Protein AF-A0A7K4GJZ8-F1 (afdb_monomer)

Sequence (674 aa):
MAKSKLIIGIILLVVGGGLVPTGFVLNQMFVNQIAEGVPDALLAIEEEALPSLEEQLPPLGTPDVLLGIEAEALITLGAQLPVLTTPAVLDGLKDEAVAALPTIINGSGAALAINQTIDGVASFIGYPAAIAQFFNSPTFQADYGGPPLPQGVSDYYDTLNGDFDVVNLGYTVTAQNNLLYGVGPLPGLITDLELGMGLLGYMELYINVILGDQTLNATMQTSYNAAWSQLEALAGYISNYLWDVVVKTSYSPLTIEQYAEIVFYSQWANGTVVDGGIDLSLFKDTLPADTKGLEAGVPIPTNLIIPTCMDLWDDSNSDSFVNDNGILVWVGAMQGNVTLQGYLSGVFSLTGAQLPILLGWLGSFMTNLVPLLLFDETGYTVPELAQLAFYEQWANGTIQGAAVLPGGFLSELSASFAGAPYFEVGLPSPSGLSLTETMNLWDEANAYTFVNSNGILVWLGAITNATLQGALISTFGITPAELTTLLVWLGGFFTVRIPQLIEYETGYTIPELAQLSFYEQWADGTIQGLSILPDGFLSELDPPILGPPYFEVGLTEGPTGLTASQCDALWDETSEYSLVSASGINKWYNAILSNATFEELRTNNGGLSTVQMTQILDWLLQFRDEIVNALAKEEMGLPMEPYALGNILLIGLVAGGGALAVLGIILIALSKRI

Foldseek 3Di:
DQPVLLVLLVVLQVLLVVLLVVLVVLLVVLLLVLLLCLLVVLVVLVVVLLVVLLVVVLLLCVLVLLVVLLVVLLVVLLVCVLLLCVLVLLLVLLVLQLVCLLVQLLLLQLLVLLVCQQVQVCVPVHNLVSLQCLAFW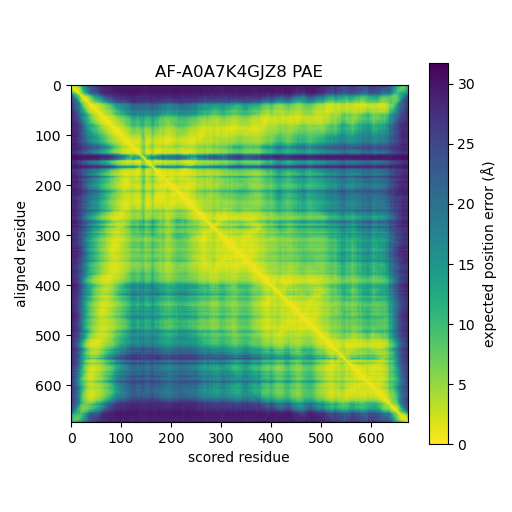LPSADCPDDPPGDGRLQVVVCVVVVHRGDGGQDQDSLLSCCQQPNFDPQAHQNVDNLRNVSVSSLLVLVVVVVVPPVVSVVVCCVRSVHDPVSSVSVNCCSPVPSRVGRSQVVDPPDDSSVVSSLVSLCCQQAVPRPQQADFCCVRFVQDDTPNGQSHLNPPNHLPDDSVLSCLLSDCVNCLHCSDSNNSVLLVCVLVPPVVSLVVNCVVSVGDPVNSVSVSVSSVCCSVPPSQVSCCSVPVDGSSRLSSLQSLCCQQACDGVNHNPPCQASVCVVPVVSRDPPHNRLNPPHGLPDDSQLSVQLSPQVDLLHSSDSNNSVLLVVVLPDVVSLVVSCVSSVDDNSSSVSVSVSSVRCSVPVSQVSCCVVVVDGSSRLSLVQLLQCQQAVDGVNHNPPVQASQCVDVVRDGDPPYNHLCNHPHHQPDDSQLSCQQSPCPDCCHCSHSNNSVLLVCVVVDVVSLVVSCVSSPNGDPSSSVSCSVSSVRCSVPPSQVVVCVVVVHPDGSSVVSVCSSCVSSVVSVVSSVVSVVSVVVSVPD

Solvent-accessible surface area (backbone atoms only — not comparable to full-atom values): 34830 Å² total; per-residue (Å²): 136,68,69,67,59,54,52,52,22,49,50,30,36,53,49,19,62,45,33,44,57,48,25,50,50,50,34,49,47,50,53,48,52,54,59,58,42,42,22,59,53,54,50,53,51,47,68,56,44,41,62,53,37,46,63,48,47,47,65,64,49,41,20,61,53,53,53,51,52,48,55,54,47,37,54,51,36,41,64,43,46,40,61,72,45,41,17,62,53,50,51,54,49,50,53,52,49,40,69,49,34,45,58,32,52,40,19,10,40,34,17,40,50,54,51,53,53,34,54,61,42,18,77,78,66,34,57,75,52,19,52,51,34,35,49,31,24,27,74,36,77,58,90,79,84,63,87,76,60,71,60,15,58,12,16,47,55,9,61,74,69,74,43,92,70,74,37,58,66,72,73,43,74,67,17,52,49,21,44,39,64,23,47,92,93,44,50,6,32,54,67,28,48,59,54,1,56,15,32,44,46,45,51,49,55,51,49,47,32,76,76,61,37,63,70,56,44,56,47,49,28,60,64,32,54,37,56,66,73,46,55,50,48,53,52,49,42,45,55,67,37,30,36,67,49,50,39,40,62,79,48,56,94,52,53,60,65,62,44,18,48,54,48,48,44,44,27,30,32,39,31,74,62,33,83,80,40,66,46,50,32,82,80,35,86,82,47,58,83,80,42,58,63,85,27,48,3,50,92,56,58,50,77,66,52,64,72,54,44,48,52,44,66,27,57,86,33,66,75,7,55,38,9,82,65,6,30,55,50,52,50,47,26,62,75,63,37,63,65,45,43,53,47,53,28,60,76,64,66,45,49,90,68,34,49,59,41,48,42,53,35,51,55,48,32,44,69,65,45,40,51,52,52,45,25,66,76,68,75,39,49,54,66,54,48,17,49,53,35,49,43,34,26,33,29,38,32,17,43,96,84,36,69,78,52,82,50,36,75,53,26,78,78,34,71,87,49,41,43,86,68,46,88,25,61,2,50,99,51,58,49,75,63,48,65,69,42,41,52,55,50,62,33,59,88,38,68,72,13,55,51,14,79,65,3,30,55,49,56,60,51,26,74,82,30,70,69,47,41,54,48,51,31,67,73,54,71,49,52,76,66,44,50,50,52,50,51,52,42,49,56,45,28,52,79,54,45,41,51,54,48,47,24,67,74,71,72,40,51,56,69,57,48,20,52,53,36,49,45,35,26,33,33,37,33,19,42,95,85,34,70,78,53,79,62,37,74,47,45,74,40,93,81,55,50,76,57,83,80,43,89,20,45,6,66,68,82,43,63,51,79,67,49,71,71,30,42,52,38,36,60,28,59,86,36,67,65,3,54,41,9,75,62,3,34,54,44,58,63,44,25,81,80,27,72,68,48,38,55,50,40,27,57,72,31,72,55,51,51,74,65,44,52,47,51,50,53,59,41,51,52,46,37,45,69,53,49,47,30,50,52,52,15,60,79,67,66,46,98,52,37,54,66,58,48,31,49,48,48,26,51,51,31,41,52,56,18,46,54,38,29,51,50,14,52,51,49,52,59,57,61,74,76,114

Nearest PDB structures (foldseek):
  8w20-assembly1_A  TM=1.150E-01  e=1.492E+00  Streptomyces coelicolor A3(2)

pLDDT: mean 86.16, std 14.38, range [35.22, 98.06]

Radius of gyration: 47.57 Å; Cα contacts (8 Å, |Δi|>4): 981; chains: 1; bounding box: 118×51×150 Å

Structure (mmCIF, N/CA/C/O backbone):
data_AF-A0A7K4GJZ8-F1
#
_entry.id   AF-A0A7K4GJZ8-F1
#
loop_
_atom_site.group_PDB
_atom_site.id
_atom_site.type_symbol
_atom_site.label_atom_id
_atom_site.label_alt_id
_atom_site.label_comp_id
_atom_site.label_asym_id
_atom_site.label_entity_id
_atom_site.label_seq_id
_atom_site.pdbx_PDB_ins_code
_atom_site.Cartn_x
_atom_site.Cartn_y
_atom_site.Cartn_z
_atom_site.occupancy
_atom_site.B_iso_or_equiv
_atom_site.auth_seq_id
_atom_site.auth_comp_id
_atom_site.auth_asym_id
_atom_site.auth_atom_id
_atom_site.pdbx_PDB_model_num
ATOM 1 N N . MET A 1 1 ? -74.137 -4.248 89.761 1.00 40.66 1 MET A N 1
ATOM 2 C CA . MET A 1 1 ? -73.271 -4.908 88.752 1.00 40.66 1 MET A CA 1
ATOM 3 C C . MET A 1 1 ? -73.100 -4.082 87.454 1.00 40.66 1 MET A C 1
ATOM 5 O O . MET A 1 1 ? -72.740 -4.648 86.432 1.00 40.66 1 MET A O 1
ATOM 9 N N . ALA A 1 2 ? -73.318 -2.752 87.476 1.00 45.38 2 ALA A N 1
ATOM 10 C CA . ALA A 1 2 ? -73.379 -1.908 86.268 1.00 45.38 2 ALA A CA 1
ATOM 11 C C . ALA A 1 2 ? -72.104 -1.076 85.972 1.00 45.38 2 ALA A C 1
ATOM 13 O O . ALA A 1 2 ? -71.895 -0.674 84.835 1.00 45.38 2 ALA A O 1
ATOM 14 N N . LYS A 1 3 ? -71.211 -0.853 86.953 1.00 37.44 3 LYS A N 1
ATOM 15 C CA . LYS A 1 3 ? -70.000 -0.021 86.764 1.00 37.44 3 LYS A CA 1
ATOM 16 C C . LYS A 1 3 ? -68.817 -0.742 86.094 1.00 37.44 3 LYS A C 1
ATOM 18 O O . LYS A 1 3 ? -68.089 -0.096 85.353 1.00 37.44 3 LYS A O 1
ATOM 23 N N . SER A 1 4 ? -68.628 -2.056 86.285 1.00 36.47 4 SER A N 1
ATOM 24 C CA . SER A 1 4 ? -67.475 -2.760 85.681 1.00 36.47 4 SER A CA 1
ATOM 25 C C . SER A 1 4 ? -67.640 -3.027 84.179 1.00 36.47 4 SER A C 1
ATOM 27 O O . SER A 1 4 ? -66.651 -3.042 83.457 1.00 36.47 4 SER A O 1
ATOM 29 N N . LYS A 1 5 ? -68.878 -3.155 83.680 1.00 39.62 5 LYS A N 1
ATOM 30 C CA . LYS A 1 5 ? -69.162 -3.376 82.250 1.00 39.62 5 LYS A CA 1
ATOM 31 C C . LYS A 1 5 ? -68.943 -2.120 81.393 1.00 39.62 5 LYS A C 1
ATOM 33 O O . LYS A 1 5 ? -68.466 -2.237 80.272 1.00 39.62 5 LYS A O 1
ATOM 38 N N . LEU A 1 6 ? -69.216 -0.929 81.940 1.00 40.31 6 LEU A N 1
ATOM 39 C CA . LEU A 1 6 ? -68.939 0.356 81.281 1.00 40.31 6 LEU A CA 1
ATOM 40 C C . LEU A 1 6 ? -67.427 0.623 81.169 1.00 40.31 6 LEU A C 1
ATOM 42 O O . LEU A 1 6 ? -66.957 1.070 80.131 1.00 40.31 6 LEU A O 1
ATOM 46 N N . ILE A 1 7 ? -66.663 0.298 82.219 1.00 39.88 7 ILE A N 1
ATOM 47 C CA . ILE A 1 7 ? -65.202 0.466 82.242 1.00 39.88 7 ILE A CA 1
ATOM 48 C C . ILE A 1 7 ? -64.531 -0.497 81.253 1.00 39.88 7 ILE A C 1
ATOM 50 O O . ILE A 1 7 ? -63.672 -0.071 80.494 1.00 39.88 7 ILE A O 1
ATOM 54 N N . ILE A 1 8 ? -64.973 -1.758 81.181 1.00 40.34 8 ILE A N 1
ATOM 55 C CA . ILE A 1 8 ? -64.465 -2.730 80.195 1.00 40.34 8 ILE A CA 1
ATOM 56 C C . ILE A 1 8 ? -64.836 -2.317 78.760 1.00 40.34 8 ILE A C 1
ATOM 58 O O . ILE A 1 8 ? -63.999 -2.420 77.871 1.00 40.34 8 ILE A O 1
ATOM 62 N N . GLY A 1 9 ? -66.042 -1.783 78.529 1.00 40.25 9 GLY A N 1
ATOM 63 C CA . GLY A 1 9 ? -66.446 -1.255 77.220 1.00 40.25 9 GLY A CA 1
ATOM 64 C C . GLY A 1 9 ? -65.619 -0.046 76.762 1.00 40.25 9 GLY A C 1
ATOM 65 O O . GLY A 1 9 ? -65.247 0.020 75.597 1.00 40.25 9 GLY A O 1
ATOM 66 N N . ILE A 1 10 ? -65.273 0.872 77.673 1.00 42.41 10 ILE A N 1
ATOM 67 C CA . ILE A 1 10 ? -64.389 2.015 77.381 1.00 42.41 10 ILE A CA 1
ATOM 68 C C . ILE A 1 10 ? -62.943 1.548 77.175 1.00 42.41 10 ILE A C 1
ATOM 70 O O . ILE A 1 10 ? -62.306 2.004 76.235 1.00 42.41 10 ILE A O 1
ATOM 74 N N . ILE A 1 11 ? -62.435 0.605 77.978 1.00 42.28 11 ILE A N 1
ATOM 75 C CA . ILE A 1 11 ? -61.096 0.021 77.788 1.00 42.28 11 ILE A CA 1
ATOM 76 C C . ILE A 1 11 ? -60.999 -0.667 76.422 1.00 42.28 11 ILE A C 1
ATOM 78 O O . ILE A 1 11 ? -60.030 -0.448 75.714 1.00 42.28 11 ILE A O 1
ATOM 82 N N . LEU A 1 12 ? -62.011 -1.430 76.002 1.00 40.59 12 LEU A N 1
ATOM 83 C CA . LEU A 1 12 ? -62.024 -2.091 74.692 1.00 40.59 12 LEU A CA 1
ATOM 84 C C . LEU A 1 12 ? -62.132 -1.107 73.516 1.00 40.59 12 LEU A C 1
ATOM 86 O O . LEU A 1 12 ? -61.579 -1.374 72.455 1.00 40.59 12 LEU A O 1
ATOM 90 N N . LEU A 1 13 ? -62.785 0.043 73.704 1.00 43.81 13 LEU A N 1
ATOM 91 C CA . LEU A 1 13 ? -62.889 1.106 72.696 1.00 43.81 13 LEU A CA 1
ATOM 92 C C . LEU A 1 13 ? -61.612 1.965 72.636 1.00 43.81 13 LEU A C 1
ATOM 94 O O . LEU A 1 13 ? -61.211 2.380 71.557 1.00 43.81 13 LEU A O 1
ATOM 98 N N . VAL A 1 14 ? -60.929 2.167 73.767 1.00 44.56 14 VAL A N 1
ATOM 99 C CA . VAL A 1 14 ? -59.608 2.819 73.848 1.00 44.56 14 VAL A CA 1
ATOM 100 C C . VAL A 1 14 ? -58.502 1.899 73.316 1.00 44.56 14 VAL A C 1
ATOM 102 O O . VAL A 1 14 ? -57.609 2.367 72.622 1.00 44.56 14 VAL A O 1
ATOM 105 N N . VAL A 1 15 ? -58.585 0.589 73.564 1.00 46.06 15 VAL A N 1
ATOM 106 C CA . VAL A 1 15 ? -57.659 -0.413 73.011 1.00 46.06 15 VAL A CA 1
ATOM 107 C C . VAL A 1 15 ? -57.919 -0.612 71.514 1.00 46.06 15 VAL A C 1
ATOM 109 O O . VAL A 1 15 ? -56.988 -0.506 70.728 1.00 46.06 15 VAL A O 1
ATOM 112 N N . GLY A 1 16 ? -59.171 -0.786 71.075 1.00 45.59 16 GLY A N 1
ATOM 113 C CA . GLY A 1 16 ? -59.516 -0.876 69.647 1.00 45.59 16 GLY A CA 1
ATOM 114 C C . GLY A 1 16 ? -59.263 0.422 68.867 1.00 45.59 16 GLY A C 1
ATOM 115 O O . GLY A 1 16 ? -58.806 0.374 67.730 1.00 45.59 16 GLY A O 1
ATOM 116 N N . GLY A 1 17 ? -59.494 1.583 69.488 1.00 46.06 17 GLY A N 1
ATOM 117 C CA . GLY A 1 17 ? -59.213 2.907 68.923 1.00 46.06 17 GLY A CA 1
ATOM 118 C C . GLY A 1 17 ? -57.738 3.314 68.962 1.00 46.06 17 GLY A C 1
ATOM 119 O O . GLY A 1 17 ? -57.357 4.199 68.209 1.00 46.06 17 GLY A O 1
ATOM 120 N N . GLY A 1 18 ? -56.913 2.672 69.798 1.00 48.94 18 GLY A N 1
ATOM 121 C CA . GLY A 1 18 ? -55.453 2.816 69.796 1.00 48.94 18 GLY A CA 1
ATOM 122 C C . GLY A 1 18 ? -54.769 1.903 68.776 1.00 48.94 18 GLY A C 1
ATOM 123 O O . GLY A 1 18 ? -53.816 2.322 68.132 1.00 48.94 18 GLY A O 1
ATOM 124 N N . LEU A 1 19 ? -55.304 0.696 68.552 1.00 48.09 19 LEU A N 1
ATOM 125 C CA . LEU A 1 19 ? -54.728 -0.298 67.637 1.00 48.09 19 LEU A CA 1
ATOM 126 C C . LEU A 1 19 ? -54.838 0.082 66.151 1.00 48.09 19 LEU A C 1
ATOM 128 O O . LEU A 1 19 ? -53.968 -0.299 65.374 1.00 48.09 19 LEU A O 1
ATOM 132 N N . VAL A 1 20 ? -55.856 0.854 65.748 1.00 49.81 20 VAL A N 1
ATOM 133 C CA . VAL A 1 20 ? -55.993 1.335 64.357 1.00 49.81 20 VAL A CA 1
ATOM 134 C C . VAL A 1 20 ? -54.941 2.408 64.013 1.00 49.81 20 VAL A C 1
ATOM 136 O O . VAL A 1 20 ? -54.241 2.227 63.017 1.00 49.81 20 VAL A O 1
ATOM 139 N N . PRO A 1 21 ? -54.732 3.468 64.826 1.00 54.69 21 PRO A N 1
ATOM 140 C CA . PRO A 1 21 ? -53.592 4.371 64.676 1.00 54.69 21 PRO A CA 1
ATOM 141 C C . PRO A 1 21 ? -52.249 3.649 64.749 1.00 54.69 21 PRO A C 1
ATOM 143 O O . PRO A 1 21 ? -51.373 3.962 63.959 1.00 54.69 21 PRO A O 1
ATOM 146 N N . 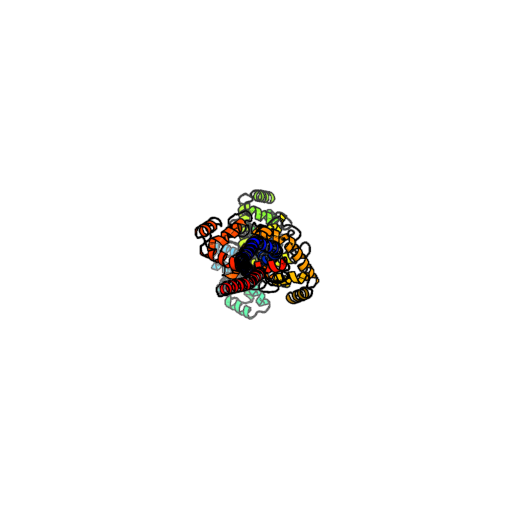THR A 1 22 ? -52.076 2.665 65.642 1.00 54.25 22 THR A N 1
ATOM 147 C CA . THR A 1 22 ? -50.824 1.892 65.721 1.00 54.25 22 THR A CA 1
ATOM 148 C C . THR A 1 22 ? -50.584 1.058 64.465 1.00 54.25 22 THR A C 1
ATOM 150 O O . THR A 1 22 ? -49.461 1.034 63.983 1.00 54.25 22 THR A O 1
ATOM 153 N N . GLY A 1 23 ? -51.613 0.427 63.893 1.00 51.75 23 GLY A N 1
ATOM 154 C CA . GLY A 1 23 ? -51.501 -0.279 62.614 1.00 51.75 23 GLY A CA 1
ATOM 155 C C . GLY A 1 23 ? -51.170 0.662 61.454 1.00 51.75 23 GLY A C 1
ATOM 156 O O . GLY A 1 23 ? -50.313 0.341 60.641 1.00 51.75 23 GLY A O 1
ATOM 157 N N . PHE A 1 24 ? -51.790 1.846 61.407 1.00 58.69 24 PHE A N 1
ATOM 158 C CA . PHE A 1 24 ? -51.472 2.875 60.412 1.00 58.69 24 PHE A CA 1
ATOM 159 C C . PHE A 1 24 ? -50.041 3.407 60.570 1.00 58.69 24 PHE A C 1
ATOM 161 O O . PHE A 1 24 ? -49.330 3.530 59.582 1.00 58.69 24 PHE A O 1
ATOM 168 N N . VAL A 1 25 ? -49.597 3.668 61.804 1.00 61.25 25 VAL A N 1
ATOM 169 C CA . VAL A 1 25 ? -48.228 4.111 62.111 1.00 61.25 25 VAL A CA 1
ATOM 170 C C . VAL A 1 25 ? -47.211 3.024 61.779 1.00 61.25 25 VAL A C 1
ATOM 172 O O . VAL A 1 25 ? -46.200 3.340 61.177 1.00 61.25 25 VAL A O 1
ATOM 175 N N . LEU A 1 26 ? -47.477 1.755 62.101 1.00 54.94 26 LEU A N 1
ATOM 176 C CA . LEU A 1 26 ? -46.594 0.641 61.739 1.00 54.94 26 LEU A CA 1
ATOM 177 C C . LEU A 1 26 ? -46.514 0.458 60.223 1.00 54.94 26 LEU A C 1
ATOM 179 O O . LEU A 1 26 ? -45.420 0.296 59.703 1.00 54.94 26 LEU A O 1
ATOM 183 N N . ASN A 1 27 ? -47.642 0.542 59.511 1.00 57.47 27 ASN A N 1
ATOM 184 C CA . ASN A 1 27 ? -47.644 0.488 58.050 1.00 57.47 27 ASN A CA 1
ATOM 185 C C . ASN A 1 27 ? -46.837 1.649 57.450 1.00 57.47 27 ASN A C 1
ATOM 187 O O . ASN A 1 27 ? -45.995 1.422 56.597 1.00 57.47 27 ASN A O 1
ATOM 191 N N . GLN A 1 28 ? -47.028 2.875 57.949 1.00 63.62 28 GLN A N 1
ATOM 192 C CA . GLN A 1 28 ? -46.244 4.042 57.530 1.00 63.62 28 GLN A CA 1
ATOM 193 C C . GLN A 1 28 ? -44.762 3.923 57.905 1.00 63.62 28 GLN A C 1
ATOM 195 O O . GLN A 1 28 ? -43.913 4.353 57.141 1.00 63.62 28 GLN A O 1
ATOM 200 N N . MET A 1 29 ? -44.426 3.305 59.039 1.00 64.12 29 MET A N 1
ATOM 201 C CA . MET A 1 29 ? -43.036 3.023 59.401 1.00 64.12 29 MET A CA 1
ATOM 202 C C . MET A 1 29 ? -42.394 2.020 58.441 1.00 64.12 29 MET A C 1
ATOM 204 O O . MET A 1 29 ? -41.267 2.254 58.033 1.00 64.12 29 MET A O 1
ATOM 208 N N . PHE A 1 30 ? -43.097 0.953 58.044 1.00 63.53 30 PHE A N 1
ATOM 209 C CA . PHE A 1 30 ? -42.594 0.016 57.032 1.00 63.53 30 PHE A CA 1
ATOM 210 C C . PHE A 1 30 ? -42.460 0.683 55.658 1.00 63.53 30 PHE A C 1
ATOM 212 O O . PHE A 1 30 ? -41.430 0.529 55.017 1.00 63.53 30 PHE A O 1
ATOM 219 N N . VAL A 1 31 ? -43.453 1.476 55.234 1.00 63.59 31 VAL A N 1
ATOM 220 C CA . VAL A 1 31 ? -43.392 2.248 53.979 1.00 63.59 31 VAL A CA 1
ATOM 221 C C . VAL A 1 31 ? -42.194 3.198 53.983 1.00 63.59 31 VAL A C 1
ATOM 223 O O . VAL A 1 31 ? -41.463 3.248 53.001 1.00 63.59 31 VAL A O 1
ATOM 226 N N . ASN A 1 32 ? -41.974 3.917 55.086 1.00 66.81 32 ASN A N 1
ATOM 227 C CA . ASN A 1 32 ? -40.861 4.852 55.217 1.00 66.81 32 ASN A CA 1
ATOM 228 C C . ASN A 1 32 ? -39.511 4.133 55.295 1.00 66.81 32 ASN A C 1
ATOM 230 O O . ASN A 1 32 ? -38.566 4.607 54.690 1.00 66.81 32 ASN A O 1
ATOM 234 N N . GLN A 1 33 ? -39.416 2.983 55.971 1.00 69.00 33 GLN A N 1
ATOM 235 C CA . GLN A 1 33 ? -38.175 2.201 56.007 1.00 69.00 33 GLN A CA 1
ATOM 236 C C . GLN A 1 33 ? -37.796 1.645 54.632 1.00 69.00 33 GLN A C 1
ATOM 238 O O . GLN A 1 33 ? -36.626 1.667 54.280 1.00 69.00 33 GLN A O 1
ATOM 243 N N . ILE A 1 34 ? -38.769 1.185 53.839 1.00 68.75 34 ILE A N 1
ATOM 244 C CA . ILE A 1 34 ? -38.512 0.739 52.459 1.00 68.75 34 ILE A CA 1
ATOM 245 C C . ILE A 1 34 ? -38.119 1.933 51.579 1.00 68.75 34 ILE A C 1
ATOM 247 O O . ILE A 1 34 ? -37.190 1.831 50.789 1.00 68.75 34 ILE A O 1
ATOM 251 N N . ALA A 1 35 ? -38.785 3.081 51.742 1.00 66.75 35 ALA A N 1
ATOM 252 C CA . ALA A 1 35 ? -38.440 4.315 51.035 1.00 66.75 35 ALA A CA 1
ATOM 253 C C . ALA A 1 35 ? -37.031 4.834 51.393 1.00 66.75 35 ALA A C 1
ATOM 255 O O . ALA A 1 35 ? -36.331 5.354 50.530 1.00 66.75 35 ALA A O 1
ATOM 256 N N . GLU A 1 36 ? -36.612 4.681 52.651 1.00 74.19 36 GLU A N 1
ATOM 257 C CA . GLU A 1 36 ? -35.270 5.024 53.134 1.00 74.19 36 GLU A CA 1
ATOM 258 C C . GLU A 1 36 ? -34.196 4.023 52.675 1.00 74.19 36 GLU A C 1
ATOM 260 O O . GLU A 1 36 ? -33.036 4.409 52.615 1.00 74.19 36 GLU A O 1
ATOM 265 N N . GLY A 1 37 ? -34.571 2.788 52.314 1.00 75.44 37 GLY A N 1
ATOM 266 C CA . GLY A 1 37 ? -33.662 1.756 51.794 1.00 75.44 37 GLY A CA 1
ATOM 267 C C . GLY A 1 37 ? -33.441 1.789 50.277 1.00 75.44 37 GLY A C 1
ATOM 268 O O . GLY A 1 37 ? -32.648 1.007 49.763 1.00 75.44 37 GLY A O 1
ATOM 269 N N . VAL A 1 38 ? -34.124 2.674 49.539 1.00 84.31 38 VAL A N 1
ATOM 270 C CA . VAL A 1 38 ? -33.932 2.809 48.082 1.00 84.31 38 VAL A CA 1
ATOM 271 C C . VAL A 1 38 ? -32.512 3.258 47.715 1.00 84.31 38 VAL A C 1
ATOM 273 O O . VAL A 1 38 ? -31.938 2.615 46.842 1.00 84.31 38 VAL A O 1
ATOM 276 N N . PRO A 1 39 ? -31.913 4.284 48.357 1.00 84.56 39 PRO A N 1
ATOM 277 C CA . PRO A 1 39 ? -30.517 4.646 48.118 1.00 84.56 39 PRO A CA 1
ATOM 278 C C . PRO A 1 39 ? -29.551 3.469 48.265 1.00 84.56 39 PRO A C 1
ATOM 280 O O . PRO A 1 39 ? -28.754 3.229 47.367 1.00 84.56 39 PRO A O 1
ATOM 283 N N . ASP A 1 40 ? -29.681 2.703 49.351 1.00 79.75 40 ASP A N 1
ATOM 284 C CA . ASP A 1 40 ? -28.810 1.558 49.630 1.00 79.75 40 ASP A CA 1
ATOM 285 C C . ASP A 1 40 ? -28.972 0.465 48.561 1.00 79.75 40 ASP A C 1
ATOM 287 O O . ASP A 1 40 ? -27.986 -0.109 48.112 1.00 79.75 40 ASP A O 1
ATOM 291 N N . ALA A 1 41 ? -30.203 0.207 48.103 1.00 81.81 41 ALA A N 1
ATOM 292 C CA . ALA A 1 41 ? -30.460 -0.750 47.028 1.00 81.81 41 ALA A CA 1
ATOM 293 C C . ALA A 1 41 ? -29.897 -0.287 45.672 1.00 81.81 41 ALA A C 1
ATOM 295 O O . ALA A 1 41 ? -29.370 -1.106 44.925 1.00 81.81 41 ALA A O 1
ATOM 296 N N . LEU A 1 42 ? -30.002 1.007 45.349 1.00 87.25 42 LEU A N 1
ATOM 297 C CA . LEU A 1 42 ? -29.431 1.573 44.123 1.00 87.25 42 LEU A CA 1
ATOM 298 C C . LEU A 1 42 ? -27.902 1.463 44.122 1.00 87.25 42 LEU A C 1
ATOM 300 O O . LEU A 1 42 ? -27.339 0.987 43.141 1.00 87.25 42 LEU A O 1
ATOM 304 N N . LEU A 1 43 ? -27.257 1.840 45.231 1.00 87.12 43 LEU A N 1
ATOM 305 C CA . LEU A 1 43 ? -25.804 1.749 45.392 1.00 87.12 43 LEU A CA 1
ATOM 306 C C . LEU A 1 43 ? -25.322 0.297 45.387 1.00 87.12 43 LEU A C 1
ATOM 308 O O . LEU A 1 43 ? -24.317 0.000 44.760 1.00 87.12 43 LEU A O 1
ATOM 312 N N . ALA A 1 44 ? -26.049 -0.630 46.017 1.00 82.56 44 ALA A N 1
ATOM 313 C CA . ALA A 1 44 ? -25.684 -2.046 45.989 1.00 82.56 44 ALA A CA 1
ATOM 314 C C . ALA A 1 44 ? -25.694 -2.622 44.561 1.00 82.56 44 ALA A C 1
ATOM 316 O O . ALA A 1 44 ? -24.798 -3.381 44.200 1.00 82.56 44 ALA A O 1
ATOM 317 N N . ILE A 1 45 ? -26.681 -2.242 43.739 1.00 84.44 45 ILE A N 1
ATOM 318 C CA . ILE A 1 45 ? -26.742 -2.662 42.331 1.00 84.44 45 ILE A CA 1
ATOM 319 C C . ILE A 1 45 ? -25.607 -2.018 41.529 1.00 84.44 45 ILE A C 1
ATOM 321 O O . ILE A 1 45 ? -24.992 -2.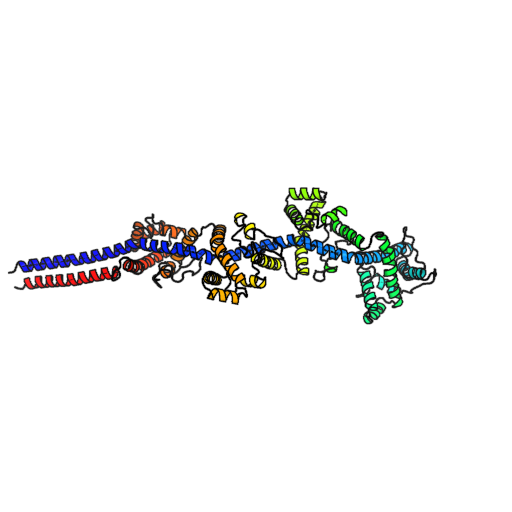695 40.713 1.00 84.44 45 ILE A O 1
ATOM 325 N N . GLU A 1 46 ? -25.299 -0.740 41.764 1.00 89.06 46 GLU A N 1
ATOM 326 C CA . GLU A 1 46 ? -24.157 -0.061 41.139 1.00 89.06 46 GLU A CA 1
ATOM 327 C C . GLU A 1 46 ? -22.819 -0.730 41.505 1.00 89.06 46 GLU A C 1
ATOM 329 O O . GLU A 1 46 ? -22.022 -1.039 40.618 1.00 89.06 46 GLU A O 1
ATOM 334 N N . GLU A 1 47 ? -22.595 -1.031 42.788 1.00 87.56 47 GLU A N 1
ATOM 335 C CA . GLU A 1 47 ? -21.389 -1.700 43.295 1.00 87.56 47 GLU A CA 1
ATOM 336 C C . GLU A 1 47 ? -21.175 -3.095 42.682 1.00 87.56 47 GLU A C 1
ATOM 338 O O . GLU A 1 47 ? -20.031 -3.533 42.542 1.00 87.56 47 GLU A O 1
ATOM 343 N N . GLU A 1 48 ? -22.248 -3.792 42.300 1.00 85.38 48 GLU A N 1
ATOM 344 C CA . GLU A 1 48 ? -22.185 -5.092 41.622 1.00 85.38 48 GLU A CA 1
ATOM 345 C C . GLU A 1 48 ? -22.076 -4.954 40.093 1.00 85.38 48 GLU A C 1
ATOM 347 O O . GLU A 1 48 ? -21.342 -5.706 39.444 1.00 85.38 48 GLU A O 1
ATOM 352 N N . ALA A 1 49 ? -22.749 -3.959 39.511 1.00 86.00 49 ALA A N 1
ATOM 353 C CA . ALA A 1 49 ? -22.764 -3.708 38.076 1.00 86.00 49 ALA A CA 1
ATOM 354 C C . ALA A 1 49 ? -21.425 -3.175 37.551 1.00 86.00 49 ALA A C 1
ATOM 356 O O . ALA A 1 49 ? -20.957 -3.639 36.510 1.00 86.00 49 ALA A O 1
ATOM 357 N N . LEU A 1 50 ? -20.791 -2.224 38.249 1.00 88.50 50 LEU A N 1
ATOM 358 C CA . LEU A 1 50 ? -19.572 -1.568 37.763 1.00 88.50 50 LEU A CA 1
ATOM 359 C C . LEU A 1 50 ? -18.416 -2.555 37.530 1.00 88.50 50 LEU A C 1
ATOM 361 O O . LEU A 1 50 ? -17.891 -2.563 36.416 1.00 88.50 50 LEU A O 1
ATOM 365 N N . PRO A 1 51 ? -18.047 -3.452 38.470 1.00 88.44 51 PRO A N 1
ATOM 366 C CA . PRO A 1 51 ? -16.999 -4.442 38.215 1.00 88.44 51 PRO A CA 1
ATOM 367 C C . PRO A 1 51 ? -17.329 -5.389 37.054 1.00 88.44 51 PRO A C 1
ATOM 369 O O . PRO A 1 51 ? -16.438 -5.759 36.291 1.00 88.44 51 PRO A O 1
ATOM 372 N N . SER A 1 52 ? -18.604 -5.763 36.898 1.00 85.38 52 SER A N 1
ATOM 373 C CA . SER A 1 52 ? -19.060 -6.599 35.781 1.00 85.38 52 SER A CA 1
ATOM 374 C C . SER A 1 52 ? -18.892 -5.873 34.441 1.00 85.38 52 SER A C 1
ATOM 376 O O . SER A 1 52 ? -18.359 -6.438 33.486 1.00 85.38 52 SER A O 1
ATOM 378 N N . LEU A 1 53 ? -19.259 -4.590 34.371 1.00 87.06 53 LEU A N 1
ATOM 379 C CA . LEU A 1 53 ? -19.040 -3.756 33.188 1.00 87.06 53 LEU A CA 1
ATOM 380 C C . LEU A 1 53 ? -17.553 -3.559 32.887 1.00 87.06 53 LEU A C 1
ATOM 382 O O . LEU A 1 53 ? -17.157 -3.657 31.729 1.00 87.06 53 LEU A O 1
ATOM 386 N N . GLU A 1 54 ? -16.718 -3.319 33.900 1.00 89.31 54 GLU A N 1
ATOM 387 C CA . GLU A 1 54 ? -15.266 -3.204 33.725 1.00 89.31 54 GLU A CA 1
ATOM 388 C C . GLU A 1 54 ? -14.657 -4.469 33.095 1.00 89.31 54 GLU A C 1
ATOM 390 O O . GLU A 1 54 ? -13.722 -4.371 32.298 1.00 89.31 54 GLU A O 1
ATOM 395 N N . GLU A 1 55 ? -15.198 -5.653 33.404 1.00 84.62 55 GLU A N 1
ATOM 396 C CA . GLU A 1 55 ? -14.782 -6.920 32.794 1.00 84.62 55 GLU A CA 1
ATOM 397 C C . GLU A 1 55 ? -15.332 -7.104 31.368 1.00 84.62 55 GLU A C 1
ATOM 399 O O . GLU A 1 55 ? -14.630 -7.624 30.497 1.00 84.62 55 GLU A O 1
ATOM 404 N N . GLN A 1 56 ? -16.566 -6.666 31.103 1.00 82.31 56 GLN A N 1
ATOM 405 C CA . GLN A 1 56 ? -17.249 -6.863 29.817 1.00 82.31 56 GLN A CA 1
ATOM 406 C C . GLN A 1 56 ? -16.868 -5.836 28.741 1.00 82.31 56 GLN A C 1
ATOM 408 O O . GLN A 1 56 ? -16.844 -6.170 27.553 1.00 82.31 56 GLN A O 1
ATOM 413 N N . LEU A 1 57 ? -16.554 -4.596 29.120 1.00 84.25 57 LEU A N 1
ATOM 414 C CA . LEU A 1 57 ? -16.283 -3.512 28.173 1.00 84.25 57 LEU A CA 1
ATOM 415 C C . LEU A 1 57 ? -15.064 -3.767 27.271 1.00 84.25 57 LEU A C 1
ATOM 417 O O . LEU A 1 57 ? -15.202 -3.594 26.057 1.00 84.25 57 LEU A O 1
ATOM 421 N N . PRO A 1 58 ? -13.893 -4.213 27.778 1.00 86.19 58 PRO A N 1
ATOM 422 C CA . PRO A 1 58 ? -12.747 -4.474 26.911 1.00 86.19 58 PRO A CA 1
ATOM 423 C C . PRO A 1 58 ? -13.043 -5.538 25.832 1.00 86.19 58 PRO A C 1
ATOM 425 O O . PRO A 1 58 ? -12.801 -5.261 24.654 1.00 86.19 58 PRO A O 1
ATOM 428 N N . PRO A 1 59 ? -13.625 -6.713 26.155 1.00 83.56 59 PRO A N 1
ATOM 429 C CA . PRO A 1 59 ? -14.162 -7.648 25.166 1.00 83.56 59 PRO A CA 1
ATOM 430 C C . PRO A 1 59 ? -15.055 -7.043 24.084 1.00 83.56 59 PRO A C 1
ATOM 432 O O . PRO A 1 59 ? -14.865 -7.335 22.904 1.00 83.56 59 PRO A O 1
ATOM 435 N N . LEU A 1 60 ? -16.032 -6.227 24.484 1.00 83.00 60 LEU A N 1
ATOM 436 C CA . LEU A 1 60 ? -17.057 -5.689 23.590 1.00 83.00 60 LEU A CA 1
ATOM 437 C C . LEU A 1 60 ? -16.506 -4.606 22.658 1.00 83.00 60 LEU A C 1
ATOM 439 O O . LEU A 1 60 ? -16.904 -4.562 21.498 1.00 83.00 60 LEU A O 1
ATOM 443 N N . GLY A 1 61 ? -15.559 -3.791 23.132 1.00 83.31 61 GLY A N 1
ATOM 444 C CA . GLY A 1 61 ? -14.892 -2.762 22.325 1.00 83.31 61 GLY A CA 1
ATOM 445 C C . GLY A 1 61 ? -13.749 -3.280 21.445 1.00 83.31 61 GLY A C 1
ATOM 446 O O . GLY A 1 61 ? -13.248 -2.558 20.589 1.00 83.31 61 GLY A O 1
ATOM 447 N N . THR A 1 62 ? -13.312 -4.529 21.627 1.00 88.31 62 THR A N 1
ATOM 448 C CA . THR A 1 62 ? -12.144 -5.066 20.910 1.00 88.31 62 THR A CA 1
ATOM 449 C C . THR A 1 62 ? -12.300 -5.117 19.391 1.00 88.31 62 THR A C 1
ATOM 451 O O . THR A 1 62 ? -11.353 -4.711 18.721 1.00 88.31 62 THR A O 1
ATOM 454 N N . PRO A 1 63 ? -13.429 -5.576 18.814 1.00 90.25 63 PRO A N 1
ATOM 455 C CA . PRO A 1 63 ? -13.622 -5.546 17.366 1.00 90.25 63 PRO A CA 1
ATOM 456 C C . PRO A 1 63 ? -13.371 -4.163 16.755 1.00 90.25 63 PRO A C 1
ATOM 458 O O . PRO A 1 63 ? -12.580 -4.052 15.822 1.00 90.25 63 PRO A O 1
ATOM 461 N N . ASP A 1 64 ? -13.960 -3.114 17.333 1.00 88.25 64 ASP A N 1
ATOM 462 C CA . ASP A 1 64 ? -13.839 -1.746 16.822 1.00 88.25 64 ASP A CA 1
ATOM 463 C C . ASP A 1 64 ? -12.399 -1.229 16.925 1.00 88.25 64 ASP A C 1
ATOM 465 O O . ASP A 1 64 ? -11.878 -0.669 15.962 1.00 88.25 64 ASP A O 1
ATOM 469 N N . VAL A 1 65 ? -11.719 -1.496 18.047 1.00 89.19 65 VAL A N 1
ATOM 470 C CA . VAL A 1 65 ? -10.298 -1.150 18.230 1.00 89.19 65 VAL A CA 1
ATOM 471 C C . VAL A 1 65 ? -9.417 -1.869 17.201 1.00 89.19 65 VAL A C 1
ATOM 473 O O . VAL A 1 65 ? -8.539 -1.260 16.594 1.00 89.19 65 VAL A O 1
ATOM 476 N N . LEU A 1 66 ? -9.638 -3.168 16.968 1.00 92.19 66 LEU A N 1
ATOM 477 C CA . LEU A 1 66 ? -8.854 -3.946 16.002 1.00 92.19 66 LEU A CA 1
ATOM 478 C C . LEU A 1 66 ? -9.044 -3.437 14.568 1.00 92.19 66 LEU A C 1
ATOM 480 O O . LEU A 1 66 ? -8.055 -3.285 13.851 1.00 92.19 66 LEU A O 1
ATOM 484 N N . LEU A 1 67 ? -10.285 -3.148 14.169 1.00 92.69 67 LEU A N 1
ATOM 485 C CA . LEU A 1 67 ? -10.607 -2.613 12.843 1.00 92.69 67 LEU A CA 1
ATOM 486 C C . LEU A 1 67 ? -10.096 -1.177 12.663 1.00 92.69 67 LEU A C 1
ATOM 488 O O . LEU A 1 67 ? -9.631 -0.819 11.581 1.00 92.69 67 LEU A O 1
ATOM 492 N N . GLY A 1 68 ? -10.117 -0.367 13.726 1.00 90.94 68 GLY A N 1
ATOM 493 C CA . GLY A 1 68 ? -9.491 0.956 13.747 1.00 90.94 68 GLY A CA 1
ATOM 494 C C . GLY A 1 68 ? -7.988 0.877 13.472 1.00 90.94 68 GLY A C 1
ATOM 495 O O . GLY A 1 68 ? -7.486 1.552 12.570 1.00 90.94 68 GLY A O 1
ATOM 496 N N . ILE A 1 69 ? -7.284 -0.018 14.176 1.00 91.19 69 ILE A N 1
ATOM 497 C CA . ILE A 1 69 ? -5.847 -0.254 13.966 1.00 91.19 69 ILE A CA 1
ATOM 498 C C . ILE A 1 69 ? -5.571 -0.783 12.556 1.00 91.19 69 ILE A C 1
ATOM 500 O O . ILE A 1 69 ? -4.623 -0.322 11.921 1.00 91.19 69 ILE A O 1
ATOM 504 N N . GLU A 1 70 ? -6.370 -1.727 12.045 1.00 94.31 70 GLU A N 1
ATOM 505 C CA . GLU A 1 70 ? -6.232 -2.219 10.667 1.00 94.31 70 GLU A CA 1
ATOM 506 C C . GLU A 1 70 ? -6.356 -1.065 9.667 1.00 94.31 70 GLU A C 1
ATOM 508 O O . GLU A 1 70 ? -5.469 -0.878 8.835 1.00 94.31 70 GLU A O 1
ATOM 513 N N . ALA A 1 71 ? -7.395 -0.235 9.776 1.00 93.00 71 ALA A N 1
ATOM 514 C CA . ALA A 1 71 ? -7.603 0.886 8.865 1.00 93.00 71 ALA A CA 1
ATOM 515 C C . ALA A 1 71 ? -6.416 1.870 8.863 1.00 93.00 71 ALA A C 1
ATOM 517 O O . ALA A 1 71 ? -5.944 2.276 7.795 1.00 93.00 71 ALA A O 1
ATOM 518 N N . GLU A 1 72 ? -5.893 2.230 10.037 1.00 90.94 72 GLU A N 1
ATOM 519 C CA . GLU A 1 72 ? -4.728 3.116 10.158 1.00 90.94 72 GLU A CA 1
ATOM 520 C C . GLU A 1 72 ? -3.435 2.469 9.639 1.00 90.94 72 GLU A C 1
ATOM 522 O O . GLU A 1 72 ? -2.632 3.122 8.953 1.00 90.94 72 GLU A O 1
ATOM 527 N N . ALA A 1 73 ? -3.244 1.175 9.904 1.00 92.00 73 ALA A N 1
ATOM 528 C CA . ALA A 1 73 ? -2.109 0.410 9.406 1.00 92.00 73 ALA A CA 1
ATOM 529 C C . ALA A 1 73 ? -2.129 0.317 7.875 1.00 92.00 73 ALA A C 1
ATOM 531 O O . ALA A 1 73 ? -1.099 0.545 7.241 1.00 92.00 73 ALA A O 1
ATOM 532 N N . LEU A 1 74 ? -3.288 0.066 7.260 1.00 94.06 74 LEU A N 1
ATOM 533 C CA . LEU A 1 74 ? -3.440 0.004 5.803 1.00 94.06 74 LEU A CA 1
ATOM 534 C C . LEU A 1 74 ? -3.141 1.347 5.128 1.00 94.06 74 LEU A C 1
ATOM 536 O O . LEU A 1 74 ? -2.487 1.373 4.085 1.00 94.06 74 LEU A O 1
ATOM 540 N N . ILE A 1 75 ? -3.559 2.469 5.725 1.00 91.25 75 ILE A N 1
ATOM 541 C CA . ILE A 1 75 ? -3.212 3.812 5.228 1.00 91.25 75 ILE A CA 1
ATOM 542 C C . ILE A 1 75 ? -1.696 4.024 5.289 1.00 91.25 75 ILE A C 1
ATOM 544 O O . ILE A 1 75 ? -1.087 4.480 4.316 1.00 91.25 75 ILE A O 1
ATOM 548 N N . THR A 1 76 ? -1.084 3.670 6.419 1.00 89.69 76 THR A N 1
ATOM 549 C CA . THR A 1 76 ? 0.356 3.833 6.647 1.00 89.69 76 THR A CA 1
ATOM 550 C C . THR A 1 76 ? 1.168 2.972 5.682 1.00 89.69 76 THR A C 1
ATOM 552 O O . THR A 1 76 ? 2.040 3.485 4.980 1.00 89.69 76 THR A O 1
ATOM 555 N N . LEU A 1 77 ? 0.838 1.686 5.569 1.00 91.31 77 LEU A N 1
ATOM 556 C CA . LEU A 1 77 ? 1.469 0.761 4.631 1.00 91.31 77 LEU A CA 1
ATOM 557 C C . LEU A 1 77 ? 1.253 1.181 3.182 1.00 91.31 77 LEU A C 1
ATOM 559 O O . LEU A 1 77 ? 2.195 1.137 2.401 1.00 91.31 77 LEU A O 1
ATOM 563 N N . GLY A 1 78 ? 0.055 1.637 2.814 1.00 91.31 78 GLY A N 1
ATOM 564 C CA . GLY A 1 78 ? -0.223 2.122 1.462 1.00 91.31 78 GLY A CA 1
ATOM 565 C C . GLY A 1 78 ? 0.655 3.313 1.066 1.00 91.31 78 GLY A C 1
ATOM 566 O O . GLY A 1 78 ? 1.042 3.434 -0.095 1.00 91.31 78 GLY A O 1
ATOM 567 N N . ALA A 1 79 ? 1.022 4.166 2.025 1.00 88.69 79 ALA A N 1
ATOM 568 C CA . ALA A 1 79 ? 1.954 5.269 1.802 1.00 88.69 79 ALA A CA 1
ATOM 569 C C . ALA A 1 79 ? 3.429 4.824 1.810 1.00 88.69 79 ALA A C 1
ATOM 571 O O . ALA A 1 79 ? 4.238 5.367 1.056 1.00 88.69 79 ALA A O 1
ATOM 572 N N . GLN A 1 80 ? 3.790 3.855 2.655 1.00 87.88 80 GLN A N 1
ATOM 573 C CA . GLN A 1 80 ? 5.168 3.380 2.803 1.00 87.88 80 GLN A CA 1
ATOM 574 C C . GLN A 1 80 ? 5.585 2.386 1.715 1.00 87.88 80 GLN A C 1
ATOM 576 O O . GLN A 1 80 ? 6.736 2.409 1.293 1.00 87.88 80 GLN A O 1
ATOM 581 N N . LEU A 1 81 ? 4.679 1.533 1.235 1.00 89.56 81 LEU A N 1
ATOM 582 C CA . LEU A 1 81 ? 5.000 0.472 0.281 1.00 89.56 81 LEU A CA 1
ATOM 583 C C . LEU A 1 81 ? 5.675 0.999 -0.984 1.00 89.56 81 LEU A C 1
ATOM 585 O O . LEU A 1 81 ? 6.759 0.506 -1.276 1.00 89.56 81 LEU A O 1
ATOM 589 N N . PRO A 1 82 ? 5.147 2.028 -1.683 1.00 90.81 82 PRO A N 1
ATOM 590 C CA . PRO A 1 82 ? 5.831 2.575 -2.847 1.00 90.81 82 PRO A CA 1
ATOM 591 C C . PRO A 1 82 ? 7.270 2.985 -2.534 1.00 90.81 82 PRO A C 1
ATOM 593 O O . PRO A 1 82 ? 8.167 2.677 -3.312 1.00 90.81 82 PRO A O 1
ATOM 596 N N . VAL A 1 83 ? 7.516 3.604 -1.374 1.00 91.50 83 VAL A N 1
ATOM 597 C CA . VAL A 1 83 ? 8.865 3.986 -0.927 1.00 91.50 83 VAL A CA 1
ATOM 598 C C . VAL A 1 83 ? 9.746 2.755 -0.730 1.00 91.50 83 VAL A C 1
ATOM 600 O O . VAL A 1 83 ? 10.831 2.690 -1.302 1.00 91.50 83 VAL A O 1
ATOM 603 N N . LEU A 1 84 ? 9.278 1.779 0.050 1.00 88.94 84 LEU A N 1
ATOM 604 C CA . LEU A 1 84 ? 10.049 0.586 0.407 1.00 88.94 84 LEU A CA 1
ATOM 605 C C . LEU A 1 84 ? 10.342 -0.307 -0.803 1.00 88.94 84 LEU A C 1
ATOM 607 O O . LEU A 1 84 ? 11.377 -0.958 -0.843 1.00 88.94 84 LEU A O 1
ATOM 611 N N . THR A 1 85 ? 9.467 -0.314 -1.810 1.00 91.06 85 THR A N 1
ATOM 612 C CA . THR A 1 85 ? 9.665 -1.095 -3.037 1.00 91.06 85 THR A CA 1
ATOM 613 C C . THR A 1 85 ? 10.428 -0.344 -4.125 1.00 91.06 85 THR A C 1
ATOM 615 O O . THR A 1 85 ? 10.844 -0.958 -5.103 1.00 91.06 85 THR A O 1
ATOM 618 N N . THR A 1 86 ? 10.598 0.978 -3.999 1.00 94.88 86 THR A N 1
ATOM 619 C CA . THR A 1 86 ? 11.255 1.804 -5.029 1.00 94.88 86 THR A CA 1
ATOM 620 C C . THR A 1 86 ? 12.651 1.301 -5.400 1.00 94.88 86 THR A C 1
ATOM 622 O O . THR A 1 86 ? 12.905 1.214 -6.600 1.00 94.88 86 THR A O 1
ATOM 625 N N . PRO A 1 87 ? 13.530 0.926 -4.446 1.00 94.69 87 PRO A N 1
ATOM 626 C CA . PRO A 1 87 ? 14.840 0.363 -4.768 1.00 94.69 87 PRO A CA 1
ATOM 627 C C . PRO A 1 87 ? 14.766 -0.843 -5.709 1.00 94.69 87 PRO A C 1
ATOM 629 O O . PRO A 1 87 ? 15.312 -0.800 -6.808 1.00 94.69 87 PRO A O 1
ATOM 632 N N . ALA A 1 88 ? 13.993 -1.865 -5.331 1.00 92.06 88 ALA A N 1
ATOM 633 C CA . ALA A 1 88 ? 13.834 -3.084 -6.119 1.00 92.06 88 ALA A CA 1
ATOM 634 C C . ALA A 1 88 ? 13.200 -2.821 -7.496 1.00 92.06 88 ALA A C 1
ATOM 636 O O . ALA A 1 88 ? 13.610 -3.413 -8.493 1.00 92.06 88 ALA A O 1
ATOM 637 N N . VAL A 1 89 ? 12.219 -1.913 -7.567 1.00 93.81 89 VAL A N 1
ATOM 638 C CA . VAL A 1 89 ? 11.580 -1.515 -8.832 1.00 93.81 89 VAL A CA 1
ATOM 639 C C . VAL A 1 89 ? 12.572 -0.809 -9.759 1.00 93.81 89 VAL A C 1
ATOM 641 O O . VAL A 1 89 ? 12.580 -1.069 -10.962 1.00 93.81 89 VAL A O 1
ATOM 644 N N . LEU A 1 90 ? 13.406 0.084 -9.222 1.00 95.56 90 LEU A N 1
ATOM 645 C CA . LEU A 1 90 ? 14.431 0.780 -9.996 1.00 95.56 90 LEU A CA 1
ATOM 646 C C . LEU A 1 90 ? 15.494 -0.196 -10.508 1.00 95.56 90 LEU A C 1
ATOM 648 O O . LEU A 1 90 ? 15.804 -0.155 -11.698 1.00 95.56 90 LEU A O 1
ATOM 652 N N . ASP A 1 91 ? 16.006 -1.084 -9.656 1.00 93.50 91 ASP A N 1
ATOM 653 C CA . ASP A 1 91 ? 17.000 -2.087 -10.057 1.00 93.50 91 ASP A CA 1
ATOM 654 C C . ASP A 1 91 ? 16.460 -3.029 -11.137 1.00 93.50 91 ASP A C 1
ATOM 656 O O . ASP A 1 91 ? 17.105 -3.207 -12.171 1.00 93.50 91 ASP A O 1
ATOM 660 N N . GLY A 1 92 ? 15.238 -3.547 -10.968 1.00 92.31 92 GLY A N 1
ATOM 661 C CA . GLY A 1 92 ? 14.592 -4.376 -11.988 1.00 92.31 92 GLY A CA 1
ATOM 662 C C . GLY A 1 92 ? 14.437 -3.645 -13.326 1.00 92.31 92 GLY A C 1
ATOM 663 O O . GLY A 1 92 ? 14.764 -4.190 -14.380 1.00 92.31 92 GLY A O 1
ATOM 664 N N . LEU A 1 93 ? 14.022 -2.374 -13.299 1.00 92.06 93 LEU A N 1
ATOM 665 C CA . LEU A 1 93 ? 13.924 -1.557 -14.511 1.00 92.06 93 LEU A CA 1
ATOM 666 C C . LEU A 1 93 ? 15.278 -1.267 -15.160 1.00 92.06 93 LEU A C 1
ATOM 668 O O . LEU A 1 93 ? 15.363 -1.215 -16.388 1.00 92.06 93 LEU A O 1
ATOM 672 N N . LYS A 1 94 ? 16.332 -1.051 -14.369 1.00 93.81 94 LYS A N 1
ATOM 673 C CA . LYS A 1 94 ? 17.691 -0.878 -14.891 1.00 93.81 94 LYS A CA 1
ATOM 674 C C . LYS A 1 94 ? 18.140 -2.141 -15.616 1.00 93.81 94 LYS A C 1
ATOM 676 O O . LYS A 1 94 ? 18.637 -2.029 -16.735 1.00 93.81 94 LYS A O 1
ATOM 681 N N . ASP A 1 95 ? 17.929 -3.314 -15.027 1.00 92.06 95 ASP A N 1
ATOM 682 C CA . ASP A 1 95 ? 18.289 -4.595 -15.638 1.00 92.06 95 ASP A CA 1
ATOM 683 C C . ASP A 1 95 ? 17.546 -4.824 -16.962 1.00 92.06 95 ASP A C 1
ATOM 685 O O . ASP A 1 95 ? 18.168 -5.158 -17.976 1.00 92.06 95 ASP A O 1
ATOM 689 N N . GLU A 1 96 ? 16.234 -4.570 -16.994 1.00 91.06 96 GLU A N 1
ATOM 690 C CA . GLU A 1 96 ? 15.427 -4.656 -18.216 1.00 91.06 96 GLU A CA 1
ATOM 691 C C . GLU A 1 96 ? 15.896 -3.662 -19.291 1.00 91.06 96 GLU A C 1
ATOM 693 O O . GLU A 1 96 ? 16.107 -4.038 -20.450 1.00 91.06 96 GLU A O 1
ATOM 698 N N . ALA A 1 97 ? 16.121 -2.399 -18.916 1.00 89.88 97 ALA A N 1
ATOM 699 C CA . ALA A 1 97 ? 16.575 -1.366 -19.840 1.00 89.88 97 ALA A CA 1
ATOM 700 C C . ALA A 1 97 ? 17.964 -1.690 -20.411 1.00 89.88 97 ALA A C 1
ATOM 702 O O . ALA A 1 97 ? 18.173 -1.617 -21.624 1.00 89.88 97 ALA A O 1
ATOM 703 N N . VAL A 1 98 ? 18.918 -2.095 -19.567 1.00 92.19 98 VAL A N 1
ATOM 704 C CA . VAL A 1 98 ? 20.276 -2.469 -19.994 1.00 92.19 98 VAL A CA 1
ATOM 705 C C . VAL A 1 98 ? 20.256 -3.713 -20.885 1.00 92.19 98 VAL A C 1
ATOM 707 O O . VAL A 1 98 ? 21.044 -3.783 -21.829 1.00 92.19 98 VAL A O 1
ATOM 710 N N . ALA A 1 99 ? 19.338 -4.657 -20.665 1.00 91.69 99 ALA A N 1
ATOM 711 C CA . ALA A 1 99 ? 19.163 -5.813 -21.543 1.00 91.69 99 ALA A CA 1
ATOM 712 C C . ALA A 1 99 ? 18.594 -5.439 -22.926 1.00 91.69 99 ALA A C 1
ATOM 714 O O . ALA A 1 99 ? 18.972 -6.047 -23.931 1.00 91.69 99 ALA A O 1
ATOM 715 N N . ALA A 1 100 ? 17.720 -4.431 -23.004 1.00 88.62 100 ALA A N 1
ATOM 716 C CA . ALA A 1 100 ? 17.100 -3.995 -24.257 1.00 88.62 100 ALA A CA 1
ATOM 717 C C . ALA A 1 100 ? 17.972 -3.023 -25.078 1.00 88.62 100 ALA A C 1
ATOM 719 O O . ALA A 1 100 ? 17.940 -3.030 -26.315 1.00 88.62 100 ALA A O 1
ATOM 720 N N . LEU A 1 101 ? 18.785 -2.200 -24.408 1.00 90.62 101 LEU A N 1
ATOM 721 C CA . LEU A 1 101 ? 19.590 -1.147 -25.031 1.00 90.62 101 LEU A CA 1
ATOM 722 C C . LEU A 1 101 ? 20.550 -1.614 -26.142 1.00 90.62 101 LEU A C 1
ATOM 724 O O . LEU A 1 101 ? 20.660 -0.884 -27.124 1.00 90.62 101 LEU A O 1
ATOM 728 N N . PRO A 1 102 ? 21.214 -2.787 -26.094 1.00 92.25 102 PRO A N 1
ATOM 729 C CA . PRO A 1 102 ? 22.030 -3.273 -27.208 1.00 92.25 102 PRO A CA 1
ATOM 730 C C . PRO A 1 102 ? 21.267 -3.339 -28.537 1.00 92.25 102 PRO A C 1
ATOM 732 O O . PRO A 1 102 ? 21.794 -2.963 -29.587 1.00 92.25 102 PRO A O 1
ATOM 735 N N . THR A 1 103 ? 20.006 -3.771 -28.494 1.00 89.62 103 THR A N 1
ATOM 736 C CA . THR A 1 103 ? 19.137 -3.831 -29.674 1.00 89.62 103 THR A CA 1
ATOM 737 C C . THR A 1 103 ? 18.800 -2.427 -30.165 1.00 89.62 103 THR A C 1
ATOM 739 O O . THR A 1 103 ? 18.910 -2.165 -31.362 1.00 89.62 103 THR A O 1
ATOM 742 N N . ILE A 1 104 ? 18.478 -1.509 -29.249 1.00 88.81 104 ILE A N 1
ATOM 743 C CA . ILE A 1 104 ? 18.205 -0.099 -29.567 1.00 88.81 104 ILE A CA 1
ATOM 744 C C . ILE A 1 104 ? 19.439 0.562 -30.189 1.00 88.81 104 ILE A C 1
ATOM 746 O O . ILE A 1 104 ? 19.323 1.178 -31.239 1.00 88.81 104 ILE A O 1
ATOM 750 N N . ILE A 1 105 ? 20.632 0.380 -29.614 1.00 91.31 105 ILE A N 1
ATOM 751 C CA . ILE A 1 105 ? 21.900 0.941 -30.111 1.00 91.31 105 ILE A CA 1
ATOM 752 C C . ILE A 1 105 ? 22.192 0.468 -31.539 1.00 91.31 105 ILE A C 1
ATOM 754 O O . ILE A 1 105 ? 22.566 1.269 -32.398 1.00 91.31 105 ILE A O 1
ATOM 758 N N . ASN A 1 106 ? 21.998 -0.823 -31.816 1.00 91.44 106 ASN A N 1
ATOM 759 C CA . ASN A 1 106 ? 22.150 -1.370 -33.164 1.00 91.44 106 ASN A CA 1
ATOM 760 C C . ASN A 1 106 ? 21.089 -0.829 -34.128 1.00 91.44 106 ASN A C 1
ATOM 762 O O . ASN A 1 106 ? 21.414 -0.456 -35.257 1.00 91.44 106 ASN A O 1
ATOM 766 N N . GLY A 1 107 ? 19.831 -0.781 -33.689 1.00 92.31 107 GLY A N 1
ATOM 767 C CA . GLY A 1 107 ? 18.703 -0.270 -34.459 1.00 92.31 107 GLY A CA 1
ATOM 768 C C . GLY A 1 107 ? 18.886 1.193 -34.853 1.00 92.31 107 GLY A C 1
ATOM 769 O O . GLY A 1 107 ? 18.960 1.517 -36.041 1.00 92.31 107 GLY A O 1
ATOM 770 N N . SER A 1 108 ? 18.988 2.066 -33.852 1.00 91.75 108 SER A N 1
ATOM 771 C CA . SER A 1 108 ? 19.105 3.515 -34.015 1.00 91.75 108 SER A CA 1
ATOM 772 C C . SER A 1 108 ? 20.415 3.901 -34.689 1.00 91.75 108 SER A C 1
ATOM 774 O O . SER A 1 108 ? 20.410 4.690 -35.632 1.00 91.75 108 SER A O 1
ATOM 776 N N . GLY A 1 109 ? 21.533 3.272 -34.309 1.00 90.62 109 GLY A N 1
ATOM 777 C CA . GLY A 1 109 ? 22.831 3.502 -34.936 1.00 90.62 109 GLY A CA 1
ATOM 778 C C . GLY A 1 109 ? 22.821 3.184 -36.433 1.00 90.62 109 GLY A C 1
ATOM 779 O O . GLY A 1 109 ? 23.324 3.970 -37.238 1.00 90.62 109 GLY A O 1
ATOM 780 N N . ALA A 1 110 ? 22.205 2.067 -36.833 1.00 92.62 110 ALA A N 1
ATOM 781 C CA . ALA A 1 110 ? 22.083 1.693 -38.239 1.00 92.62 110 ALA A CA 1
ATOM 782 C C . ALA A 1 110 ? 21.125 2.619 -39.005 1.00 92.62 110 ALA A C 1
ATOM 784 O O . ALA A 1 110 ? 21.454 3.061 -40.106 1.00 92.62 110 ALA A O 1
ATOM 785 N N . ALA A 1 111 ? 19.969 2.955 -38.425 1.00 93.88 111 ALA A N 1
ATOM 786 C CA . ALA A 1 111 ? 19.004 3.865 -39.040 1.00 93.88 111 ALA A CA 1
ATOM 787 C C . ALA A 1 111 ? 19.606 5.266 -39.247 1.00 93.88 111 ALA A C 1
ATOM 789 O O . ALA A 1 111 ? 19.506 5.843 -40.334 1.00 93.88 111 ALA A O 1
ATOM 790 N N . LEU A 1 112 ? 20.313 5.781 -38.236 1.00 90.75 112 LEU A N 1
ATOM 791 C CA . LEU A 1 112 ? 21.021 7.054 -38.298 1.00 90.75 112 LEU A CA 1
ATOM 792 C C . LEU A 1 112 ? 22.128 7.029 -39.354 1.00 90.75 112 LEU A C 1
ATOM 794 O O . LEU A 1 112 ? 22.235 7.974 -40.136 1.00 90.75 112 LEU A O 1
ATOM 798 N N . ALA A 1 113 ? 22.908 5.945 -39.425 1.00 89.62 113 ALA A N 1
ATOM 799 C CA . ALA A 1 113 ? 23.938 5.783 -40.446 1.00 89.62 113 ALA A CA 1
ATOM 800 C C . ALA A 1 113 ? 23.339 5.828 -41.860 1.00 89.62 113 ALA A C 1
ATOM 802 O O . ALA A 1 113 ? 23.849 6.560 -42.708 1.00 89.62 113 ALA A O 1
ATOM 803 N N . ILE A 1 114 ? 22.228 5.126 -42.111 1.00 92.31 114 ILE A N 1
ATOM 804 C CA . ILE A 1 114 ? 21.515 5.171 -43.400 1.00 92.31 114 ILE A CA 1
ATOM 805 C C . ILE A 1 114 ? 21.070 6.603 -43.719 1.00 92.31 114 ILE A C 1
ATOM 807 O O . ILE A 1 114 ? 21.353 7.112 -44.807 1.00 92.31 114 ILE A O 1
ATOM 811 N N . ASN A 1 115 ? 20.405 7.271 -42.771 1.00 92.19 115 ASN A N 1
ATOM 812 C CA . ASN A 1 115 ? 19.871 8.613 -42.985 1.00 92.19 115 ASN A CA 1
ATOM 813 C C . ASN A 1 115 ? 20.981 9.640 -43.259 1.00 92.19 115 ASN A C 1
ATOM 815 O O . ASN A 1 115 ? 20.933 10.348 -44.261 1.00 92.19 115 ASN A O 1
ATOM 819 N N . GLN A 1 116 ? 22.026 9.675 -42.425 1.00 87.50 116 GLN A N 1
ATOM 820 C CA . GLN A 1 116 ? 23.159 10.595 -42.591 1.00 87.50 116 GLN A CA 1
ATOM 821 C C . GLN A 1 116 ? 23.886 10.382 -43.922 1.00 87.50 116 GLN A C 1
ATOM 823 O O . GLN A 1 116 ? 24.302 11.345 -44.568 1.00 87.50 116 GLN A O 1
ATOM 828 N N . THR A 1 117 ? 24.003 9.127 -44.351 1.00 86.81 117 THR A N 1
ATOM 829 C CA . THR A 1 117 ? 24.612 8.762 -45.630 1.00 86.81 117 THR A CA 1
ATOM 830 C C . THR A 1 117 ? 23.822 9.324 -46.811 1.00 86.81 117 THR A C 1
ATOM 832 O O . THR A 1 117 ? 24.392 9.930 -47.721 1.00 86.81 117 THR A O 1
ATOM 835 N N . ILE A 1 118 ? 22.496 9.167 -46.792 1.00 89.88 118 ILE A N 1
ATOM 836 C CA . ILE A 1 118 ? 21.611 9.691 -47.838 1.00 89.88 118 ILE A CA 1
ATOM 837 C C . ILE A 1 118 ? 21.602 11.223 -47.818 1.00 89.88 118 ILE A C 1
ATOM 839 O O . ILE A 1 118 ? 21.801 11.833 -48.870 1.00 89.88 118 ILE A O 1
ATOM 843 N N . ASP A 1 119 ? 21.424 11.846 -46.651 1.00 88.19 119 ASP A N 1
ATOM 844 C CA . ASP A 1 119 ? 21.353 13.305 -46.484 1.0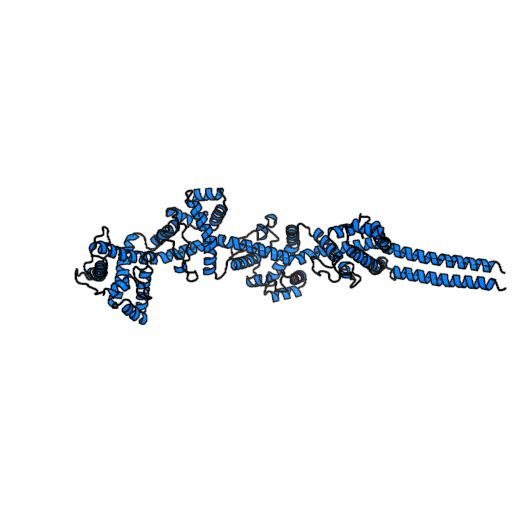0 88.19 119 ASP A CA 1
ATOM 845 C C . ASP A 1 119 ? 22.644 13.989 -46.937 1.00 88.19 119 ASP A C 1
ATOM 847 O O . ASP A 1 119 ? 22.625 14.991 -47.666 1.00 88.19 119 ASP A O 1
ATOM 851 N N . GLY A 1 120 ? 23.783 13.406 -46.561 1.00 83.81 120 GLY A N 1
ATOM 852 C CA . GLY A 1 120 ? 25.092 13.875 -46.975 1.00 83.81 120 GLY A CA 1
ATOM 853 C C . GLY A 1 120 ? 25.216 13.922 -48.498 1.00 83.81 120 GLY A C 1
ATOM 854 O O . GLY A 1 120 ? 25.680 14.926 -49.041 1.00 83.81 120 GLY A O 1
ATOM 855 N N . VAL A 1 121 ? 24.792 12.871 -49.213 1.00 84.75 121 VAL A N 1
ATOM 856 C CA . VAL A 1 121 ? 24.910 12.791 -50.682 1.00 84.75 121 VAL A CA 1
ATOM 857 C C . VAL A 1 121 ? 23.854 13.679 -51.338 1.00 84.75 121 VAL A C 1
ATOM 859 O O . VAL A 1 121 ? 24.126 14.364 -52.331 1.00 84.75 121 VAL A O 1
ATOM 862 N N . ALA A 1 122 ? 22.656 13.728 -50.757 1.00 88.38 122 ALA A N 1
ATOM 863 C CA . ALA A 1 122 ? 21.538 14.525 -51.238 1.00 88.38 122 ALA A CA 1
ATOM 864 C C . ALA A 1 122 ? 21.878 16.018 -51.309 1.00 88.38 122 ALA A C 1
ATOM 866 O O . ALA A 1 122 ? 21.392 16.701 -52.213 1.00 88.38 122 ALA A O 1
ATOM 867 N N . SER A 1 123 ? 22.760 16.512 -50.435 1.00 83.50 123 SER A N 1
ATOM 868 C CA . SER A 1 123 ? 23.247 17.896 -50.481 1.00 83.50 123 SER A CA 1
ATOM 869 C C . SER A 1 123 ? 23.972 18.264 -51.791 1.00 83.50 123 SER A C 1
ATOM 871 O O . SER A 1 123 ? 23.997 19.437 -52.167 1.00 83.50 123 SER A O 1
ATOM 873 N N . PHE A 1 124 ? 24.496 17.275 -52.527 1.00 84.56 124 PHE A N 1
ATOM 874 C CA . PHE A 1 124 ? 25.224 17.471 -53.785 1.00 84.56 124 PHE A CA 1
ATOM 875 C C . PHE A 1 124 ? 24.401 17.120 -55.026 1.00 84.56 124 PHE A C 1
ATOM 877 O O . PHE A 1 124 ? 24.484 17.824 -56.034 1.00 84.56 124 PHE A O 1
ATOM 884 N N . ILE A 1 125 ? 23.627 16.030 -54.974 1.00 86.38 125 ILE A N 1
ATOM 885 C CA . ILE A 1 125 ? 22.939 15.472 -56.157 1.00 86.38 125 ILE A CA 1
ATOM 886 C C . ILE A 1 125 ? 21.410 15.420 -56.030 1.00 86.38 125 ILE A C 1
ATOM 888 O O . ILE A 1 125 ? 20.726 15.036 -56.978 1.00 86.38 125 ILE A O 1
ATOM 892 N N . GLY A 1 126 ? 20.864 15.840 -54.888 1.00 90.62 126 GLY A N 1
ATOM 893 C CA . GLY A 1 126 ? 19.439 15.787 -54.568 1.00 90.62 126 GLY A CA 1
ATOM 894 C C . GLY A 1 126 ? 18.983 14.429 -54.022 1.00 90.62 126 GLY A C 1
ATOM 895 O O . GLY A 1 126 ? 19.521 13.380 -54.373 1.00 90.62 126 GLY A O 1
ATOM 896 N N . TYR A 1 127 ? 17.942 14.453 -53.185 1.00 91.94 127 TYR A N 1
ATOM 897 C CA . TYR A 1 127 ? 17.422 13.277 -52.471 1.00 91.94 127 TYR A CA 1
ATOM 898 C C . TYR A 1 127 ? 17.079 12.073 -53.365 1.00 91.94 127 TYR A C 1
ATOM 900 O O . TYR A 1 127 ? 17.571 10.983 -53.080 1.00 91.94 127 TYR A O 1
ATOM 908 N N . PRO A 1 128 ? 16.315 12.213 -54.472 1.00 94.00 128 PRO A N 1
ATOM 909 C CA . PRO A 1 128 ? 15.978 11.052 -55.299 1.00 94.00 128 PRO A CA 1
ATOM 910 C C . PRO A 1 128 ? 17.207 10.363 -55.904 1.00 94.00 128 PRO A C 1
ATOM 912 O O . PRO A 1 128 ? 17.233 9.141 -56.028 1.00 94.00 128 PRO A O 1
ATOM 915 N N . ALA A 1 129 ? 18.232 11.137 -56.274 1.00 90.94 129 ALA A N 1
ATOM 916 C CA . ALA A 1 129 ? 19.467 10.592 -56.825 1.00 90.94 129 ALA A CA 1
ATOM 917 C C . ALA A 1 129 ? 20.347 9.964 -55.733 1.00 90.94 129 ALA A C 1
ATOM 919 O O . ALA A 1 129 ? 20.927 8.910 -55.970 1.00 90.94 129 ALA A O 1
ATOM 920 N N . ALA A 1 130 ? 20.400 10.564 -54.539 1.00 91.06 130 ALA A N 1
ATOM 921 C CA . ALA A 1 130 ? 21.121 10.025 -53.386 1.00 91.06 130 ALA A CA 1
ATOM 922 C C . ALA A 1 130 ? 20.558 8.676 -52.926 1.00 91.06 130 ALA A C 1
ATOM 924 O O . ALA A 1 130 ? 21.314 7.720 -52.787 1.00 91.06 130 ALA A O 1
ATOM 925 N N . ILE A 1 131 ? 19.232 8.565 -52.790 1.00 94.38 131 ILE A N 1
ATOM 926 C CA . ILE A 1 131 ? 18.553 7.304 -52.455 1.00 94.38 131 ILE A CA 1
ATOM 927 C C . ILE A 1 131 ? 18.834 6.243 -53.528 1.00 94.38 131 ILE A C 1
ATOM 929 O O . ILE A 1 131 ? 19.185 5.105 -53.215 1.00 94.38 131 ILE A O 1
ATOM 933 N N . ALA A 1 132 ? 18.731 6.615 -54.808 1.00 93.12 132 ALA A N 1
ATOM 934 C CA . ALA A 1 132 ? 19.017 5.694 -55.900 1.00 93.12 132 ALA A CA 1
ATOM 935 C C . ALA A 1 132 ? 20.473 5.205 -55.882 1.00 93.12 132 ALA A C 1
ATOM 937 O O . ALA A 1 132 ? 20.718 4.022 -56.121 1.00 93.12 132 ALA A O 1
ATOM 938 N N . GLN A 1 133 ? 21.426 6.089 -55.580 1.00 90.75 133 GLN A N 1
ATOM 939 C CA . GLN A 1 133 ? 22.827 5.712 -55.438 1.00 90.75 133 GLN A CA 1
ATOM 940 C C . GLN A 1 133 ? 23.057 4.820 -54.213 1.00 90.75 133 GLN A C 1
ATOM 942 O O . GLN A 1 133 ? 23.721 3.798 -54.352 1.00 90.75 133 GLN A O 1
ATOM 947 N N . PHE A 1 134 ? 22.461 5.138 -53.063 1.00 93.31 134 PHE A N 1
ATOM 948 C CA . PHE A 1 134 ? 22.590 4.345 -51.840 1.00 93.31 134 PHE A CA 1
ATOM 949 C C . PHE A 1 134 ? 22.174 2.882 -52.055 1.00 93.31 134 PHE A C 1
ATOM 951 O O . PHE A 1 134 ? 22.893 1.968 -51.664 1.00 93.31 134 PHE A O 1
ATOM 958 N N . PHE A 1 135 ? 21.051 2.633 -52.735 1.00 95.06 135 PHE A N 1
ATOM 959 C CA . PHE A 1 135 ? 20.585 1.261 -52.969 1.00 95.06 135 PHE A CA 1
ATOM 960 C C . PHE A 1 135 ? 21.280 0.549 -54.137 1.00 95.06 135 PHE A C 1
ATOM 962 O O . PHE A 1 135 ? 21.524 -0.653 -54.039 1.00 95.06 135 PHE A O 1
ATOM 969 N N . ASN A 1 136 ? 21.569 1.244 -55.246 1.00 94.69 136 ASN A N 1
ATOM 970 C CA . ASN A 1 136 ? 21.912 0.603 -56.528 1.00 94.69 136 ASN A CA 1
ATOM 971 C C . ASN A 1 136 ? 23.321 0.893 -57.061 1.00 94.69 136 ASN A C 1
ATOM 973 O O . ASN A 1 136 ? 23.704 0.295 -58.066 1.00 94.69 136 ASN A O 1
ATOM 977 N N . SER A 1 137 ? 24.067 1.833 -56.475 1.00 89.88 137 SER A N 1
ATOM 978 C CA . SER A 1 137 ? 25.398 2.183 -56.980 1.00 89.88 137 SER A CA 1
ATOM 979 C C . SER A 1 137 ? 26.449 1.190 -56.469 1.00 89.88 137 SER A C 1
ATOM 981 O O . SER A 1 137 ? 26.566 1.058 -55.251 1.00 89.88 137 SER A O 1
ATOM 983 N N . PRO A 1 138 ? 27.241 0.549 -57.351 1.00 83.69 138 PRO A N 1
ATOM 984 C CA . PRO A 1 138 ? 28.378 -0.280 -56.942 1.00 83.69 138 PRO A CA 1
ATOM 985 C C . PRO A 1 138 ? 29.550 0.547 -56.397 1.00 83.69 138 PRO A C 1
ATOM 987 O O . PRO A 1 138 ? 30.410 0.008 -55.730 1.00 83.69 138 PRO A O 1
ATOM 990 N N . THR A 1 139 ? 29.588 1.860 -56.657 1.00 78.44 139 THR A N 1
ATOM 991 C CA . THR A 1 139 ? 30.698 2.747 -56.258 1.00 78.44 139 THR A CA 1
ATOM 992 C C . THR A 1 139 ? 30.238 3.850 -55.314 1.00 78.44 139 THR A C 1
ATOM 994 O O . THR A 1 139 ? 30.561 5.027 -55.502 1.00 78.44 139 THR A O 1
ATOM 997 N N . PHE A 1 140 ? 29.373 3.512 -54.362 1.00 73.50 140 PHE A N 1
ATOM 998 C CA . PHE A 1 140 ? 28.836 4.477 -53.409 1.00 73.50 140 PHE A CA 1
ATOM 999 C C . PHE A 1 140 ? 29.916 4.892 -52.393 1.00 73.50 140 PHE A C 1
ATOM 1001 O O . PHE A 1 140 ? 29.951 4.429 -51.264 1.00 73.50 140 PHE A O 1
ATOM 1008 N N . GLN A 1 141 ? 30.823 5.783 -52.791 1.00 62.97 141 GLN A N 1
ATOM 1009 C CA . GLN A 1 141 ? 31.834 6.336 -51.895 1.00 62.97 141 GLN A CA 1
ATOM 1010 C C . GLN A 1 141 ? 31.512 7.787 -51.597 1.00 62.97 141 GLN A C 1
ATOM 1012 O O . GLN A 1 141 ? 31.697 8.673 -52.432 1.00 62.97 141 GLN A O 1
ATOM 1017 N N . ALA A 1 142 ? 31.039 8.025 -50.385 1.00 58.56 142 ALA A N 1
ATOM 1018 C CA . ALA A 1 142 ? 30.857 9.363 -49.882 1.00 58.56 142 ALA A CA 1
ATOM 1019 C C . ALA A 1 142 ? 31.929 9.643 -48.820 1.00 58.56 142 ALA A C 1
ATOM 1021 O O . ALA A 1 142 ? 31.952 9.019 -47.763 1.00 58.56 142 ALA A O 1
ATOM 1022 N N . ASP A 1 143 ? 32.876 10.531 -49.139 1.00 54.09 143 ASP A N 1
ATOM 1023 C CA . ASP A 1 143 ? 33.973 10.908 -48.241 1.00 54.09 143 ASP A CA 1
ATOM 1024 C C . ASP A 1 143 ? 33.480 11.961 -47.236 1.00 54.09 143 ASP A C 1
ATOM 1026 O O . ASP A 1 143 ? 33.488 13.163 -47.510 1.00 54.09 143 ASP A O 1
ATOM 1030 N N . TYR A 1 144 ? 32.988 11.495 -46.085 1.00 53.75 144 TYR A N 1
ATOM 1031 C CA . TYR A 1 144 ? 32.459 12.340 -45.006 1.00 53.75 144 TYR A CA 1
ATOM 1032 C C . TYR A 1 144 ? 33.461 12.644 -43.890 1.00 53.75 144 TYR A C 1
ATOM 1034 O O . TYR A 1 144 ? 33.075 13.175 -42.853 1.00 53.75 144 TYR A O 1
ATOM 1042 N N . GLY A 1 145 ? 34.753 12.371 -44.093 1.00 47.53 145 GLY A N 1
ATOM 1043 C CA . GLY A 1 145 ? 35.774 12.732 -43.112 1.00 47.53 145 GLY A CA 1
ATOM 1044 C C . GLY A 1 145 ? 35.688 11.914 -41.821 1.00 47.53 145 GLY A C 1
ATOM 1045 O O . GLY A 1 145 ? 35.441 12.457 -40.749 1.00 47.53 145 GLY A O 1
ATOM 1046 N N . GLY A 1 146 ? 35.964 10.614 -41.925 1.00 52.94 146 GLY A N 1
ATOM 1047 C CA . GLY A 1 146 ? 36.188 9.715 -40.789 1.00 52.94 146 GLY A CA 1
ATOM 1048 C C . GLY A 1 146 ? 35.785 8.268 -41.105 1.00 52.94 146 GLY A C 1
ATOM 1049 O O . GLY A 1 146 ? 34.678 8.059 -41.586 1.00 52.94 146 GLY A O 1
ATOM 1050 N N . PRO A 1 147 ? 36.654 7.260 -40.895 1.00 55.25 147 PRO A N 1
ATOM 1051 C CA . PRO A 1 147 ? 36.296 5.854 -41.075 1.00 55.25 147 PRO A CA 1
ATOM 1052 C C . PRO A 1 147 ? 35.443 5.306 -39.910 1.00 55.25 147 PRO A C 1
ATOM 1054 O O . PRO A 1 147 ? 35.683 5.703 -38.767 1.00 55.25 147 PRO A O 1
ATOM 1057 N N . PRO A 1 148 ? 34.547 4.330 -40.174 1.00 58.78 148 PRO A N 1
ATOM 1058 C CA . PRO A 1 148 ? 34.239 3.752 -41.485 1.00 58.78 148 PRO A CA 1
ATOM 1059 C C . PRO A 1 148 ? 33.301 4.659 -42.298 1.00 58.78 148 PRO A C 1
ATOM 1061 O O . PRO A 1 148 ? 32.294 5.143 -41.793 1.00 58.78 148 PRO A O 1
ATOM 1064 N N . LEU A 1 149 ? 33.636 4.870 -43.575 1.00 65.56 149 LEU A N 1
ATOM 1065 C CA . LEU A 1 149 ? 32.764 5.574 -44.516 1.00 65.56 149 LEU A CA 1
ATOM 1066 C C . LEU A 1 149 ? 31.585 4.649 -44.850 1.00 65.56 149 LEU A C 1
ATOM 1068 O O . LEU A 1 149 ? 31.849 3.552 -45.348 1.00 65.56 149 LEU A O 1
ATOM 1072 N N . PRO A 1 150 ? 30.328 5.034 -44.576 1.00 68.69 150 PRO A N 1
ATOM 1073 C CA . PRO A 1 150 ? 29.187 4.165 -44.824 1.00 68.69 150 PRO A CA 1
ATOM 1074 C C . PRO A 1 150 ? 29.002 3.917 -46.328 1.00 68.69 150 PRO A C 1
ATOM 1076 O O . PRO A 1 150 ? 28.799 4.843 -47.115 1.00 68.69 150 PRO A O 1
ATOM 1079 N N . GLN A 1 151 ? 29.092 2.645 -46.716 1.00 84.44 151 GLN A N 1
ATOM 1080 C CA . GLN A 1 151 ? 28.827 2.162 -48.072 1.00 84.44 151 GLN A CA 1
ATOM 1081 C C . GLN A 1 151 ? 27.328 2.110 -48.365 1.00 84.44 151 GLN A C 1
ATOM 1083 O O . GLN A 1 151 ? 26.515 1.941 -47.458 1.00 84.44 151 GLN A O 1
ATOM 1088 N N . GLY A 1 152 ? 26.961 2.189 -49.642 1.00 88.75 152 GLY A N 1
ATOM 1089 C CA . GLY A 1 152 ? 25.612 1.863 -50.104 1.00 88.75 152 GLY A CA 1
ATOM 1090 C C . GLY A 1 152 ? 25.384 0.348 -50.115 1.00 88.75 152 GLY A C 1
ATOM 1091 O O . GLY A 1 152 ? 26.332 -0.434 -50.077 1.00 88.75 152 GLY A O 1
ATOM 1092 N N . VAL A 1 153 ? 24.127 -0.087 -50.217 1.00 93.19 153 VAL A N 1
ATOM 1093 C CA . VAL A 1 153 ? 23.761 -1.515 -50.188 1.00 93.19 153 VAL A CA 1
ATOM 1094 C C . VAL A 1 153 ? 24.452 -2.283 -51.320 1.00 93.19 153 VAL A C 1
ATOM 1096 O O . VAL A 1 153 ? 25.040 -3.332 -51.085 1.00 93.19 153 VAL A O 1
ATOM 1099 N N . SER A 1 154 ? 24.413 -1.760 -52.550 1.00 91.81 154 SER A N 1
ATOM 1100 C CA . SER A 1 154 ? 25.063 -2.412 -53.699 1.00 91.81 154 SER A CA 1
ATOM 1101 C C . SER A 1 154 ? 26.595 -2.376 -53.615 1.00 91.81 154 SER A C 1
ATOM 1103 O O . SER A 1 154 ? 27.225 -3.396 -53.872 1.00 91.81 154 SER A O 1
ATOM 1105 N N . ASP A 1 155 ? 27.179 -1.251 -53.193 1.00 89.06 155 ASP A N 1
ATOM 1106 C CA . ASP A 1 155 ? 28.630 -1.071 -52.997 1.00 89.06 155 ASP A CA 1
ATOM 1107 C C . ASP A 1 155 ? 29.219 -2.042 -51.959 1.00 89.06 155 ASP A C 1
ATOM 1109 O O . ASP A 1 155 ? 30.290 -2.615 -52.164 1.00 89.06 155 ASP A O 1
ATOM 1113 N N . TYR A 1 156 ? 28.483 -2.328 -50.881 1.00 90.38 156 TYR A N 1
ATOM 1114 C CA . TYR A 1 156 ? 28.884 -3.350 -49.913 1.00 90.38 156 TYR A CA 1
ATOM 1115 C C . TYR A 1 156 ? 29.018 -4.742 -50.548 1.00 90.38 156 TYR A C 1
ATOM 1117 O O . TYR A 1 156 ? 30.022 -5.428 -50.345 1.00 90.38 156 TYR A O 1
ATOM 1125 N N . TYR A 1 157 ? 28.034 -5.166 -51.346 1.00 88.94 157 TYR A N 1
ATOM 1126 C CA . TYR A 1 157 ? 28.094 -6.469 -52.016 1.00 88.94 157 TYR A CA 1
ATOM 1127 C C . TYR A 1 157 ? 29.117 -6.510 -53.152 1.00 88.94 157 TYR A C 1
ATOM 1129 O O . TYR A 1 157 ? 29.694 -7.567 -53.402 1.00 88.94 157 TYR A O 1
ATOM 1137 N N . ASP A 1 158 ? 29.363 -5.386 -53.818 1.00 85.12 158 ASP A N 1
ATOM 1138 C CA . ASP A 1 158 ? 30.446 -5.239 -54.793 1.00 85.12 158 ASP A CA 1
ATOM 1139 C C . ASP A 1 158 ? 31.808 -5.462 -54.115 1.00 85.12 158 ASP A C 1
ATOM 1141 O O . ASP A 1 158 ? 32.561 -6.373 -54.471 1.00 85.12 158 ASP A O 1
ATOM 1145 N N . THR A 1 159 ? 32.039 -4.750 -53.004 1.00 83.50 159 THR A N 1
ATOM 1146 C CA . THR A 1 159 ? 33.229 -4.891 -52.153 1.00 83.50 159 THR A CA 1
ATOM 1147 C C . THR A 1 159 ? 33.407 -6.328 -51.653 1.00 83.50 159 THR A C 1
ATOM 1149 O O . THR A 1 159 ? 34.511 -6.874 -51.715 1.00 83.50 159 THR A O 1
ATOM 1152 N N . LEU A 1 160 ? 32.332 -6.967 -51.179 1.00 84.56 160 LEU A N 1
ATOM 1153 C CA . LEU A 1 160 ? 32.358 -8.345 -50.679 1.00 84.56 160 LEU A CA 1
ATOM 1154 C C . LEU A 1 160 ? 32.728 -9.357 -51.776 1.00 84.56 160 LEU A C 1
ATOM 1156 O O . LEU A 1 160 ? 33.425 -10.336 -51.503 1.00 84.56 160 LEU A O 1
ATOM 1160 N N . ASN A 1 161 ? 32.287 -9.119 -53.013 1.00 80.19 161 ASN A N 1
ATOM 1161 C CA . ASN A 1 161 ? 32.569 -9.983 -54.159 1.00 80.19 161 ASN A CA 1
ATOM 1162 C C . ASN A 1 161 ? 33.975 -9.772 -54.750 1.00 80.19 161 ASN A C 1
ATOM 1164 O O . ASN A 1 161 ? 34.407 -10.573 -55.583 1.00 80.19 161 ASN A O 1
ATOM 1168 N N . GLY A 1 162 ? 34.706 -8.741 -54.308 1.00 74.50 162 GLY A N 1
ATOM 1169 C CA . GLY A 1 162 ? 36.053 -8.423 -54.788 1.00 74.50 162 GLY A CA 1
ATOM 1170 C C . GLY A 1 162 ? 36.099 -7.954 -56.246 1.00 74.50 162 GLY A C 1
ATOM 1171 O O . GLY A 1 162 ? 37.172 -7.980 -56.854 1.00 74.50 162 GLY A O 1
ATOM 1172 N N . ASP A 1 163 ? 34.951 -7.560 -56.796 1.00 66.62 163 ASP A N 1
ATOM 1173 C CA . ASP A 1 163 ? 34.802 -6.955 -58.116 1.00 66.62 163 ASP A CA 1
ATOM 1174 C C . ASP A 1 163 ? 34.421 -5.493 -57.883 1.00 66.62 163 ASP A C 1
ATOM 1176 O O . ASP A 1 163 ? 33.479 -5.228 -57.149 1.00 66.62 163 ASP A O 1
ATOM 1180 N N . PHE A 1 164 ? 35.204 -4.557 -58.414 1.00 62.59 164 PHE A N 1
ATOM 1181 C CA . PHE A 1 164 ? 34.946 -3.129 -58.242 1.00 62.59 164 PHE A CA 1
ATOM 1182 C C . PHE A 1 164 ? 34.226 -2.646 -59.510 1.00 62.59 164 PHE A C 1
ATOM 1184 O O . PHE A 1 164 ? 34.835 -2.636 -60.581 1.00 62.59 164 PHE A O 1
ATOM 1191 N N . ASP A 1 165 ? 32.954 -2.271 -59.373 1.00 67.44 165 ASP A N 1
ATOM 1192 C CA . ASP A 1 165 ? 32.045 -1.614 -60.326 1.00 67.44 165 ASP A CA 1
ATOM 1193 C C . ASP A 1 165 ? 30.957 -2.497 -60.995 1.00 67.44 165 ASP A C 1
ATOM 1195 O O . ASP A 1 165 ? 30.461 -2.131 -62.069 1.00 67.44 165 ASP A O 1
ATOM 1199 N N . VAL A 1 166 ? 30.535 -3.639 -60.423 1.00 69.31 166 VAL A N 1
ATOM 1200 C CA . VAL A 1 166 ? 29.663 -4.602 -61.150 1.00 69.31 166 VAL A CA 1
ATOM 1201 C C . VAL A 1 166 ? 28.305 -4.877 -60.491 1.00 69.31 166 VAL A C 1
ATOM 1203 O O . VAL A 1 166 ? 27.316 -5.102 -61.200 1.00 69.31 166 VAL A O 1
ATOM 1206 N N . VAL A 1 167 ? 28.194 -4.837 -59.164 1.00 79.31 167 VAL A N 1
ATOM 1207 C CA . VAL A 1 167 ? 26.958 -5.194 -58.451 1.00 79.31 167 VAL A CA 1
ATOM 1208 C C . VAL A 1 167 ? 25.954 -4.037 -58.454 1.00 79.31 167 VAL A C 1
ATOM 1210 O O . VAL A 1 167 ? 26.125 -3.028 -57.784 1.00 79.31 167 VAL A O 1
ATOM 1213 N N . ASN A 1 168 ? 24.842 -4.205 -59.175 1.00 87.31 168 ASN A N 1
ATOM 1214 C CA . ASN A 1 168 ? 23.660 -3.345 -59.082 1.00 87.31 168 ASN A CA 1
ATOM 1215 C C . ASN A 1 168 ? 22.451 -4.202 -58.701 1.00 87.31 168 ASN A C 1
ATOM 1217 O O . ASN A 1 168 ? 22.001 -5.039 -59.487 1.00 87.31 168 ASN A O 1
ATOM 1221 N N . LEU A 1 169 ? 21.920 -3.985 -57.497 1.00 91.31 169 LEU A N 1
ATOM 1222 C CA . LEU A 1 169 ? 20.825 -4.789 -56.952 1.00 91.31 169 LEU A CA 1
ATOM 1223 C C . LEU A 1 169 ? 19.448 -4.455 -57.553 1.00 91.31 169 LEU A C 1
ATOM 1225 O O . LEU A 1 169 ? 18.496 -5.200 -57.331 1.00 91.31 169 LEU A O 1
ATOM 1229 N N . GLY A 1 170 ? 19.319 -3.385 -58.343 1.00 94.38 170 GLY A N 1
ATOM 1230 C CA . GLY A 1 170 ? 18.139 -3.112 -59.168 1.00 94.38 170 GLY A CA 1
ATOM 1231 C C . GLY A 1 170 ? 16.870 -2.716 -58.405 1.00 94.38 170 GLY A C 1
ATOM 1232 O O . GLY A 1 170 ? 15.765 -2.983 -58.881 1.00 94.38 170 GLY A O 1
ATOM 1233 N N . TYR A 1 171 ? 16.987 -2.097 -57.229 1.00 97.19 171 TYR A N 1
ATOM 1234 C CA . TYR A 1 171 ? 15.838 -1.574 -56.489 1.00 97.19 171 TYR A CA 1
ATOM 1235 C C . TYR A 1 171 ? 15.116 -0.498 -57.305 1.00 97.19 171 TYR A C 1
ATOM 1237 O O . TYR A 1 171 ? 15.736 0.443 -57.809 1.00 97.19 171 TYR A O 1
ATOM 1245 N N . THR A 1 172 ? 13.794 -0.610 -57.420 1.00 97.06 172 THR A N 1
ATOM 1246 C CA . THR A 1 172 ? 12.969 0.428 -58.055 1.00 97.06 172 THR A CA 1
ATOM 1247 C C . THR A 1 172 ? 12.802 1.631 -57.124 1.00 97.06 172 THR A C 1
ATOM 1249 O O . THR A 1 172 ? 12.899 1.486 -55.910 1.00 97.06 172 THR A O 1
ATOM 1252 N N . VAL A 1 173 ? 12.468 2.808 -57.663 1.00 96.81 173 VAL A N 1
ATOM 1253 C CA . VAL A 1 173 ? 12.187 4.010 -56.845 1.00 96.81 173 VAL A CA 1
ATOM 1254 C C . VAL A 1 173 ? 11.093 3.745 -55.803 1.00 96.81 173 VAL A C 1
ATOM 1256 O O . VAL A 1 173 ? 11.204 4.168 -54.657 1.00 96.81 173 VAL A O 1
ATOM 1259 N N . THR A 1 174 ? 10.048 3.002 -56.177 1.00 97.38 174 THR A N 1
ATOM 1260 C CA . THR A 1 174 ? 8.990 2.595 -55.241 1.00 97.38 174 THR A CA 1
ATOM 1261 C C . THR A 1 174 ? 9.535 1.701 -54.133 1.00 97.38 174 THR A C 1
ATOM 1263 O O . THR A 1 174 ? 9.194 1.918 -52.978 1.00 97.38 174 THR A O 1
ATOM 1266 N N . ALA A 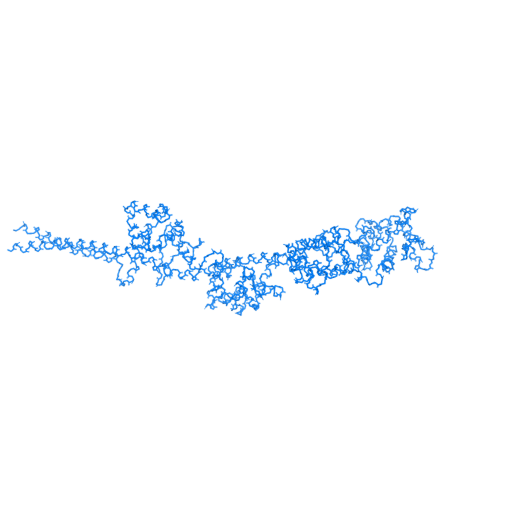1 175 ? 10.405 0.741 -54.462 1.00 97.88 175 ALA A N 1
ATOM 1267 C CA . ALA A 1 175 ? 10.993 -0.139 -53.459 1.00 97.88 175 ALA A CA 1
ATOM 1268 C C . ALA A 1 175 ? 11.858 0.621 -52.458 1.00 97.88 175 ALA A C 1
ATOM 1270 O O . ALA A 1 175 ? 11.718 0.442 -51.256 1.00 97.88 175 ALA A O 1
ATOM 1271 N N . GLN A 1 176 ? 12.701 1.522 -52.961 1.00 97.88 176 GLN A N 1
ATOM 1272 C CA . GLN A 1 176 ? 13.567 2.365 -52.140 1.00 97.88 176 GLN A CA 1
ATOM 1273 C C . GLN A 1 176 ? 12.752 3.199 -51.146 1.00 97.88 176 GLN A C 1
ATOM 1275 O O . GLN A 1 176 ? 13.049 3.202 -49.956 1.00 97.88 176 GLN A O 1
ATOM 1280 N N . ASN A 1 177 ? 11.689 3.857 -51.619 1.00 97.06 177 ASN A N 1
ATOM 1281 C CA . ASN A 1 177 ? 10.830 4.668 -50.760 1.00 97.06 177 ASN A CA 1
ATOM 1282 C C . ASN A 1 177 ? 10.071 3.820 -49.735 1.00 97.06 177 ASN A C 1
ATOM 1284 O O . ASN A 1 177 ? 10.025 4.195 -48.569 1.00 97.06 177 ASN A O 1
ATOM 1288 N N . ASN A 1 178 ? 9.507 2.681 -50.147 1.00 98.00 178 ASN A N 1
ATOM 1289 C CA . ASN A 1 178 ? 8.768 1.804 -49.238 1.00 98.00 178 ASN A CA 1
ATOM 1290 C C . ASN A 1 178 ? 9.689 1.197 -48.169 1.00 98.00 178 ASN A C 1
ATOM 1292 O O . ASN A 1 178 ? 9.269 1.039 -47.030 1.00 98.00 178 ASN A O 1
ATOM 1296 N N . LEU A 1 179 ? 10.936 0.867 -48.518 1.00 98.00 179 LEU A N 1
ATOM 1297 C CA . LEU A 1 179 ? 11.921 0.349 -47.569 1.00 98.00 179 LEU A CA 1
ATOM 1298 C C . LEU A 1 179 ? 12.396 1.431 -46.598 1.00 98.00 179 LEU A C 1
ATOM 1300 O O . LEU A 1 179 ? 12.498 1.159 -45.412 1.00 98.00 179 LEU A O 1
ATOM 1304 N N . LEU A 1 180 ? 12.655 2.659 -47.057 1.00 97.50 180 LEU A N 1
ATOM 1305 C CA . LEU A 1 180 ? 13.106 3.739 -46.171 1.00 97.50 180 LEU A CA 1
ATOM 1306 C C . LEU A 1 180 ? 11.990 4.264 -45.262 1.00 97.50 180 LEU A C 1
ATOM 1308 O O . LEU A 1 180 ? 12.203 4.433 -44.064 1.00 97.50 180 LEU A O 1
ATOM 1312 N N . TYR A 1 181 ? 10.803 4.501 -45.817 1.00 96.94 181 TYR A N 1
ATOM 1313 C CA . TYR A 1 181 ? 9.727 5.240 -45.148 1.00 96.94 181 TYR A CA 1
ATOM 1314 C C . TYR A 1 181 ? 8.525 4.375 -44.750 1.00 96.94 181 TYR A C 1
ATOM 1316 O O . TYR A 1 181 ? 7.568 4.886 -44.172 1.00 96.94 181 TYR A O 1
ATOM 1324 N N . GLY A 1 182 ? 8.569 3.075 -45.039 1.00 96.25 182 GLY A N 1
ATOM 1325 C CA . GLY A 1 182 ? 7.503 2.132 -44.720 1.00 96.25 182 GLY A CA 1
ATOM 1326 C C . GLY A 1 182 ? 6.372 2.142 -45.745 1.00 96.25 182 GLY A C 1
ATOM 1327 O O . GLY A 1 182 ? 6.298 2.979 -46.650 1.00 96.25 182 GLY A O 1
ATOM 1328 N N . VAL A 1 183 ? 5.476 1.163 -45.624 1.00 96.56 183 VAL A N 1
ATOM 1329 C CA . VAL A 1 183 ? 4.312 1.014 -46.505 1.00 96.56 183 VAL A CA 1
ATOM 1330 C C . VAL A 1 183 ? 3.199 0.237 -45.807 1.00 96.56 183 VAL A C 1
ATOM 1332 O O . VAL A 1 183 ? 3.323 -0.950 -45.504 1.00 96.56 183 VAL A O 1
ATOM 1335 N N . GLY A 1 184 ? 2.062 0.899 -45.588 1.00 90.94 184 GLY A N 1
ATOM 1336 C CA . GLY A 1 184 ? 0.938 0.291 -44.876 1.00 90.94 184 GLY A CA 1
ATOM 1337 C C . GLY A 1 184 ? 1.362 -0.162 -43.469 1.00 90.94 184 GLY A C 1
ATOM 1338 O O . GLY A 1 184 ? 1.832 0.682 -42.713 1.00 90.94 184 GLY A O 1
ATOM 1339 N N . PRO A 1 185 ? 1.207 -1.452 -43.109 1.00 88.88 185 PRO A N 1
ATOM 1340 C CA . PRO A 1 185 ? 1.636 -1.974 -41.811 1.00 88.88 185 PRO A CA 1
ATOM 1341 C C . PRO A 1 185 ? 3.133 -2.317 -41.747 1.00 88.88 185 PRO A C 1
ATOM 1343 O O . PRO A 1 185 ? 3.607 -2.711 -40.688 1.00 88.88 185 PRO A O 1
ATOM 1346 N N . LEU A 1 186 ? 3.866 -2.250 -42.867 1.00 94.62 186 LEU A N 1
ATOM 1347 C CA . LEU A 1 186 ? 5.278 -2.619 -42.888 1.00 94.62 186 LEU A CA 1
ATOM 1348 C C . LEU A 1 186 ? 6.163 -1.425 -42.507 1.00 94.62 186 LEU A C 1
ATOM 1350 O O . LEU A 1 186 ? 5.965 -0.332 -43.053 1.00 94.62 186 LEU A O 1
ATOM 1354 N N . PRO A 1 187 ? 7.151 -1.632 -41.621 1.00 96.44 187 PRO A N 1
ATOM 1355 C CA . PRO A 1 187 ? 7.989 -0.563 -41.098 1.00 96.44 187 PRO A CA 1
ATOM 1356 C C . PRO A 1 187 ? 8.958 -0.025 -42.158 1.00 96.44 187 PRO A C 1
ATOM 1358 O O . PRO A 1 187 ? 9.298 -0.720 -43.118 1.00 96.44 187 PRO A O 1
ATOM 1361 N N . GLY A 1 188 ? 9.409 1.217 -41.996 1.00 96.75 188 GLY A N 1
ATOM 1362 C CA . GLY A 1 188 ? 10.480 1.791 -42.810 1.00 96.75 188 GLY A CA 1
ATOM 1363 C C . GLY A 1 188 ? 11.778 1.873 -42.026 1.00 96.75 188 GLY A C 1
ATOM 1364 O O . GLY A 1 188 ? 11.761 2.156 -40.837 1.00 96.75 188 GLY A O 1
ATOM 1365 N N . LEU A 1 189 ? 12.915 1.675 -42.682 1.00 97.06 189 LEU A N 1
ATOM 1366 C CA . LEU A 1 189 ? 14.227 1.655 -42.032 1.00 97.06 189 LEU A CA 1
ATOM 1367 C C . LEU A 1 189 ? 14.559 2.937 -41.254 1.00 97.06 189 LEU A C 1
ATOM 1369 O O . LEU A 1 189 ? 15.316 2.875 -40.294 1.00 97.06 189 LEU A O 1
ATOM 1373 N N . ILE A 1 190 ? 14.019 4.088 -41.666 1.00 95.69 190 ILE A N 1
ATOM 1374 C CA . ILE A 1 190 ? 14.321 5.398 -41.069 1.00 95.69 190 ILE A CA 1
ATOM 1375 C C . ILE A 1 190 ? 13.069 6.121 -40.557 1.00 95.69 190 ILE A C 1
ATOM 1377 O O . ILE A 1 190 ? 13.069 7.342 -40.420 1.00 95.69 190 ILE A O 1
ATOM 1381 N N . THR A 1 191 ? 11.978 5.393 -40.287 1.00 92.06 191 THR A N 1
ATOM 1382 C CA . THR A 1 191 ? 10.747 5.995 -39.735 1.00 92.06 191 THR A CA 1
ATOM 1383 C C . THR A 1 191 ? 10.881 6.399 -38.270 1.00 92.06 191 THR A C 1
ATOM 1385 O O . THR A 1 191 ? 10.110 7.229 -37.803 1.00 92.06 191 THR A O 1
ATOM 1388 N N . ASP A 1 192 ? 11.852 5.819 -37.566 1.00 90.00 192 ASP A N 1
ATOM 1389 C CA . ASP A 1 192 ? 12.210 6.130 -36.186 1.00 90.00 192 ASP A CA 1
ATOM 1390 C C . ASP A 1 192 ? 13.735 6.058 -36.066 1.00 90.00 192 ASP A C 1
ATOM 1392 O O . ASP A 1 192 ? 14.317 4.972 -36.098 1.00 90.00 192 ASP A O 1
ATOM 1396 N N . LEU A 1 193 ? 14.377 7.224 -36.016 1.00 90.44 193 LEU A N 1
ATOM 1397 C CA . LEU A 1 193 ? 15.834 7.337 -35.932 1.00 90.44 193 LEU A CA 1
ATOM 1398 C C . LEU A 1 193 ? 16.349 7.235 -34.493 1.00 90.44 193 LEU A C 1
ATOM 1400 O O . LEU A 1 193 ? 17.515 6.898 -34.308 1.00 90.44 193 LEU A O 1
ATOM 1404 N N . GLU A 1 194 ? 15.512 7.541 -33.500 1.00 86.75 194 GLU A N 1
ATOM 1405 C CA . GLU A 1 194 ? 15.923 7.631 -32.094 1.00 86.75 194 GLU A CA 1
ATOM 1406 C C . GLU A 1 194 ? 16.017 6.242 -31.469 1.00 86.75 194 GLU A C 1
ATOM 1408 O O . GLU A 1 194 ? 17.037 5.890 -30.876 1.00 86.75 194 GLU A O 1
ATOM 1413 N N . LEU A 1 195 ? 14.989 5.416 -31.674 1.00 87.56 195 LEU A N 1
ATOM 1414 C CA . LEU A 1 195 ? 14.950 4.046 -31.161 1.00 87.56 195 LEU A CA 1
ATOM 1415 C C . LEU A 1 195 ? 15.308 3.007 -32.229 1.00 87.56 195 LEU A C 1
ATOM 1417 O O . LEU A 1 195 ? 15.643 1.868 -31.908 1.00 87.56 195 LEU A O 1
ATOM 1421 N N . GLY A 1 196 ? 15.241 3.375 -33.513 1.00 91.19 196 GLY A N 1
ATOM 1422 C CA . GLY A 1 196 ? 15.500 2.442 -34.609 1.00 91.19 196 GLY A CA 1
ATOM 1423 C C . GLY A 1 196 ? 14.391 1.412 -34.823 1.00 91.19 196 GLY A C 1
ATOM 1424 O O . GLY A 1 196 ? 14.621 0.421 -35.520 1.00 91.19 196 GLY A O 1
ATOM 1425 N N . MET A 1 197 ? 13.192 1.620 -34.259 1.00 90.75 197 MET A N 1
ATOM 1426 C CA . MET A 1 197 ? 12.096 0.638 -34.283 1.00 90.75 197 MET A CA 1
ATOM 1427 C C . MET A 1 197 ? 11.687 0.237 -35.700 1.00 90.75 197 MET A C 1
ATOM 1429 O O . MET A 1 197 ? 11.334 -0.913 -35.950 1.00 90.75 197 MET A O 1
ATOM 1433 N N . GLY A 1 198 ? 11.783 1.161 -36.656 1.00 93.50 198 GLY A N 1
ATOM 1434 C CA . GLY A 1 198 ? 11.495 0.872 -38.056 1.00 93.50 198 GLY A CA 1
ATOM 1435 C C . GLY A 1 198 ? 12.483 -0.119 -38.694 1.00 93.50 198 GLY A C 1
ATOM 1436 O O . GLY A 1 198 ? 12.085 -1.057 -39.391 1.00 93.50 198 GLY A O 1
ATOM 1437 N N . LEU A 1 199 ? 13.778 0.030 -38.403 1.00 96.38 199 LEU A N 1
ATOM 1438 C CA . LEU A 1 199 ? 14.816 -0.895 -38.861 1.00 96.38 199 LEU A CA 1
ATOM 1439 C C . LEU A 1 199 ? 14.735 -2.241 -38.137 1.00 96.38 199 LEU A C 1
ATOM 1441 O O . LEU A 1 199 ? 14.846 -3.289 -38.776 1.00 96.38 199 LEU A O 1
ATOM 1445 N N . LEU A 1 200 ? 14.510 -2.224 -36.823 1.00 94.19 200 LEU A N 1
ATOM 1446 C CA . LEU A 1 200 ? 14.348 -3.438 -36.024 1.00 94.19 200 LEU A CA 1
ATOM 1447 C C . LEU A 1 200 ? 13.125 -4.239 -36.475 1.00 94.19 200 LEU A C 1
ATOM 1449 O O . LEU A 1 200 ? 13.243 -5.441 -36.703 1.00 94.19 200 LEU A O 1
ATOM 1453 N N . GLY A 1 201 ? 11.998 -3.570 -36.728 1.00 94.06 201 GLY A N 1
ATOM 1454 C CA . GLY A 1 201 ? 10.803 -4.201 -37.276 1.00 94.06 201 GLY A CA 1
ATOM 1455 C C . GLY A 1 201 ? 11.055 -4.829 -38.649 1.00 94.06 201 GLY A C 1
ATOM 1456 O O . GLY A 1 201 ? 10.610 -5.943 -38.906 1.00 94.06 201 GLY A O 1
ATOM 1457 N N . TYR A 1 202 ? 11.823 -4.180 -39.533 1.00 97.06 202 TYR A N 1
ATOM 1458 C CA . TYR A 1 202 ? 12.224 -4.801 -40.802 1.00 97.06 202 TYR A CA 1
ATOM 1459 C C . TYR A 1 202 ? 13.013 -6.104 -40.580 1.00 97.06 202 TYR A C 1
ATOM 1461 O O . TYR A 1 202 ? 12.728 -7.122 -41.220 1.00 97.06 202 TYR A O 1
ATOM 1469 N N . MET A 1 203 ? 13.983 -6.085 -39.661 1.00 97.12 203 MET A N 1
ATOM 1470 C CA . MET A 1 203 ? 14.817 -7.249 -39.348 1.00 97.12 203 MET A CA 1
ATOM 1471 C C . MET A 1 203 ? 14.020 -8.378 -38.691 1.00 97.12 203 MET A C 1
ATOM 1473 O O . MET A 1 203 ? 14.238 -9.542 -39.022 1.00 97.12 203 MET A O 1
ATOM 1477 N N . GLU A 1 204 ? 13.062 -8.053 -37.825 1.00 94.75 204 GLU A N 1
ATOM 1478 C CA . GLU A 1 204 ? 12.148 -9.022 -37.222 1.00 94.75 204 GLU A CA 1
ATOM 1479 C C . GLU A 1 204 ? 11.293 -9.720 -38.288 1.00 94.75 204 GLU A C 1
ATOM 1481 O O . GLU A 1 204 ? 11.233 -10.951 -38.335 1.00 94.75 204 GLU A O 1
ATOM 1486 N N . LEU A 1 205 ? 10.690 -8.954 -39.207 1.00 96.25 205 LEU A N 1
ATOM 1487 C CA . LEU A 1 205 ? 9.916 -9.527 -40.309 1.00 96.25 205 LEU A CA 1
ATOM 1488 C C . LEU A 1 205 ? 10.787 -10.438 -41.186 1.00 96.25 205 LEU A C 1
ATOM 1490 O O . LEU A 1 205 ? 10.362 -11.538 -41.542 1.00 96.25 205 LEU A O 1
ATOM 1494 N N . TYR A 1 206 ? 12.018 -10.018 -41.494 1.00 96.38 206 TYR A N 1
ATOM 1495 C CA . TYR A 1 206 ? 12.978 -10.838 -42.234 1.00 96.38 206 TYR A CA 1
ATOM 1496 C C . TYR A 1 206 ? 13.305 -12.151 -41.502 1.00 96.38 206 TYR A C 1
ATOM 1498 O O . TYR A 1 206 ? 13.240 -13.223 -42.110 1.00 96.38 206 TYR A O 1
ATOM 1506 N N . ILE A 1 207 ? 13.600 -12.095 -40.198 1.00 95.50 207 ILE A N 1
ATOM 1507 C CA . ILE A 1 207 ? 13.874 -13.280 -39.372 1.00 95.50 207 ILE A CA 1
ATOM 1508 C C . ILE A 1 207 ? 12.670 -14.227 -39.376 1.00 95.50 207 ILE A C 1
ATOM 1510 O O . ILE A 1 207 ? 12.842 -15.420 -39.623 1.00 95.50 207 ILE A O 1
ATOM 1514 N N . ASN A 1 208 ? 11.450 -13.716 -39.198 1.00 95.31 208 ASN A N 1
ATOM 1515 C CA . ASN A 1 208 ? 10.226 -14.523 -39.214 1.00 95.31 208 ASN A CA 1
ATOM 1516 C C . ASN A 1 208 ? 10.015 -15.251 -40.554 1.00 95.31 208 ASN A C 1
ATOM 1518 O O . ASN A 1 208 ? 9.601 -16.415 -40.580 1.00 95.31 208 ASN A O 1
ATOM 1522 N N . VAL A 1 209 ? 10.370 -14.619 -41.678 1.00 95.69 209 VAL A N 1
ATOM 1523 C CA . VAL A 1 209 ? 10.352 -15.284 -42.990 1.00 95.69 209 VAL A CA 1
ATOM 1524 C C . VAL A 1 209 ? 11.390 -16.405 -43.073 1.00 95.69 209 VAL A C 1
ATOM 1526 O O . VAL A 1 209 ? 11.061 -17.504 -43.529 1.00 95.69 209 VAL A O 1
ATOM 1529 N N . ILE A 1 210 ? 12.626 -16.162 -42.623 1.00 95.44 210 ILE A N 1
ATOM 1530 C CA . ILE A 1 210 ? 13.692 -17.180 -42.608 1.00 95.44 210 ILE A CA 1
ATOM 1531 C C . ILE A 1 210 ? 13.332 -18.353 -41.680 1.00 95.44 210 ILE A C 1
ATOM 1533 O O . ILE A 1 210 ? 13.651 -19.502 -41.991 1.00 95.44 210 ILE A O 1
ATOM 1537 N N . LEU A 1 211 ? 12.603 -18.089 -40.591 1.00 94.25 211 LEU A N 1
ATOM 1538 C CA . LEU A 1 211 ? 12.063 -19.103 -39.680 1.00 94.25 211 LEU A CA 1
ATOM 1539 C C . LEU A 1 211 ? 10.859 -19.873 -40.251 1.00 94.25 211 LEU A C 1
ATOM 1541 O O . LEU A 1 211 ? 10.449 -20.878 -39.669 1.00 94.25 211 LEU A O 1
ATOM 1545 N N . GLY A 1 212 ? 10.333 -19.470 -41.411 1.00 93.12 212 GLY A N 1
ATOM 1546 C CA . GLY A 1 212 ? 9.407 -20.276 -42.205 1.00 93.12 212 GLY A CA 1
ATOM 1547 C C . GLY A 1 212 ? 8.074 -19.620 -42.561 1.00 93.12 212 GLY A C 1
ATOM 1548 O O . GLY A 1 212 ? 7.270 -20.279 -43.227 1.00 93.12 212 GLY A O 1
ATOM 1549 N N . ASP A 1 213 ? 7.816 -18.359 -42.194 1.00 93.38 213 ASP A N 1
ATOM 1550 C CA . ASP A 1 213 ? 6.564 -17.685 -42.563 1.00 93.38 213 ASP A CA 1
ATOM 1551 C C . ASP A 1 213 ? 6.545 -17.256 -44.044 1.00 93.38 213 ASP A C 1
ATOM 1553 O O . ASP A 1 213 ? 6.930 -16.152 -44.440 1.00 93.38 213 ASP A O 1
ATOM 1557 N N . GLN A 1 214 ? 6.050 -18.152 -44.898 1.00 92.25 214 GLN A N 1
ATOM 1558 C CA . GLN A 1 214 ? 5.935 -17.900 -46.337 1.00 92.25 214 GLN A CA 1
ATOM 1559 C C . GLN A 1 214 ? 4.816 -16.915 -46.706 1.00 92.25 214 GLN A C 1
ATOM 1561 O O . GLN A 1 214 ? 4.858 -16.327 -47.790 1.00 92.25 214 GLN A O 1
ATOM 1566 N N . THR A 1 215 ? 3.825 -16.707 -45.834 1.00 92.94 215 THR A N 1
ATOM 1567 C CA . THR A 1 215 ? 2.774 -15.705 -46.078 1.00 92.94 215 THR A CA 1
ATOM 1568 C C . THR A 1 215 ? 3.349 -14.307 -45.887 1.00 92.94 215 THR A C 1
ATOM 1570 O O . THR A 1 215 ? 3.120 -13.414 -46.713 1.00 92.94 215 THR A O 1
ATOM 1573 N N . LEU A 1 216 ? 4.166 -14.136 -44.847 1.00 94.94 216 LEU A N 1
ATOM 1574 C CA . LEU A 1 216 ? 4.904 -12.906 -44.618 1.00 94.94 216 LEU A CA 1
ATOM 1575 C C . LEU A 1 216 ? 5.903 -12.628 -45.749 1.00 94.94 216 LEU A C 1
ATOM 1577 O O . LEU A 1 216 ? 5.966 -11.497 -46.223 1.00 94.94 216 LEU A O 1
ATOM 1581 N N . ASN A 1 217 ? 6.582 -13.654 -46.276 1.00 95.12 217 ASN A N 1
ATOM 1582 C CA . ASN A 1 217 ? 7.488 -13.516 -47.424 1.00 95.12 217 ASN A CA 1
ATOM 1583 C C . ASN A 1 217 ? 6.797 -12.858 -48.634 1.00 95.12 217 ASN A C 1
ATOM 1585 O O . ASN A 1 217 ? 7.261 -11.850 -49.174 1.00 95.12 217 ASN A O 1
ATOM 1589 N N . ALA A 1 218 ? 5.645 -13.403 -49.040 1.00 94.75 218 ALA A N 1
ATOM 1590 C CA . ALA A 1 218 ? 4.870 -12.861 -50.155 1.00 94.75 218 ALA A CA 1
ATOM 1591 C C . ALA A 1 218 ? 4.377 -11.431 -49.872 1.00 94.75 218 ALA A C 1
ATOM 1593 O O . ALA A 1 218 ? 4.363 -10.586 -50.774 1.00 94.75 218 ALA A O 1
ATOM 1594 N N . THR A 1 219 ? 4.008 -11.153 -48.618 1.00 96.06 219 THR A N 1
ATOM 1595 C CA . THR A 1 219 ? 3.565 -9.829 -48.165 1.00 96.06 219 THR A CA 1
ATOM 1596 C C . THR A 1 219 ? 4.694 -8.805 -48.245 1.00 96.06 219 THR A C 1
ATOM 1598 O O . THR A 1 219 ? 4.497 -7.743 -48.830 1.00 96.06 219 THR A O 1
ATOM 1601 N N . MET A 1 220 ? 5.887 -9.127 -47.736 1.00 97.19 220 MET A N 1
ATOM 1602 C CA . MET A 1 220 ? 7.055 -8.246 -47.793 1.00 97.19 220 MET A CA 1
ATOM 1603 C C . MET A 1 220 ? 7.449 -7.937 -49.238 1.00 97.19 220 MET A C 1
ATOM 1605 O O . MET A 1 220 ? 7.586 -6.768 -49.585 1.00 97.19 220 MET A O 1
ATOM 1609 N N . GLN A 1 221 ? 7.560 -8.952 -50.103 1.00 97.19 221 GLN A N 1
ATOM 1610 C CA . GLN A 1 221 ? 7.933 -8.740 -51.508 1.00 97.19 221 GLN A CA 1
ATOM 1611 C C . GLN A 1 221 ? 6.924 -7.859 -52.257 1.00 97.19 221 GLN A C 1
ATOM 1613 O O . GLN A 1 221 ? 7.305 -6.967 -53.016 1.00 97.19 221 GLN A O 1
ATOM 1618 N N . THR A 1 222 ? 5.628 -8.086 -52.022 1.00 96.38 222 THR A N 1
ATOM 1619 C CA . THR A 1 222 ? 4.557 -7.322 -52.676 1.00 96.38 222 THR A CA 1
ATOM 1620 C C . THR A 1 222 ? 4.511 -5.884 -52.169 1.00 96.38 222 THR A C 1
ATOM 1622 O O . THR A 1 222 ? 4.493 -4.950 -52.968 1.00 96.38 222 THR A O 1
ATOM 1625 N N . SER A 1 223 ? 4.506 -5.693 -50.851 1.00 96.94 223 SER A N 1
ATOM 1626 C CA . SER A 1 223 ? 4.333 -4.378 -50.233 1.00 96.94 223 SER A CA 1
ATOM 1627 C C . SER A 1 223 ? 5.583 -3.513 -50.378 1.00 96.94 223 SER A C 1
ATOM 1629 O O . SER A 1 223 ? 5.478 -2.374 -50.832 1.00 96.94 223 SER A O 1
ATOM 1631 N N . TYR A 1 224 ? 6.780 -4.044 -50.100 1.00 98.06 224 TYR A N 1
ATOM 1632 C CA . TYR A 1 224 ? 8.030 -3.318 -50.355 1.00 98.06 224 TYR A CA 1
ATOM 1633 C C . TYR A 1 224 ? 8.378 -3.223 -51.843 1.00 98.06 224 TYR A C 1
ATOM 1635 O O . TYR A 1 224 ? 9.321 -2.523 -52.186 1.00 98.06 224 TYR A O 1
ATOM 1643 N N . ASN A 1 225 ? 7.634 -3.877 -52.743 1.00 97.94 225 ASN A N 1
ATOM 1644 C CA . ASN A 1 225 ? 7.890 -3.878 -54.187 1.00 97.94 225 ASN A CA 1
ATOM 1645 C C . ASN A 1 225 ? 9.337 -4.286 -54.547 1.00 97.94 225 ASN A C 1
ATOM 1647 O O . ASN A 1 225 ? 9.962 -3.709 -55.443 1.00 97.94 225 ASN A O 1
ATOM 1651 N N . ALA A 1 226 ? 9.868 -5.270 -53.823 1.00 97.31 226 ALA A N 1
ATOM 1652 C CA . ALA A 1 226 ? 11.236 -5.762 -53.939 1.00 97.31 226 ALA A CA 1
ATOM 1653 C C . ALA A 1 226 ? 11.242 -7.293 -54.039 1.00 97.31 226 ALA A C 1
ATOM 1655 O O . ALA A 1 226 ? 10.433 -7.974 -53.410 1.00 97.31 226 ALA A O 1
ATOM 1656 N N . ALA A 1 227 ? 12.157 -7.850 -54.828 1.00 97.06 227 ALA A N 1
ATOM 1657 C CA . ALA A 1 227 ? 12.366 -9.292 -54.891 1.00 97.06 227 ALA A CA 1
ATOM 1658 C C . ALA A 1 227 ? 12.978 -9.809 -53.580 1.00 97.06 227 ALA A C 1
ATOM 1660 O O . ALA A 1 227 ? 13.723 -9.092 -52.915 1.00 97.06 227 ALA A O 1
ATOM 1661 N N . TRP A 1 228 ? 12.745 -11.079 -53.238 1.00 96.06 228 TRP A N 1
ATOM 1662 C CA . TRP A 1 228 ? 13.319 -11.660 -52.017 1.00 96.06 228 TRP A CA 1
ATOM 1663 C C . TRP A 1 228 ? 14.846 -11.524 -51.936 1.00 96.06 228 TRP A C 1
ATOM 1665 O O . TRP A 1 228 ? 15.362 -11.148 -50.894 1.00 96.06 228 TRP A O 1
ATOM 1675 N N . SER A 1 229 ? 15.566 -11.724 -53.045 1.00 95.00 229 SER A N 1
ATOM 1676 C CA . SER A 1 229 ? 17.027 -11.552 -53.085 1.00 95.00 229 SER A CA 1
ATOM 1677 C C . SER A 1 229 ? 17.480 -10.122 -52.774 1.00 95.00 229 SER A C 1
ATOM 1679 O O . SER A 1 229 ? 18.597 -9.915 -52.318 1.00 95.00 229 SER A O 1
ATOM 1681 N N . GLN A 1 230 ? 16.631 -9.126 -53.043 1.00 96.81 230 GLN A N 1
ATOM 1682 C CA . GLN A 1 230 ? 16.887 -7.739 -52.664 1.00 96.81 230 GLN A CA 1
ATOM 1683 C C . GLN A 1 230 ? 16.681 -7.575 -51.154 1.00 96.81 230 GLN A C 1
ATOM 1685 O O . GLN A 1 230 ? 17.579 -7.117 -50.462 1.00 96.81 230 GLN A O 1
ATOM 1690 N N . LEU A 1 231 ? 15.553 -8.038 -50.615 1.00 97.31 231 LEU A N 1
ATOM 1691 C CA . LEU A 1 231 ? 15.283 -7.983 -49.172 1.00 97.31 231 LEU A CA 1
ATOM 1692 C C . LEU A 1 231 ? 16.357 -8.721 -48.346 1.00 97.31 231 LEU A C 1
ATOM 1694 O O . LEU A 1 231 ? 16.849 -8.200 -47.346 1.00 97.31 231 LEU A O 1
ATOM 1698 N N . GLU A 1 232 ? 16.788 -9.894 -48.808 1.00 95.75 232 GLU A N 1
ATOM 1699 C CA . GLU A 1 232 ? 17.893 -10.660 -48.226 1.00 95.75 232 GLU A CA 1
ATOM 1700 C C . GLU A 1 232 ? 19.216 -9.885 -48.277 1.00 95.75 232 GLU A C 1
ATOM 1702 O O . GLU A 1 232 ? 19.922 -9.811 -47.272 1.00 95.75 232 GLU A O 1
ATOM 1707 N N . ALA A 1 233 ? 19.529 -9.248 -49.411 1.00 95.38 233 ALA A N 1
ATOM 1708 C CA . ALA A 1 233 ? 20.716 -8.408 -49.527 1.00 95.38 233 ALA A CA 1
ATOM 1709 C C . ALA A 1 233 ? 20.669 -7.224 -48.545 1.00 95.38 233 ALA A C 1
ATOM 1711 O O . ALA A 1 233 ? 21.638 -6.941 -47.848 1.00 95.38 233 ALA A O 1
ATOM 1712 N N . LEU A 1 234 ? 19.529 -6.545 -48.426 1.00 97.06 234 LEU A N 1
ATOM 1713 C CA . LEU A 1 234 ? 19.381 -5.449 -47.473 1.00 97.06 234 LEU A CA 1
ATOM 1714 C C . LEU A 1 234 ? 19.543 -5.918 -46.019 1.00 97.06 234 LEU A C 1
ATOM 1716 O O . LEU A 1 234 ? 20.246 -5.266 -45.251 1.00 97.06 234 LEU A O 1
ATOM 1720 N N . ALA A 1 235 ? 18.947 -7.054 -45.650 1.00 96.50 235 ALA A N 1
ATOM 1721 C CA . ALA A 1 235 ? 19.090 -7.621 -44.309 1.00 96.50 235 ALA A CA 1
ATOM 1722 C C . ALA A 1 235 ? 20.546 -8.013 -44.004 1.00 96.50 235 ALA A C 1
ATOM 1724 O O . ALA A 1 235 ? 21.052 -7.711 -42.925 1.00 96.50 235 ALA A O 1
ATOM 1725 N N . GLY A 1 236 ? 21.245 -8.618 -44.971 1.00 95.25 236 GLY A N 1
ATOM 1726 C CA . GLY A 1 236 ? 22.662 -8.957 -44.840 1.00 95.25 236 GLY A CA 1
ATOM 1727 C C . GLY A 1 236 ? 23.574 -7.730 -44.749 1.00 95.25 236 GLY A C 1
ATOM 1728 O O . GLY A 1 236 ? 24.531 -7.742 -43.980 1.00 95.25 236 GLY A O 1
ATOM 1729 N N . TYR A 1 237 ? 23.269 -6.655 -45.479 1.00 95.25 237 TYR A N 1
ATOM 1730 C CA . TYR A 1 237 ? 23.955 -5.366 -45.342 1.00 95.25 237 TYR A CA 1
ATOM 1731 C C . TYR A 1 237 ? 23.757 -4.761 -43.941 1.00 95.25 237 TYR A C 1
ATOM 1733 O O . TYR A 1 237 ? 24.721 -4.309 -43.321 1.00 95.25 237 TYR A O 1
ATOM 1741 N N . ILE A 1 238 ? 22.534 -4.804 -43.400 1.00 95.88 238 ILE A N 1
ATOM 1742 C CA . ILE A 1 238 ? 22.244 -4.316 -42.045 1.00 95.88 238 ILE A CA 1
ATOM 1743 C C . ILE A 1 238 ? 23.039 -5.111 -41.001 1.00 95.88 238 ILE A C 1
ATOM 1745 O O . ILE A 1 238 ? 23.778 -4.517 -40.217 1.00 95.88 238 ILE A O 1
ATOM 1749 N N . SER A 1 239 ? 22.942 -6.444 -41.008 1.00 94.12 239 SER A N 1
ATOM 1750 C CA . SER A 1 239 ? 23.567 -7.261 -39.964 1.00 94.12 239 SER A CA 1
ATOM 1751 C C . SER A 1 239 ? 25.093 -7.276 -40.056 1.00 94.12 239 SER A C 1
ATOM 1753 O O . SER A 1 239 ? 25.775 -7.058 -39.061 1.00 94.12 239 SER A O 1
ATOM 1755 N N . ASN A 1 240 ? 25.639 -7.505 -41.251 1.00 93.38 240 ASN A N 1
ATOM 1756 C CA . ASN A 1 240 ? 27.061 -7.819 -41.413 1.00 93.38 240 ASN A CA 1
ATOM 1757 C C . ASN A 1 240 ? 27.938 -6.577 -41.608 1.00 93.38 240 ASN A C 1
ATOM 1759 O O . ASN A 1 240 ? 29.162 -6.672 -41.506 1.00 93.38 240 ASN A O 1
ATOM 1763 N N . TYR A 1 241 ? 27.342 -5.434 -41.956 1.00 92.00 241 TYR A N 1
ATOM 1764 C CA . TYR A 1 241 ? 28.078 -4.196 -42.196 1.00 92.00 241 TYR A CA 1
ATOM 1765 C C . TYR A 1 241 ? 27.626 -3.068 -41.275 1.00 92.00 241 TYR A C 1
ATOM 1767 O O . TYR A 1 241 ? 28.457 -2.536 -40.540 1.00 92.00 241 TYR A O 1
ATOM 1775 N N . LEU A 1 242 ? 26.336 -2.715 -41.251 1.00 92.56 242 LEU A N 1
ATOM 1776 C CA . LEU A 1 242 ? 25.898 -1.618 -40.385 1.00 92.56 242 LEU A CA 1
ATOM 1777 C C . LEU A 1 242 ? 26.128 -1.942 -38.906 1.00 92.56 242 LEU A C 1
ATOM 1779 O O . LEU A 1 242 ? 26.818 -1.177 -38.243 1.00 92.56 242 LEU A O 1
ATOM 1783 N N . TRP A 1 243 ? 25.633 -3.068 -38.392 1.00 92.88 243 TRP A N 1
ATOM 1784 C CA . TRP A 1 243 ? 25.829 -3.421 -36.980 1.00 92.88 243 TRP A CA 1
ATOM 1785 C C . TRP A 1 243 ? 27.288 -3.776 -36.669 1.00 92.88 243 TRP A C 1
ATOM 1787 O O . TRP A 1 243 ? 27.922 -3.139 -35.826 1.00 92.88 243 TRP A O 1
ATOM 1797 N N . ASP A 1 244 ? 27.851 -4.744 -37.396 1.00 90.56 244 ASP A N 1
ATOM 1798 C CA . ASP A 1 244 ? 29.165 -5.319 -37.077 1.00 90.56 244 ASP A CA 1
ATOM 1799 C C . ASP A 1 244 ? 30.366 -4.413 -37.390 1.00 90.56 244 ASP A C 1
ATOM 1801 O O . ASP A 1 244 ? 31.450 -4.618 -36.827 1.00 90.56 244 ASP A O 1
ATOM 1805 N N . VAL A 1 245 ? 30.203 -3.418 -38.270 1.00 88.94 245 VAL A N 1
ATOM 1806 C CA . VAL A 1 245 ? 31.286 -2.514 -38.687 1.00 88.94 245 VAL A CA 1
ATOM 1807 C C . VAL A 1 245 ? 30.974 -1.068 -38.328 1.00 88.94 245 VAL A C 1
ATOM 1809 O O . VAL A 1 245 ? 31.771 -0.448 -37.629 1.00 88.94 245 VAL A O 1
ATOM 1812 N N . VAL A 1 246 ? 29.848 -0.515 -38.785 1.00 88.50 246 VAL A N 1
ATOM 1813 C CA . VAL A 1 246 ? 29.562 0.920 -38.620 1.00 88.50 246 VAL A CA 1
ATOM 1814 C C . VAL A 1 246 ? 29.219 1.246 -37.166 1.00 88.50 246 VAL A C 1
ATOM 1816 O O . VAL A 1 246 ? 29.984 1.949 -36.510 1.00 88.50 246 VAL A O 1
ATOM 1819 N N . VAL A 1 247 ? 28.141 0.681 -36.621 1.00 89.81 247 VAL A N 1
ATOM 1820 C CA . VAL A 1 247 ? 27.690 0.951 -35.244 1.00 89.81 247 VAL A CA 1
ATOM 1821 C C . VAL A 1 247 ? 28.746 0.514 -34.228 1.00 89.81 247 VAL A C 1
ATOM 1823 O O . VAL A 1 247 ? 29.057 1.252 -33.294 1.00 89.81 247 VAL A O 1
ATOM 1826 N N . LYS A 1 248 ? 29.395 -0.635 -34.454 1.00 90.00 248 LYS A N 1
ATOM 1827 C CA . LYS A 1 248 ? 30.472 -1.132 -33.587 1.00 90.00 248 LYS A CA 1
ATOM 1828 C C . LYS A 1 248 ? 31.628 -0.159 -33.388 1.00 90.00 248 LYS A C 1
ATOM 1830 O O . LYS A 1 248 ? 32.240 -0.134 -32.317 1.00 90.00 248 LYS A O 1
ATOM 1835 N N . THR A 1 249 ? 31.942 0.658 -34.390 1.00 88.25 249 THR A N 1
ATOM 1836 C CA . THR A 1 249 ? 33.028 1.641 -34.260 1.00 88.25 249 THR A CA 1
ATOM 1837 C C . THR A 1 249 ? 32.707 2.770 -33.288 1.00 88.25 249 THR A C 1
ATOM 1839 O O . THR A 1 249 ? 33.638 3.350 -32.734 1.00 88.25 249 THR A O 1
ATOM 1842 N N . SER A 1 250 ? 31.425 3.023 -33.006 1.00 83.12 250 SER A N 1
ATOM 1843 C CA . SER A 1 250 ? 30.982 4.038 -32.046 1.00 83.12 250 SER A CA 1
ATOM 1844 C C . SER A 1 250 ? 31.231 3.647 -30.588 1.00 83.12 250 SER A C 1
ATOM 1846 O O . SER A 1 250 ? 31.349 4.533 -29.745 1.00 83.12 250 SER A O 1
ATOM 1848 N N . TYR A 1 251 ? 31.339 2.348 -30.284 1.00 87.81 251 TYR A N 1
ATOM 1849 C CA . TYR A 1 251 ? 31.507 1.857 -28.911 1.00 87.81 251 TYR A CA 1
ATOM 1850 C C . TYR A 1 251 ? 32.768 1.014 -28.673 1.00 87.81 251 TYR A C 1
ATOM 1852 O O . TYR A 1 251 ? 33.167 0.805 -27.528 1.00 87.81 251 TYR A O 1
ATOM 1860 N N . SER A 1 252 ? 33.456 0.562 -29.724 1.00 86.44 252 SER A N 1
ATOM 1861 C CA . SER A 1 252 ? 34.745 -0.129 -29.596 1.00 86.44 252 SER A CA 1
ATOM 1862 C C . SER A 1 252 ? 35.790 0.756 -28.883 1.00 86.44 252 SER A C 1
ATOM 1864 O O . SER A 1 252 ? 35.945 1.924 -29.244 1.00 86.44 252 SER A O 1
ATOM 1866 N N . PRO A 1 253 ? 36.578 0.229 -27.921 1.00 91.44 253 PRO A N 1
ATOM 1867 C CA . PRO A 1 253 ? 36.831 -1.192 -27.650 1.00 91.44 253 PRO A CA 1
ATOM 1868 C C . PRO A 1 253 ? 35.890 -1.861 -26.634 1.00 91.44 253 PRO A C 1
ATOM 1870 O O . PRO A 1 253 ? 36.159 -2.999 -26.253 1.00 91.44 253 PRO A O 1
ATOM 1873 N N . LEU A 1 254 ? 34.837 -1.186 -26.166 1.00 93.06 254 LEU A N 1
ATOM 1874 C CA . LEU A 1 254 ? 33.877 -1.778 -25.230 1.00 93.06 254 LEU A CA 1
ATOM 1875 C C . LEU A 1 254 ? 33.035 -2.860 -25.919 1.00 93.06 254 LEU A C 1
ATOM 1877 O O . LEU A 1 254 ? 32.879 -2.859 -27.145 1.00 93.06 254 LEU A O 1
ATOM 1881 N N . THR A 1 255 ? 32.482 -3.785 -25.133 1.00 93.19 255 THR A N 1
ATOM 1882 C CA . THR A 1 255 ? 31.382 -4.626 -25.627 1.00 93.19 255 THR A CA 1
ATOM 1883 C C . THR A 1 255 ? 30.097 -3.800 -25.709 1.00 93.19 255 THR A C 1
ATOM 1885 O O . THR A 1 255 ? 29.996 -2.736 -25.091 1.00 93.19 255 THR A O 1
ATOM 1888 N N . ILE A 1 256 ? 29.113 -4.266 -26.481 1.00 91.31 256 ILE A N 1
ATOM 1889 C CA . ILE A 1 256 ? 27.849 -3.534 -26.623 1.00 91.31 256 ILE A CA 1
ATOM 1890 C C . ILE A 1 256 ? 27.088 -3.471 -25.293 1.00 91.31 256 ILE A C 1
ATOM 1892 O O . ILE A 1 256 ? 26.450 -2.468 -25.014 1.00 91.31 256 ILE A O 1
ATOM 1896 N N . GLU A 1 257 ? 27.234 -4.481 -24.436 1.00 92.69 257 GLU A N 1
ATOM 1897 C CA . GLU A 1 257 ? 26.630 -4.538 -23.102 1.00 92.69 257 GLU A CA 1
ATOM 1898 C C . GLU A 1 257 ? 27.258 -3.499 -22.161 1.00 92.69 257 GLU A C 1
ATOM 1900 O O . GLU A 1 257 ? 26.550 -2.750 -21.496 1.00 92.69 257 GLU A O 1
ATOM 1905 N N . GLN A 1 258 ? 28.592 -3.378 -22.161 1.00 92.88 258 GLN A N 1
ATOM 1906 C CA . GLN A 1 258 ? 29.290 -2.350 -21.374 1.00 92.88 258 GLN A CA 1
ATOM 1907 C C . GLN A 1 258 ? 28.934 -0.936 -21.839 1.00 92.88 258 GLN A C 1
ATOM 1909 O O . GLN A 1 258 ? 28.820 -0.011 -21.038 1.00 92.88 258 GLN A O 1
ATOM 1914 N N . TYR A 1 259 ? 28.781 -0.756 -23.151 1.00 93.31 259 TYR A N 1
ATOM 1915 C CA . TYR A 1 259 ? 28.357 0.520 -23.704 1.00 93.31 259 TYR A CA 1
ATOM 1916 C C . TYR A 1 259 ? 26.882 0.809 -23.411 1.00 93.31 259 TYR A C 1
ATOM 1918 O O . TYR A 1 259 ? 26.554 1.947 -23.094 1.00 93.31 259 TYR A O 1
ATOM 1926 N N . ALA A 1 260 ? 26.011 -0.202 -23.443 1.00 93.50 260 ALA A N 1
ATOM 1927 C CA . ALA A 1 260 ? 24.600 -0.076 -23.094 1.00 93.50 260 ALA A CA 1
ATOM 1928 C C . ALA A 1 260 ? 24.407 0.435 -21.664 1.00 93.50 260 ALA A C 1
ATOM 1930 O O . ALA A 1 260 ? 23.603 1.336 -21.451 1.00 93.50 260 ALA A O 1
ATOM 1931 N N . GLU A 1 261 ? 25.199 -0.041 -20.704 1.00 94.62 261 GLU A N 1
ATOM 1932 C CA . GLU A 1 261 ? 25.147 0.475 -19.333 1.00 94.62 261 GLU A CA 1
ATOM 1933 C C . GLU A 1 261 ? 25.553 1.963 -19.254 1.00 94.62 261 GLU A C 1
ATOM 1935 O O . GLU A 1 261 ? 24.907 2.772 -18.590 1.00 94.62 261 GLU A O 1
ATOM 1940 N N . ILE A 1 262 ? 26.581 2.374 -20.005 1.00 93.88 262 ILE A N 1
ATOM 1941 C CA . ILE A 1 262 ? 26.974 3.791 -20.111 1.00 93.88 262 ILE A CA 1
ATOM 1942 C C . ILE A 1 262 ? 25.852 4.632 -20.738 1.00 93.88 262 ILE A C 1
ATOM 1944 O O . ILE A 1 262 ? 25.574 5.747 -20.285 1.00 93.88 262 ILE A O 1
ATOM 1948 N N . VAL A 1 263 ? 25.214 4.103 -21.782 1.00 92.94 263 VAL A N 1
ATOM 1949 C CA . VAL A 1 263 ? 24.088 4.738 -22.470 1.00 92.94 263 VAL A CA 1
ATOM 1950 C C . VAL A 1 263 ? 22.889 4.868 -21.534 1.00 92.94 263 VAL A C 1
ATOM 1952 O O . VAL A 1 263 ? 22.281 5.936 -21.520 1.00 92.94 263 VAL A O 1
ATOM 1955 N N . PHE A 1 264 ? 22.606 3.864 -20.698 1.00 95.50 264 PHE A N 1
ATOM 1956 C CA . PHE A 1 264 ? 21.579 3.933 -19.658 1.00 95.50 264 PHE A CA 1
ATOM 1957 C C . PHE A 1 264 ? 21.817 5.126 -18.728 1.00 95.50 264 PHE A C 1
ATOM 1959 O O . PHE A 1 264 ? 20.942 5.979 -18.603 1.00 95.50 264 PHE A O 1
ATOM 1966 N N . TYR A 1 265 ? 23.014 5.261 -18.144 1.00 96.69 265 TYR A N 1
ATOM 1967 C CA . TYR A 1 265 ? 23.306 6.387 -17.248 1.00 96.69 265 TYR A CA 1
ATOM 1968 C C . TYR A 1 265 ? 23.223 7.741 -17.961 1.00 96.69 265 TYR A C 1
ATOM 1970 O O . TYR A 1 265 ? 22.723 8.711 -17.390 1.00 96.69 265 TYR A O 1
ATOM 1978 N N . SER A 1 266 ? 23.683 7.821 -19.215 1.00 93.38 266 SER A N 1
ATOM 1979 C CA . SER A 1 266 ? 23.590 9.051 -20.010 1.00 93.38 266 SER A CA 1
ATOM 1980 C C . SER A 1 266 ? 22.139 9.420 -20.324 1.00 93.38 266 SER A C 1
ATOM 1982 O O . SER A 1 266 ? 21.760 10.586 -20.197 1.00 93.38 266 SER A O 1
ATOM 1984 N N . GLN A 1 267 ? 21.316 8.437 -20.692 1.00 93.44 267 GLN A N 1
ATOM 1985 C CA . GLN A 1 267 ? 19.893 8.623 -20.941 1.00 93.44 267 GLN A CA 1
ATOM 1986 C C . GLN A 1 267 ? 19.165 9.025 -19.659 1.00 93.44 267 GLN A C 1
ATOM 1988 O O . GLN A 1 267 ? 18.510 10.061 -19.639 1.00 93.44 267 GLN A O 1
ATOM 1993 N N . TRP A 1 268 ? 19.350 8.282 -18.570 1.00 96.44 268 TRP A N 1
ATOM 1994 C CA . TRP A 1 268 ? 18.729 8.574 -17.283 1.00 96.44 268 TRP A CA 1
ATOM 1995 C C . TRP A 1 268 ? 19.049 9.989 -16.790 1.00 96.44 268 TRP A C 1
ATOM 1997 O O . TRP A 1 268 ? 18.148 10.742 -16.420 1.00 96.44 268 TRP A O 1
ATOM 2007 N N . ALA A 1 269 ? 20.323 10.385 -16.820 1.00 95.88 269 ALA A N 1
ATOM 2008 C CA . ALA A 1 269 ? 20.751 11.670 -16.282 1.00 95.88 269 ALA A CA 1
ATOM 2009 C C . ALA A 1 269 ? 20.444 12.856 -17.203 1.00 95.88 269 ALA A C 1
ATOM 2011 O O . ALA A 1 269 ? 20.268 13.973 -16.708 1.00 95.88 269 ALA A O 1
ATOM 2012 N N . ASN A 1 270 ? 20.437 12.662 -18.526 1.00 92.69 270 ASN A N 1
ATOM 2013 C CA . ASN A 1 270 ? 20.491 13.775 -19.479 1.00 92.69 270 ASN A CA 1
ATOM 2014 C C . ASN A 1 270 ? 19.545 13.654 -20.686 1.00 92.69 270 ASN A C 1
ATOM 2016 O O . ASN A 1 270 ? 19.504 14.592 -21.477 1.00 92.69 270 ASN A O 1
ATOM 2020 N N . GLY A 1 271 ? 18.820 12.544 -20.855 1.00 89.19 271 GLY A N 1
ATOM 2021 C CA . GLY A 1 271 ? 17.889 12.336 -21.972 1.00 89.19 271 GLY A CA 1
ATOM 2022 C C . GLY A 1 271 ? 18.562 12.371 -23.349 1.00 89.19 271 GLY A C 1
ATOM 2023 O O . GLY A 1 271 ? 18.019 12.930 -24.292 1.00 89.19 271 GLY A O 1
ATOM 2024 N N . THR A 1 272 ? 19.796 11.868 -23.457 1.00 83.88 272 THR A N 1
ATOM 2025 C CA . THR A 1 272 ? 20.659 12.068 -24.638 1.00 83.88 272 THR A CA 1
ATOM 2026 C C . THR A 1 272 ? 20.394 11.130 -25.817 1.00 83.88 272 THR A C 1
ATOM 2028 O O . THR A 1 272 ? 20.983 11.334 -26.876 1.00 83.88 272 THR A O 1
ATOM 2031 N N . VAL A 1 273 ? 19.603 10.073 -25.628 1.00 80.00 273 VAL A N 1
ATOM 2032 C CA . VAL A 1 273 ? 19.354 9.018 -26.627 1.00 80.00 273 VAL A CA 1
ATOM 2033 C C . VAL A 1 273 ? 17.990 9.203 -27.276 1.00 80.00 273 VAL A C 1
ATOM 2035 O O . VAL A 1 273 ? 17.904 9.227 -28.499 1.00 80.00 273 VAL A O 1
ATOM 2038 N N . VAL A 1 274 ? 16.948 9.345 -26.454 1.00 83.81 274 VAL A N 1
ATOM 2039 C CA . VAL A 1 274 ? 15.552 9.469 -26.893 1.00 83.81 274 VAL A CA 1
ATOM 2040 C C . VAL A 1 274 ? 14.992 10.773 -26.361 1.00 83.81 274 VAL A C 1
ATOM 2042 O O . VAL A 1 274 ? 14.978 10.985 -25.139 1.00 83.81 274 VAL A O 1
ATOM 2045 N N . ASP A 1 275 ? 14.545 11.637 -27.271 1.00 81.12 275 ASP A N 1
ATOM 2046 C CA . ASP A 1 275 ? 14.020 12.944 -26.900 1.00 81.12 275 ASP A CA 1
ATOM 2047 C C . ASP A 1 275 ? 12.674 12.764 -26.185 1.00 81.12 275 ASP A C 1
ATOM 2049 O O . ASP A 1 275 ? 11.755 12.092 -26.656 1.00 81.12 275 ASP A O 1
ATOM 2053 N N . GLY A 1 276 ? 12.562 13.326 -24.983 1.00 83.12 276 GLY A N 1
ATOM 2054 C CA . GLY A 1 276 ? 11.390 13.132 -24.127 1.00 83.12 276 GLY A CA 1
ATOM 2055 C C . GLY A 1 276 ? 11.337 11.810 -23.348 1.00 83.12 276 GLY A C 1
ATOM 2056 O O . GLY A 1 276 ? 10.355 11.606 -22.636 1.00 83.12 276 GLY A O 1
ATOM 2057 N N . GLY A 1 277 ? 12.376 10.969 -23.405 1.00 88.81 277 GLY A N 1
ATOM 2058 C CA . GLY A 1 277 ? 12.504 9.761 -22.578 1.00 88.81 277 GLY A CA 1
ATOM 2059 C C . GLY A 1 277 ? 12.025 8.471 -23.250 1.00 88.81 277 GLY A C 1
ATOM 2060 O O . GLY A 1 277 ? 11.238 8.493 -24.198 1.00 88.81 277 GLY A O 1
ATOM 2061 N N . ILE A 1 278 ? 12.520 7.339 -22.753 1.00 88.75 278 ILE A N 1
ATOM 2062 C CA . ILE A 1 278 ? 12.169 6.002 -23.223 1.00 88.75 278 ILE A CA 1
ATOM 2063 C C . ILE A 1 278 ? 10.764 5.648 -22.728 1.00 88.75 278 ILE A C 1
ATOM 2065 O O . ILE A 1 278 ? 10.433 5.812 -21.553 1.00 88.75 278 ILE A O 1
ATOM 2069 N N . ASP A 1 279 ? 9.939 5.143 -23.642 1.00 90.12 279 ASP A N 1
ATOM 2070 C CA . ASP A 1 279 ? 8.633 4.578 -23.322 1.00 90.12 279 ASP A CA 1
ATOM 2071 C C . ASP A 1 279 ? 8.805 3.176 -22.719 1.00 90.12 279 ASP A C 1
ATOM 2073 O O . ASP A 1 279 ? 9.261 2.249 -23.387 1.00 90.12 279 ASP A O 1
ATOM 2077 N N . LEU A 1 280 ? 8.435 3.020 -21.448 1.00 89.69 280 LEU A N 1
ATOM 2078 C CA . LEU A 1 280 ? 8.555 1.763 -20.712 1.00 89.69 280 LEU A CA 1
ATOM 2079 C C . LEU A 1 280 ? 7.626 0.667 -21.249 1.00 89.69 280 LEU A C 1
ATOM 2081 O O . LEU A 1 280 ? 7.902 -0.514 -21.038 1.00 89.69 280 LEU A O 1
ATOM 2085 N N . SER A 1 281 ? 6.571 1.020 -21.992 1.00 88.88 281 SER A N 1
ATOM 2086 C CA . SER A 1 281 ? 5.715 0.021 -22.652 1.00 88.88 281 SER A CA 1
ATOM 2087 C C . SER A 1 281 ? 6.437 -0.759 -23.757 1.00 88.88 281 SER A C 1
ATOM 2089 O O . SER A 1 281 ? 5.960 -1.808 -24.177 1.00 88.88 281 SER A O 1
ATOM 2091 N N . LEU A 1 282 ? 7.620 -0.302 -24.191 1.00 82.62 282 LEU A N 1
ATOM 2092 C CA . LEU A 1 282 ? 8.490 -1.061 -25.094 1.00 82.62 282 LEU A CA 1
ATOM 2093 C C . LEU A 1 282 ? 9.120 -2.289 -24.423 1.00 82.62 282 LEU A C 1
ATOM 2095 O O . LEU A 1 282 ? 9.596 -3.183 -25.122 1.00 82.62 282 LEU A O 1
ATOM 2099 N N . PHE A 1 283 ? 9.160 -2.315 -23.090 1.00 81.06 283 PHE A N 1
ATOM 2100 C CA . PHE A 1 283 ? 9.758 -3.397 -22.306 1.00 81.06 283 PHE A CA 1
ATOM 2101 C C . PHE A 1 283 ? 8.711 -4.203 -21.535 1.00 81.06 283 PHE A C 1
ATOM 2103 O O . PHE A 1 283 ? 8.927 -5.384 -21.271 1.00 81.06 283 PHE A O 1
ATOM 2110 N N . LYS A 1 284 ? 7.574 -3.581 -21.201 1.00 82.56 284 LYS A N 1
ATOM 2111 C CA . LYS A 1 284 ? 6.518 -4.165 -20.369 1.00 82.56 284 LYS A CA 1
ATOM 2112 C C . LYS A 1 284 ? 5.145 -4.016 -21.031 1.00 82.56 284 LYS A C 1
ATOM 2114 O O . LYS A 1 284 ? 4.553 -2.939 -21.019 1.00 82.56 284 LYS A O 1
ATOM 2119 N N . ASP A 1 285 ? 4.619 -5.123 -21.559 1.00 78.56 285 ASP A N 1
ATOM 2120 C CA . ASP A 1 285 ? 3.376 -5.173 -22.352 1.00 78.56 285 ASP A CA 1
ATOM 2121 C C . ASP A 1 285 ? 2.111 -4.721 -21.598 1.00 78.56 285 ASP A C 1
ATOM 2123 O O . ASP A 1 285 ? 1.103 -4.386 -22.228 1.00 78.56 285 ASP A O 1
ATOM 2127 N N . THR A 1 286 ? 2.109 -4.745 -20.259 1.00 85.19 286 THR A N 1
ATOM 2128 C CA . THR A 1 286 ? 0.931 -4.332 -19.474 1.00 85.19 286 THR A CA 1
ATOM 2129 C C . THR A 1 286 ? 0.877 -2.825 -19.224 1.00 85.19 286 THR A C 1
ATOM 2131 O O . THR A 1 286 ? -0.180 -2.301 -18.853 1.00 85.19 286 THR A O 1
ATOM 2134 N N . LEU A 1 287 ? 1.981 -2.110 -19.469 1.00 88.50 287 LEU A N 1
ATOM 2135 C CA . LEU A 1 287 ? 2.023 -0.664 -19.317 1.00 88.50 287 LEU A CA 1
ATOM 2136 C C . LEU A 1 287 ? 1.303 0.026 -20.488 1.00 88.50 287 LEU A C 1
ATOM 2138 O O . LEU A 1 287 ? 1.442 -0.383 -21.643 1.00 88.50 287 LEU A O 1
ATOM 2142 N N . PRO A 1 288 ? 0.544 1.108 -20.230 1.00 90.50 288 PRO A N 1
ATOM 2143 C CA . PRO A 1 288 ? -0.009 1.933 -21.297 1.00 90.50 288 PRO A CA 1
ATOM 2144 C C . PRO A 1 288 ? 1.088 2.470 -22.226 1.00 90.50 288 PRO A C 1
ATOM 2146 O O . PRO A 1 288 ? 2.173 2.822 -21.769 1.00 90.50 288 PRO A O 1
ATOM 2149 N N . ALA A 1 289 ? 0.783 2.606 -23.517 1.00 89.00 289 ALA A N 1
ATOM 2150 C CA . ALA A 1 289 ? 1.680 3.279 -24.457 1.00 89.00 289 ALA A CA 1
ATOM 2151 C C . ALA A 1 289 ? 2.013 4.709 -23.988 1.00 89.00 289 ALA A C 1
ATOM 2153 O O . ALA A 1 289 ? 1.147 5.389 -23.431 1.00 89.00 289 ALA A O 1
ATOM 2154 N N . ASP A 1 290 ? 3.233 5.170 -24.272 1.00 88.31 290 ASP A N 1
ATOM 2155 C CA . ASP A 1 290 ? 3.794 6.459 -23.839 1.00 88.31 290 ASP A CA 1
ATOM 2156 C C . ASP A 1 290 ? 4.005 6.569 -22.311 1.00 88.31 290 ASP A C 1
ATOM 2158 O O . ASP A 1 290 ? 3.983 7.665 -21.744 1.00 88.31 290 ASP A O 1
ATOM 2162 N N . THR A 1 291 ? 4.236 5.443 -21.620 1.00 92.00 291 THR A N 1
ATOM 2163 C CA . THR A 1 291 ? 4.583 5.443 -20.187 1.00 92.00 291 THR A CA 1
ATOM 2164 C C . THR A 1 291 ? 6.047 5.841 -20.012 1.00 92.00 291 THR A C 1
ATOM 2166 O O . THR A 1 291 ? 6.952 5.016 -20.100 1.00 92.00 291 THR A O 1
ATOM 2169 N N . LYS A 1 292 ? 6.280 7.129 -19.760 1.00 91.44 292 LYS A N 1
ATOM 2170 C CA . LYS A 1 292 ? 7.608 7.745 -19.596 1.00 91.44 292 LYS A CA 1
ATOM 2171 C C . LYS A 1 292 ? 7.874 8.178 -18.155 1.00 91.44 292 LYS A C 1
ATOM 2173 O O . LYS A 1 292 ? 6.955 8.282 -17.345 1.00 91.44 292 LYS A O 1
ATOM 2178 N N . GLY A 1 293 ? 9.130 8.519 -17.861 1.00 89.94 293 GLY A N 1
ATOM 2179 C CA . GLY A 1 293 ? 9.529 9.144 -16.591 1.00 89.94 293 GLY A CA 1
ATOM 2180 C C . GLY A 1 293 ? 10.621 8.405 -15.818 1.00 89.94 293 GLY A C 1
ATOM 2181 O O . GLY A 1 293 ? 10.901 8.768 -14.676 1.00 89.94 293 GLY A O 1
ATOM 2182 N N . LEU A 1 294 ? 11.253 7.396 -16.426 1.00 93.44 294 LEU A N 1
ATOM 2183 C CA . LEU A 1 294 ? 12.440 6.754 -15.864 1.00 93.44 294 LEU A CA 1
ATOM 2184 C C . LEU A 1 294 ? 13.596 7.757 -15.721 1.00 93.44 294 LEU A C 1
ATOM 2186 O O . LEU A 1 294 ? 14.331 7.713 -14.742 1.00 93.44 294 LEU A O 1
ATOM 2190 N N . GLU A 1 295 ? 13.749 8.681 -16.667 1.00 95.56 295 GLU A N 1
ATOM 2191 C CA . GLU A 1 295 ? 14.876 9.606 -16.728 1.00 95.56 295 GLU A CA 1
ATOM 2192 C C . GLU A 1 295 ? 14.711 10.831 -15.826 1.00 95.56 295 GLU A C 1
ATOM 2194 O O . GLU A 1 295 ? 13.838 11.675 -16.034 1.00 95.56 295 GLU A O 1
ATOM 2199 N N . ALA A 1 296 ? 15.644 11.009 -14.890 1.00 95.56 296 ALA A N 1
ATOM 2200 C CA . ALA A 1 296 ? 15.745 12.232 -14.097 1.00 95.56 296 ALA A CA 1
ATOM 2201 C C . ALA A 1 296 ? 16.107 13.471 -14.937 1.00 95.56 296 ALA A C 1
ATOM 2203 O O . ALA A 1 296 ? 15.801 14.599 -14.553 1.00 95.56 296 ALA A O 1
ATOM 2204 N N . GLY A 1 297 ? 16.775 13.267 -16.075 1.00 91.81 297 GLY A N 1
ATOM 2205 C CA . GLY A 1 297 ? 17.227 14.313 -16.992 1.00 91.81 297 GLY A CA 1
ATOM 2206 C C . GLY A 1 297 ? 16.193 14.833 -17.980 1.00 91.81 297 GLY A C 1
ATOM 2207 O O . GLY A 1 297 ? 16.546 15.653 -18.827 1.00 91.81 297 GLY A O 1
ATOM 2208 N N . VAL A 1 298 ? 14.948 14.362 -17.925 1.00 91.00 298 VAL A N 1
ATOM 2209 C CA . VAL A 1 298 ? 13.904 14.744 -18.879 1.00 91.00 298 VAL A CA 1
ATOM 2210 C C . VAL A 1 298 ? 12.806 15.536 -18.157 1.00 91.00 298 VAL A C 1
ATOM 2212 O O . VAL A 1 298 ? 12.301 15.087 -17.132 1.00 91.00 298 VAL A O 1
ATOM 2215 N N . PRO A 1 299 ? 12.408 16.726 -18.656 1.00 89.62 299 PRO A N 1
ATOM 2216 C CA . PRO A 1 299 ? 12.885 17.400 -19.871 1.00 89.62 299 PRO A CA 1
ATOM 2217 C C . PRO A 1 299 ? 14.138 18.272 -19.656 1.00 89.62 299 PRO A C 1
ATOM 2219 O O . PRO A 1 299 ? 14.577 18.949 -20.583 1.00 89.62 299 PRO A O 1
ATOM 2222 N N . ILE A 1 300 ? 14.675 18.337 -18.432 1.00 91.00 300 ILE A N 1
ATOM 2223 C CA . ILE A 1 300 ? 15.809 19.204 -18.082 1.00 91.00 300 ILE A CA 1
ATOM 2224 C C . ILE A 1 300 ? 17.016 18.336 -17.708 1.00 91.00 300 ILE A C 1
ATOM 2226 O O . ILE A 1 300 ? 16.981 17.707 -16.648 1.00 91.00 300 ILE A O 1
ATOM 2230 N N . PRO A 1 301 ? 18.107 18.351 -18.500 1.00 93.81 301 PRO A N 1
ATOM 2231 C CA . PRO A 1 301 ? 19.290 17.552 -18.205 1.00 93.81 301 PRO A CA 1
ATOM 2232 C C . PRO A 1 301 ? 19.884 17.874 -16.833 1.00 93.81 301 PRO A C 1
ATOM 2234 O O . PRO A 1 301 ? 20.127 19.040 -16.499 1.00 93.81 301 PRO A O 1
ATOM 2237 N N . THR A 1 302 ? 20.194 16.836 -16.054 1.00 95.06 302 THR A N 1
ATOM 2238 C CA . THR A 1 302 ? 20.851 16.997 -14.746 1.00 95.06 302 THR A CA 1
ATOM 2239 C C . THR A 1 302 ? 22.317 17.419 -14.889 1.00 95.06 302 THR A C 1
ATOM 2241 O O . THR A 1 302 ? 22.891 18.019 -13.977 1.00 95.06 302 THR A O 1
ATOM 2244 N N . ASN A 1 303 ? 22.939 17.135 -16.038 1.00 94.12 303 ASN A N 1
ATOM 2245 C CA . ASN A 1 303 ? 24.373 17.281 -16.295 1.00 94.12 303 ASN A CA 1
ATOM 2246 C C . ASN A 1 303 ? 25.246 16.510 -15.289 1.00 94.12 303 ASN A C 1
ATOM 2248 O O . ASN A 1 303 ? 26.360 16.936 -14.972 1.00 94.12 303 ASN A O 1
ATOM 2252 N N . LEU A 1 304 ? 24.740 15.397 -14.748 1.00 95.62 304 LEU A N 1
ATOM 2253 C CA . LEU A 1 304 ? 25.545 14.481 -13.944 1.00 95.62 304 LEU A CA 1
ATOM 2254 C C . LEU A 1 304 ? 26.550 13.747 -14.834 1.00 95.62 304 LEU A C 1
ATOM 2256 O O . LEU A 1 304 ? 26.264 13.400 -15.982 1.00 95.62 304 LEU A O 1
ATOM 2260 N N . ILE A 1 305 ? 27.744 13.519 -14.290 1.00 94.25 305 ILE A N 1
ATOM 2261 C CA . ILE A 1 305 ? 28.755 12.680 -14.932 1.00 94.25 305 ILE A CA 1
ATOM 2262 C C . ILE A 1 305 ? 28.457 11.205 -14.650 1.00 94.25 305 ILE A C 1
ATOM 2264 O O . ILE A 1 305 ? 27.895 10.872 -13.608 1.00 94.25 305 ILE A O 1
ATOM 2268 N N . ILE A 1 306 ? 28.888 10.320 -15.552 1.00 93.81 306 ILE A N 1
ATOM 2269 C CA . ILE A 1 306 ? 28.632 8.874 -15.448 1.00 93.81 306 ILE A CA 1
ATOM 2270 C C . ILE A 1 306 ? 29.062 8.289 -14.090 1.00 93.81 306 ILE A C 1
ATOM 2272 O O . ILE A 1 306 ? 28.236 7.603 -13.500 1.00 93.81 306 ILE A O 1
ATOM 2276 N N . PRO A 1 307 ? 30.254 8.588 -13.525 1.00 96.12 307 PRO A N 1
ATOM 2277 C CA . PRO A 1 307 ? 30.626 8.055 -12.211 1.00 96.12 307 PRO A CA 1
ATOM 2278 C C . PRO A 1 307 ? 29.624 8.393 -11.099 1.00 96.12 307 PRO A C 1
ATOM 2280 O O . PRO A 1 307 ? 29.261 7.521 -10.326 1.00 96.12 307 PRO A O 1
ATOM 2283 N N . THR A 1 308 ? 29.101 9.623 -11.064 1.00 97.25 308 THR A N 1
ATOM 2284 C CA . THR A 1 308 ? 28.076 10.009 -10.080 1.00 97.25 308 THR A CA 1
ATOM 2285 C C . THR A 1 308 ? 26.762 9.268 -10.310 1.00 97.25 308 THR A C 1
ATOM 2287 O O . THR A 1 308 ? 26.073 8.940 -9.353 1.00 97.25 308 THR A O 1
ATOM 2290 N N . CYS A 1 309 ? 26.404 8.993 -11.568 1.00 97.31 309 CYS A N 1
ATOM 2291 C CA . CYS A 1 309 ? 25.224 8.188 -11.879 1.00 97.31 309 CYS A CA 1
ATOM 2292 C C . CYS A 1 309 ? 25.407 6.746 -11.399 1.00 97.31 309 CYS A C 1
ATOM 2294 O O . CYS A 1 309 ? 24.492 6.201 -10.801 1.00 97.31 309 CYS A O 1
ATOM 2296 N N . MET A 1 310 ? 26.589 6.161 -11.608 1.00 96.62 310 MET A N 1
ATOM 2297 C CA . MET A 1 310 ? 26.916 4.825 -11.107 1.00 96.62 310 MET A CA 1
ATOM 2298 C C . MET A 1 310 ? 26.798 4.766 -9.581 1.00 96.62 310 MET A C 1
ATOM 2300 O O . MET A 1 310 ? 26.118 3.882 -9.085 1.00 96.62 310 MET A O 1
ATOM 2304 N N . ASP A 1 311 ? 27.355 5.742 -8.855 1.00 97.44 311 ASP A N 1
ATOM 2305 C CA . ASP A 1 311 ? 27.257 5.799 -7.386 1.00 97.44 311 ASP A CA 1
ATOM 2306 C C . ASP A 1 311 ? 25.804 5.947 -6.894 1.00 97.44 311 ASP A C 1
ATOM 2308 O O . ASP A 1 311 ? 25.449 5.439 -5.830 1.00 97.44 311 ASP A O 1
ATOM 2312 N N . LEU A 1 312 ? 24.964 6.672 -7.646 1.00 97.94 312 LEU A N 1
ATOM 2313 C CA . LEU A 1 312 ? 23.536 6.843 -7.358 1.00 97.94 312 LEU A CA 1
ATOM 2314 C C . LEU A 1 312 ? 22.718 5.576 -7.641 1.00 97.94 312 LEU A C 1
ATOM 2316 O O . LEU A 1 312 ? 21.671 5.410 -7.026 1.00 97.94 312 LEU A O 1
ATOM 2320 N N . TRP A 1 313 ? 23.199 4.697 -8.519 1.00 97.62 313 TRP A N 1
ATOM 2321 C CA . TRP A 1 313 ? 22.579 3.434 -8.943 1.00 97.62 313 TRP A CA 1
ATOM 2322 C C . TRP A 1 313 ? 23.324 2.190 -8.411 1.00 97.62 313 TRP A C 1
ATOM 2324 O O . TRP A 1 313 ? 23.220 1.112 -9.001 1.00 97.62 313 TRP A O 1
ATOM 2334 N N . ASP A 1 314 ? 24.122 2.357 -7.354 1.00 96.06 314 ASP A N 1
ATOM 2335 C CA . ASP A 1 314 ? 24.874 1.296 -6.677 1.00 96.06 314 ASP A CA 1
ATOM 2336 C C . ASP A 1 314 ? 24.121 0.866 -5.410 1.00 96.06 314 ASP A C 1
ATOM 2338 O O . ASP A 1 314 ? 24.100 1.591 -4.415 1.00 96.06 314 ASP A O 1
ATOM 2342 N N . ASP A 1 315 ? 23.513 -0.319 -5.440 1.00 94.62 315 ASP A N 1
ATOM 2343 C CA . ASP A 1 315 ? 22.764 -0.908 -4.322 1.00 94.62 315 ASP A CA 1
ATOM 2344 C C . ASP A 1 315 ? 23.647 -1.178 -3.091 1.00 94.62 315 ASP A C 1
ATOM 2346 O O . ASP A 1 315 ? 23.164 -1.202 -1.956 1.00 94.62 315 ASP A O 1
ATOM 2350 N N . SER A 1 316 ? 24.963 -1.315 -3.278 1.00 96.12 316 SER A N 1
ATOM 2351 C CA . SER A 1 316 ? 25.931 -1.478 -2.194 1.00 96.12 316 SER A CA 1
ATOM 2352 C C . SER A 1 316 ? 26.274 -0.159 -1.493 1.00 96.12 316 SER A C 1
ATOM 2354 O O . SER A 1 316 ? 26.799 -0.163 -0.371 1.00 96.12 316 SER A O 1
ATOM 2356 N N . ASN A 1 317 ? 25.942 0.978 -2.112 1.00 96.69 317 ASN A N 1
ATOM 2357 C CA . ASN A 1 317 ? 26.085 2.298 -1.522 1.00 96.69 317 ASN A CA 1
ATOM 2358 C C . ASN A 1 317 ? 24.883 2.605 -0.615 1.00 96.69 317 ASN A C 1
ATOM 2360 O O . ASN A 1 317 ? 23.772 2.844 -1.080 1.00 96.69 317 ASN A O 1
ATOM 2364 N N . SER A 1 318 ? 25.114 2.688 0.698 1.00 96.31 318 SER A N 1
ATOM 2365 C CA . SER A 1 318 ? 24.057 2.941 1.689 1.00 96.31 318 SER A CA 1
ATOM 2366 C C . SER A 1 318 ? 23.343 4.290 1.548 1.00 96.31 318 SER A C 1
ATOM 2368 O O . SER A 1 318 ? 22.336 4.502 2.217 1.00 96.31 318 SER A O 1
ATOM 2370 N N . ASP A 1 319 ? 23.864 5.208 0.729 1.00 97.06 319 ASP A N 1
ATOM 2371 C CA . ASP A 1 319 ? 23.264 6.519 0.466 1.00 97.06 319 ASP A CA 1
ATOM 2372 C C . ASP A 1 319 ? 22.534 6.590 -0.893 1.00 97.06 319 ASP A C 1
ATOM 2374 O O . ASP A 1 319 ? 21.916 7.609 -1.217 1.00 97.06 319 ASP A O 1
ATOM 2378 N N . SER A 1 320 ? 22.613 5.537 -1.715 1.00 97.62 320 SER A N 1
ATOM 2379 C CA . SER A 1 320 ? 21.946 5.454 -3.019 1.00 97.62 320 SER A CA 1
ATOM 2380 C C . SER A 1 320 ? 20.419 5.359 -2.877 1.00 97.62 320 SER A C 1
ATOM 2382 O O . SER A 1 320 ? 19.904 4.799 -1.913 1.00 97.62 320 SER A O 1
ATOM 2384 N N . PHE A 1 321 ? 19.669 5.874 -3.857 1.00 96.31 321 PHE A N 1
ATOM 2385 C CA . PHE A 1 321 ? 18.213 5.686 -3.898 1.00 96.31 321 PHE A CA 1
ATOM 2386 C C . PHE A 1 321 ? 17.786 4.270 -4.328 1.00 96.31 321 PHE A C 1
ATOM 2388 O O . PHE A 1 321 ? 16.608 3.950 -4.193 1.00 96.31 321 PHE A O 1
ATOM 2395 N N . VAL A 1 322 ? 18.709 3.430 -4.817 1.00 96.31 322 VAL A N 1
ATOM 2396 C CA . VAL A 1 322 ? 18.471 1.992 -5.051 1.00 96.31 322 VAL A CA 1
ATOM 2397 C C . VAL A 1 322 ? 18.931 1.115 -3.884 1.00 96.31 322 VAL A C 1
ATOM 2399 O O . VAL A 1 322 ? 18.913 -0.103 -3.969 1.00 96.31 322 VAL A O 1
ATOM 2402 N N . ASN A 1 323 ? 19.301 1.720 -2.753 1.00 95.31 323 ASN A N 1
ATOM 2403 C CA . ASN A 1 323 ? 19.541 1.007 -1.504 1.00 95.31 323 ASN A CA 1
ATOM 2404 C C . ASN A 1 323 ? 18.352 1.174 -0.542 1.00 95.31 323 ASN A C 1
ATOM 2406 O O . ASN A 1 323 ? 17.862 2.289 -0.353 1.00 95.31 323 ASN A O 1
ATOM 2410 N N . ASP A 1 324 ? 17.956 0.098 0.145 1.00 89.62 324 ASP A N 1
ATOM 2411 C CA . ASP A 1 324 ? 16.825 0.085 1.092 1.00 89.62 324 ASP A CA 1
ATOM 2412 C C . ASP A 1 324 ? 16.944 1.109 2.234 1.00 89.62 324 ASP A C 1
ATOM 2414 O O . ASP A 1 324 ? 15.949 1.681 2.677 1.00 89.62 324 ASP A O 1
ATOM 2418 N N . ASN A 1 325 ? 18.159 1.378 2.723 1.00 90.31 325 ASN A N 1
ATOM 2419 C CA . ASN A 1 325 ? 18.374 2.414 3.737 1.00 90.31 325 ASN A CA 1
ATOM 2420 C C . ASN A 1 325 ? 18.532 3.794 3.097 1.00 90.31 325 ASN A C 1
ATOM 2422 O O . ASN A 1 325 ? 18.050 4.795 3.636 1.00 90.31 325 ASN A O 1
ATOM 2426 N N . GLY A 1 326 ? 19.205 3.853 1.948 1.00 95.50 326 GLY A N 1
ATOM 2427 C CA . GLY A 1 326 ? 19.469 5.101 1.249 1.00 95.50 326 GLY A CA 1
ATOM 2428 C C . GLY A 1 326 ? 18.185 5.778 0.775 1.00 95.50 326 GLY A C 1
ATOM 2429 O O . GLY A 1 326 ? 18.031 6.985 0.976 1.00 95.50 326 GLY A O 1
ATOM 2430 N N . ILE A 1 327 ? 17.197 5.027 0.273 1.00 96.06 327 ILE A N 1
ATOM 2431 C CA . ILE A 1 327 ? 15.905 5.589 -0.153 1.00 96.06 327 ILE A CA 1
ATOM 2432 C C . ILE A 1 327 ? 15.202 6.369 0.970 1.00 96.06 327 ILE A C 1
ATOM 2434 O O . ILE A 1 327 ? 14.626 7.428 0.718 1.00 96.06 327 ILE A O 1
ATOM 2438 N N . LEU A 1 328 ? 15.328 5.938 2.230 1.00 93.88 328 LEU A N 1
ATOM 2439 C CA . LEU A 1 328 ? 14.753 6.649 3.378 1.00 93.88 328 LEU A CA 1
ATOM 2440 C C . LEU A 1 328 ? 15.426 8.015 3.605 1.00 93.88 328 LEU A C 1
ATOM 2442 O O . LEU A 1 328 ? 14.757 8.988 3.970 1.00 93.88 328 LEU A O 1
ATOM 2446 N N . VAL A 1 329 ? 16.731 8.128 3.328 1.00 96.31 329 VAL A N 1
ATOM 2447 C CA . VAL A 1 329 ? 17.469 9.405 3.356 1.00 96.31 329 VAL A CA 1
ATOM 2448 C C . VAL A 1 329 ? 16.948 10.347 2.269 1.00 96.31 329 VAL A C 1
ATOM 2450 O O . VAL A 1 329 ? 16.702 11.529 2.536 1.00 96.31 329 VAL A O 1
ATOM 2453 N N . TRP A 1 330 ? 16.725 9.824 1.061 1.00 97.88 330 TRP A N 1
ATOM 2454 C CA . TRP A 1 330 ? 16.149 10.577 -0.055 1.00 97.88 330 TRP A CA 1
ATOM 2455 C C . TRP A 1 330 ? 14.725 11.051 0.244 1.00 97.88 330 TRP A C 1
ATOM 2457 O O . TRP A 1 330 ? 14.416 12.222 0.016 1.00 97.88 330 TRP A O 1
ATOM 2467 N N . VAL A 1 331 ? 13.872 10.203 0.826 1.00 95.94 331 VAL A N 1
ATOM 2468 C CA . VAL A 1 331 ? 12.507 10.579 1.236 1.00 95.94 331 VAL A CA 1
ATOM 2469 C C . VAL A 1 331 ? 12.512 11.668 2.296 1.00 95.94 331 VAL A C 1
ATOM 2471 O O . VAL A 1 331 ? 11.817 12.675 2.137 1.00 95.94 331 VAL A O 1
ATOM 2474 N N . GLY A 1 332 ? 13.349 11.544 3.326 1.00 94.00 332 GLY A N 1
ATOM 2475 C CA . GLY A 1 332 ? 13.496 12.604 4.321 1.00 94.00 332 GLY A CA 1
ATOM 2476 C C . GLY A 1 332 ? 13.952 13.930 3.695 1.00 94.00 332 GLY A C 1
ATOM 2477 O O . GLY A 1 332 ? 13.443 14.998 4.045 1.00 94.00 332 GLY A O 1
ATOM 2478 N N . ALA A 1 333 ? 14.866 13.885 2.720 1.00 96.75 333 ALA A N 1
ATOM 2479 C CA . ALA A 1 333 ? 15.285 15.065 1.966 1.00 96.75 333 ALA A CA 1
ATOM 2480 C C . ALA A 1 333 ? 14.146 15.658 1.108 1.00 96.75 333 ALA A C 1
ATOM 2482 O O . ALA A 1 333 ? 13.986 16.883 1.086 1.00 96.75 333 ALA A O 1
ATOM 2483 N N . MET A 1 334 ? 13.323 14.826 0.457 1.00 96.25 334 MET A N 1
ATOM 2484 C CA . MET A 1 334 ? 12.142 15.251 -0.317 1.00 96.25 334 MET A CA 1
ATOM 2485 C C . MET A 1 334 ? 11.083 15.931 0.558 1.00 96.25 334 MET A C 1
ATOM 2487 O O . MET A 1 334 ? 10.472 16.909 0.134 1.00 96.25 334 MET A O 1
ATOM 2491 N N . GLN A 1 335 ? 10.925 15.486 1.806 1.00 94.50 335 GLN A N 1
ATOM 2492 C CA . GLN A 1 335 ? 10.020 16.086 2.795 1.00 94.50 335 GLN A CA 1
ATOM 2493 C C . GLN A 1 335 ? 10.522 17.432 3.359 1.00 94.50 335 GLN A C 1
ATOM 2495 O O . GLN A 1 335 ? 9.903 18.013 4.250 1.00 94.50 335 GLN A O 1
ATOM 2500 N N . GLY A 1 336 ? 11.636 17.960 2.841 1.00 94.00 336 GLY A N 1
ATOM 2501 C CA . GLY A 1 336 ? 12.160 19.275 3.207 1.00 94.00 336 GLY A CA 1
ATOM 2502 C C . GLY A 1 336 ? 13.187 19.259 4.338 1.00 94.00 336 GLY A C 1
ATOM 2503 O O . GLY A 1 336 ? 13.535 20.323 4.855 1.00 94.00 336 GLY A O 1
ATOM 2504 N N . ASN A 1 337 ? 13.713 18.090 4.725 1.00 97.00 337 ASN A N 1
ATOM 2505 C CA . ASN A 1 337 ? 14.794 18.020 5.703 1.00 97.00 337 ASN A CA 1
ATOM 2506 C C . ASN A 1 337 ? 16.103 18.569 5.107 1.00 97.00 337 ASN A C 1
ATOM 2508 O O . ASN A 1 337 ? 16.856 17.867 4.429 1.00 97.00 337 ASN A O 1
ATOM 2512 N N . VAL A 1 338 ? 16.399 19.8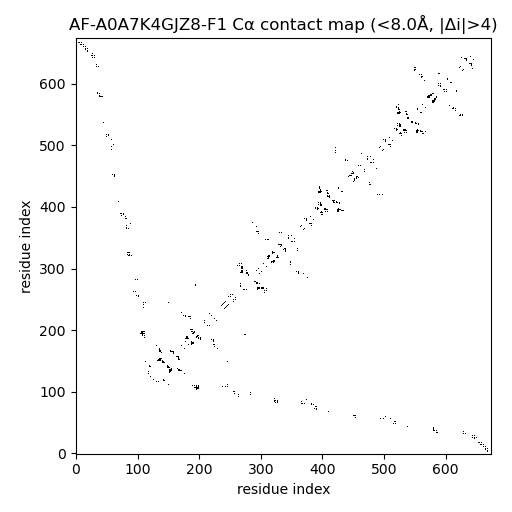37 5.404 1.00 96.56 338 VAL A N 1
ATOM 2513 C CA . VAL A 1 338 ? 17.584 20.550 4.897 1.00 96.56 338 VAL A CA 1
ATOM 2514 C C . VAL A 1 338 ? 18.911 19.904 5.307 1.00 96.56 338 VAL A C 1
ATOM 2516 O O . VAL A 1 338 ? 19.906 20.049 4.598 1.00 96.56 338 VAL A O 1
ATOM 2519 N N . THR A 1 339 ? 18.948 19.175 6.427 1.00 97.88 339 THR A N 1
ATOM 2520 C CA . THR A 1 339 ? 20.146 18.451 6.868 1.00 97.88 339 THR A CA 1
ATOM 2521 C C . THR A 1 339 ? 20.416 17.255 5.964 1.00 97.88 339 THR A C 1
ATOM 2523 O O . THR A 1 339 ? 21.548 17.094 5.513 1.00 97.88 339 THR A O 1
ATOM 2526 N N . LEU A 1 340 ? 19.388 16.464 5.640 1.00 97.62 340 LEU A N 1
ATOM 2527 C CA . LEU A 1 340 ? 19.522 15.329 4.721 1.00 97.62 340 LEU A CA 1
ATOM 2528 C C . LEU A 1 340 ? 19.798 15.794 3.284 1.00 97.62 340 LEU A C 1
ATOM 2530 O O . LEU A 1 340 ? 20.632 15.210 2.601 1.00 97.62 340 LEU A O 1
ATOM 2534 N N . GLN A 1 341 ? 19.204 16.911 2.854 1.00 97.88 341 GLN A N 1
ATOM 2535 C CA . GLN A 1 341 ? 19.540 17.537 1.568 1.00 97.88 341 GLN A CA 1
ATOM 2536 C C . GLN A 1 341 ? 21.020 17.953 1.492 1.00 97.88 341 GLN A C 1
ATOM 2538 O O . GLN A 1 341 ? 21.700 17.688 0.497 1.00 97.88 341 GLN A O 1
ATOM 2543 N N . GLY A 1 342 ? 21.540 18.592 2.547 1.00 97.62 342 GLY A N 1
ATOM 2544 C CA . GLY A 1 342 ? 22.954 18.965 2.632 1.00 97.62 342 GLY A CA 1
ATOM 2545 C C . GLY A 1 342 ? 23.885 17.750 2.658 1.00 97.62 342 GLY A C 1
ATOM 2546 O O . GLY A 1 342 ? 24.939 17.778 2.025 1.00 97.62 342 GLY A O 1
ATOM 2547 N N . TYR A 1 343 ? 23.471 16.679 3.339 1.00 97.94 343 TYR A N 1
ATOM 2548 C CA . TYR A 1 343 ? 24.185 15.406 3.378 1.00 97.94 343 TYR A CA 1
ATOM 2549 C C . TYR A 1 343 ? 24.287 14.763 1.987 1.00 97.94 343 TYR A C 1
ATOM 2551 O O . TYR A 1 343 ? 25.400 14.570 1.503 1.00 97.94 343 TYR A O 1
ATOM 2559 N N . LEU A 1 344 ? 23.159 14.543 1.300 1.00 98.06 344 LEU A N 1
ATOM 2560 C CA . LEU A 1 344 ? 23.127 13.956 -0.049 1.00 98.06 344 LEU A CA 1
ATOM 2561 C C . LEU A 1 344 ? 23.911 14.795 -1.065 1.00 98.06 344 LEU A C 1
ATOM 2563 O O . LEU A 1 344 ? 24.658 14.253 -1.879 1.00 98.06 344 LEU A O 1
ATOM 2567 N N . SER A 1 345 ? 23.804 16.128 -0.982 1.00 97.56 345 SER A N 1
ATOM 2568 C CA . SER A 1 345 ? 24.602 17.027 -1.829 1.00 97.56 345 SER A CA 1
ATOM 2569 C C . SER A 1 345 ? 26.103 16.835 -1.617 1.00 97.56 345 SER A C 1
ATOM 2571 O O . SER A 1 345 ? 26.871 16.897 -2.572 1.00 97.56 345 SER A O 1
ATOM 2573 N N . GLY A 1 346 ? 26.529 16.612 -0.371 1.00 97.12 346 GLY A N 1
ATOM 2574 C CA . GLY A 1 346 ? 27.924 16.359 -0.027 1.00 97.12 346 GLY A CA 1
ATOM 2575 C C . GLY A 1 346 ? 28.415 14.993 -0.501 1.00 97.12 346 GLY A C 1
ATOM 2576 O O . GLY A 1 346 ? 29.469 14.927 -1.130 1.00 97.12 346 GLY A O 1
ATOM 2577 N N . VAL A 1 347 ? 27.648 13.931 -0.232 1.00 97.31 347 VAL A N 1
ATOM 2578 C CA . VAL A 1 347 ? 28.002 12.542 -0.578 1.00 97.31 347 VAL A CA 1
ATOM 2579 C C . VAL A 1 347 ? 28.170 12.376 -2.086 1.00 97.31 347 VAL A C 1
ATOM 2581 O O . VAL A 1 347 ? 29.220 11.936 -2.542 1.00 97.31 347 VAL A O 1
ATOM 2584 N N . PHE A 1 348 ? 27.189 12.825 -2.870 1.00 97.62 348 PHE A N 1
ATOM 2585 C CA . PHE A 1 348 ? 27.196 12.669 -4.328 1.00 97.62 348 PHE A CA 1
ATOM 2586 C C . PHE A 1 348 ? 27.792 13.871 -5.073 1.00 97.62 348 PHE A C 1
ATOM 2588 O O . PHE A 1 348 ? 27.747 13.931 -6.301 1.00 97.62 348 PHE A O 1
ATOM 2595 N N . SER A 1 349 ? 28.356 14.847 -4.348 1.00 96.81 349 SER A N 1
ATOM 2596 C CA . SER A 1 349 ? 28.906 16.089 -4.917 1.00 96.81 349 SER A CA 1
ATOM 2597 C C . SER A 1 349 ? 27.920 16.839 -5.832 1.00 96.81 349 SER A C 1
ATOM 2599 O O . SER A 1 349 ? 28.308 17.406 -6.856 1.00 96.81 349 SER A O 1
ATOM 2601 N N . LEU A 1 350 ? 26.635 16.850 -5.466 1.00 97.50 350 LEU A N 1
ATOM 2602 C CA . LEU A 1 350 ? 25.565 17.455 -6.259 1.00 97.50 350 LEU A CA 1
ATOM 2603 C C . LEU A 1 350 ? 25.583 18.978 -6.130 1.00 97.50 350 LEU A C 1
ATOM 2605 O O . LEU A 1 350 ? 25.737 19.551 -5.049 1.00 97.50 350 LEU A O 1
ATOM 2609 N N . THR A 1 351 ? 25.352 19.656 -7.248 1.00 96.12 351 THR A N 1
ATOM 2610 C CA . THR A 1 351 ? 25.110 21.099 -7.257 1.00 96.12 351 THR A CA 1
ATOM 2611 C C . THR A 1 351 ? 23.714 21.430 -6.724 1.00 96.12 351 THR A C 1
ATOM 2613 O O . THR A 1 351 ? 22.793 20.612 -6.764 1.00 96.12 351 THR A O 1
ATOM 2616 N N . GLY A 1 352 ? 23.516 22.687 -6.313 1.00 92.44 352 GLY A N 1
ATOM 2617 C CA . GLY A 1 352 ? 22.211 23.168 -5.846 1.00 92.44 352 GLY A CA 1
ATOM 2618 C C . GLY A 1 352 ? 21.086 23.115 -6.891 1.00 92.44 352 GLY A C 1
ATOM 2619 O O . GLY A 1 352 ? 19.929 23.254 -6.517 1.00 92.44 352 GLY A O 1
ATOM 2620 N N . ALA A 1 353 ? 21.402 22.912 -8.176 1.00 94.31 353 ALA A N 1
ATOM 2621 C CA . ALA A 1 353 ? 20.410 22.679 -9.227 1.00 94.31 353 ALA A CA 1
ATOM 2622 C C . ALA A 1 353 ? 20.116 21.184 -9.442 1.00 94.31 353 ALA A C 1
ATOM 2624 O O . ALA A 1 353 ? 18.984 20.829 -9.748 1.00 94.31 353 ALA A O 1
ATOM 2625 N N . GLN A 1 354 ? 21.110 20.312 -9.253 1.00 97.38 354 GLN A N 1
ATOM 2626 C CA . GLN A 1 354 ? 20.975 18.869 -9.470 1.00 97.38 354 GLN A CA 1
ATOM 2627 C C . GLN A 1 354 ? 20.110 18.198 -8.409 1.00 97.38 354 GLN A C 1
ATOM 2629 O O . GLN A 1 354 ? 19.212 17.439 -8.759 1.00 97.38 354 GLN A O 1
ATOM 2634 N N . LEU A 1 355 ? 20.340 18.498 -7.126 1.00 97.25 355 LEU A N 1
ATOM 2635 C CA . LEU A 1 355 ? 19.590 17.842 -6.056 1.00 97.25 355 LEU A CA 1
ATOM 2636 C C . LEU A 1 355 ? 18.068 18.067 -6.182 1.00 97.25 355 LEU A C 1
ATOM 2638 O O . LEU A 1 355 ? 17.340 17.081 -6.137 1.00 97.25 355 LEU A O 1
ATOM 2642 N N . PRO A 1 356 ? 17.550 19.295 -6.396 1.00 96.31 356 PRO A N 1
ATOM 2643 C CA . PRO A 1 356 ? 16.112 19.490 -6.579 1.00 96.31 356 PRO A CA 1
ATOM 2644 C C . PRO A 1 356 ? 15.522 18.735 -7.775 1.00 96.31 356 PRO A C 1
ATOM 2646 O O . PRO A 1 356 ? 14.382 18.291 -7.685 1.00 96.31 356 PRO A O 1
ATOM 2649 N N . ILE A 1 357 ? 16.279 18.570 -8.870 1.00 96.94 357 ILE A N 1
ATOM 2650 C CA . ILE A 1 357 ? 15.830 17.778 -10.026 1.00 96.94 357 ILE A CA 1
ATOM 2651 C C . ILE A 1 357 ? 15.692 16.309 -9.624 1.00 96.94 357 ILE A C 1
ATOM 2653 O O . ILE A 1 357 ? 14.639 15.727 -9.851 1.00 96.94 357 ILE A O 1
ATOM 2657 N N . LEU A 1 358 ? 16.705 15.736 -8.964 1.00 97.94 358 LEU A N 1
ATOM 2658 C CA . LEU A 1 358 ? 16.666 14.342 -8.510 1.00 97.94 358 LEU A CA 1
ATOM 2659 C C . LEU A 1 358 ? 15.549 14.093 -7.489 1.00 97.94 358 LEU A C 1
ATOM 2661 O O . LEU A 1 358 ? 14.826 13.112 -7.608 1.00 97.94 358 LEU A O 1
ATOM 2665 N N . LEU A 1 359 ? 15.364 14.997 -6.521 1.00 97.38 359 LEU A N 1
ATOM 2666 C CA . LEU A 1 359 ? 14.281 14.901 -5.535 1.00 97.38 359 LEU A CA 1
ATOM 2667 C C . LEU A 1 359 ? 12.900 15.008 -6.199 1.00 97.38 359 LEU A C 1
ATOM 2669 O O . LEU A 1 359 ? 11.992 14.254 -5.863 1.00 97.38 359 LEU A O 1
ATOM 2673 N N . GLY A 1 360 ? 12.736 15.931 -7.152 1.00 96.50 360 GLY A N 1
ATOM 2674 C CA . GLY A 1 360 ? 11.488 16.086 -7.899 1.00 96.50 360 GLY A CA 1
ATOM 2675 C C . GLY A 1 360 ? 11.179 14.877 -8.782 1.00 96.50 360 GLY A C 1
ATOM 2676 O O . GLY A 1 360 ? 10.042 14.404 -8.795 1.00 96.50 360 GLY A O 1
ATOM 2677 N N . TRP A 1 361 ? 12.193 14.355 -9.477 1.00 97.12 361 TRP A N 1
ATOM 2678 C CA . TRP A 1 361 ? 12.091 13.137 -10.277 1.00 97.12 361 TRP A CA 1
ATOM 2679 C C . TRP A 1 361 ? 11.703 11.942 -9.413 1.00 97.12 361 TRP A C 1
ATOM 2681 O O . TRP A 1 361 ? 10.683 11.322 -9.690 1.00 97.12 361 TRP A O 1
ATOM 2691 N N . LEU A 1 362 ? 12.447 11.665 -8.339 1.00 97.38 362 LEU A N 1
ATOM 2692 C CA . LEU A 1 362 ? 12.205 10.507 -7.483 1.00 97.38 362 LEU A CA 1
ATOM 2693 C C . LEU A 1 362 ? 10.807 10.563 -6.855 1.00 97.38 362 LEU A C 1
ATOM 2695 O O . LEU A 1 362 ? 10.079 9.577 -6.888 1.00 97.38 362 LEU A O 1
ATOM 2699 N N . GLY A 1 363 ? 10.372 11.732 -6.373 1.00 95.94 363 GLY A N 1
ATOM 2700 C CA . GLY A 1 363 ? 9.011 11.913 -5.862 1.00 95.94 363 GLY A CA 1
ATOM 2701 C C . GLY A 1 363 ? 7.934 11.624 -6.913 1.00 95.94 363 GLY A C 1
ATOM 2702 O O . GLY A 1 363 ? 6.949 10.938 -6.626 1.00 95.94 363 GLY A O 1
ATOM 2703 N N . SER A 1 364 ? 8.133 12.099 -8.148 1.00 95.06 364 SER A N 1
ATOM 2704 C CA . SER A 1 364 ? 7.235 11.805 -9.271 1.00 95.06 364 SER A CA 1
ATOM 2705 C C . SER A 1 364 ? 7.260 10.324 -9.656 1.00 95.06 364 SER A C 1
ATOM 2707 O O . SER A 1 364 ? 6.205 9.741 -9.893 1.00 95.06 364 SER A O 1
ATOM 2709 N N . PHE A 1 365 ? 8.440 9.705 -9.678 1.00 95.75 365 PHE A N 1
ATOM 2710 C CA . PHE A 1 365 ? 8.635 8.293 -9.990 1.00 95.75 365 PHE A CA 1
ATOM 2711 C C . PHE A 1 365 ? 7.888 7.403 -8.986 1.00 95.75 365 PHE A C 1
ATOM 2713 O O . PHE A 1 365 ? 7.069 6.577 -9.387 1.00 95.75 365 PHE A O 1
ATOM 2720 N N . MET A 1 366 ? 8.070 7.643 -7.684 1.00 95.44 366 MET A N 1
ATOM 2721 C CA . MET A 1 366 ? 7.383 6.904 -6.616 1.00 95.44 366 MET A CA 1
ATOM 2722 C C . MET A 1 366 ? 5.862 7.068 -6.645 1.00 95.44 366 MET A C 1
ATOM 2724 O O . MET A 1 366 ? 5.134 6.137 -6.322 1.00 95.44 366 MET A O 1
ATOM 2728 N N . THR A 1 367 ? 5.370 8.251 -7.015 1.00 92.69 367 THR A N 1
ATOM 2729 C CA . THR A 1 367 ? 3.927 8.535 -6.998 1.00 92.69 367 THR A CA 1
ATOM 2730 C C . THR A 1 367 ? 3.220 7.999 -8.241 1.00 92.69 367 THR A C 1
ATOM 2732 O O . THR A 1 367 ? 2.087 7.534 -8.149 1.00 92.69 367 THR A O 1
ATOM 2735 N N . ASN A 1 368 ? 3.868 8.079 -9.408 1.00 92.69 368 ASN A N 1
ATOM 2736 C CA . ASN A 1 368 ? 3.213 7.839 -10.695 1.00 92.69 368 ASN A CA 1
ATOM 2737 C C . ASN A 1 368 ? 3.621 6.517 -11.354 1.00 92.69 368 ASN A C 1
ATOM 2739 O O . ASN A 1 368 ? 2.779 5.885 -11.983 1.00 92.69 368 ASN A O 1
ATOM 2743 N N . LEU A 1 369 ? 4.887 6.105 -11.234 1.00 93.94 369 LEU A N 1
ATOM 2744 C CA . LEU A 1 369 ? 5.410 4.927 -11.934 1.00 93.94 369 LEU A CA 1
ATOM 2745 C C . LEU A 1 369 ? 5.468 3.694 -11.040 1.00 93.94 369 LEU A C 1
ATOM 2747 O O . LEU A 1 369 ? 5.026 2.634 -11.471 1.00 93.94 369 LEU A O 1
ATOM 2751 N N . VAL A 1 370 ? 5.933 3.817 -9.794 1.00 94.69 370 VAL A N 1
ATOM 2752 C CA . VAL A 1 370 ? 6.032 2.661 -8.882 1.00 94.69 370 VAL A CA 1
ATOM 2753 C C . VAL A 1 370 ? 4.701 1.910 -8.735 1.00 94.69 370 VAL A C 1
ATOM 2755 O O . VAL A 1 370 ? 4.721 0.692 -8.878 1.00 94.69 370 VAL A O 1
ATOM 2758 N N . PRO A 1 371 ? 3.529 2.558 -8.562 1.00 93.62 371 PRO A N 1
ATOM 2759 C CA . PRO A 1 371 ? 2.263 1.828 -8.489 1.00 93.62 371 PRO A CA 1
ATOM 2760 C C . PRO A 1 371 ? 1.923 1.041 -9.763 1.00 93.62 371 PRO A C 1
ATOM 2762 O O . PRO A 1 371 ? 1.364 -0.048 -9.669 1.00 93.62 371 PRO A O 1
ATOM 2765 N N . LEU A 1 372 ? 2.262 1.572 -10.945 1.00 93.00 372 LEU A N 1
ATOM 2766 C CA . LEU A 1 372 ? 2.034 0.892 -12.226 1.00 93.00 372 LEU A CA 1
ATOM 2767 C C . LEU A 1 372 ? 2.966 -0.309 -12.388 1.00 93.00 372 LEU A C 1
ATOM 2769 O O . LEU A 1 372 ? 2.534 -1.369 -12.825 1.00 93.00 372 LEU A O 1
ATOM 2773 N N . LEU A 1 373 ? 4.230 -0.143 -12.004 1.00 92.62 373 LEU A N 1
ATOM 2774 C CA . LEU A 1 373 ? 5.260 -1.174 -12.110 1.00 92.62 373 LEU A CA 1
ATOM 2775 C C . LEU A 1 373 ? 5.039 -2.304 -11.103 1.00 92.62 373 LEU A C 1
ATOM 2777 O O . LEU A 1 373 ? 5.206 -3.469 -11.440 1.00 92.62 373 LEU A O 1
ATOM 2781 N N . LEU A 1 374 ? 4.591 -1.977 -9.888 1.00 91.69 374 LEU A N 1
ATOM 2782 C CA . LEU A 1 374 ? 4.160 -2.981 -8.918 1.00 91.69 374 LEU A CA 1
ATOM 2783 C C . LEU A 1 374 ? 2.965 -3.780 -9.432 1.00 91.69 374 LEU A C 1
ATOM 2785 O O . LEU A 1 374 ? 2.915 -4.992 -9.233 1.00 91.69 374 LEU A O 1
ATOM 2789 N N . PHE A 1 375 ? 2.014 -3.123 -10.099 1.00 91.81 375 PHE A N 1
ATOM 2790 C CA . PHE A 1 375 ? 0.872 -3.815 -10.685 1.00 91.81 375 PHE A CA 1
ATOM 2791 C C . PHE A 1 375 ? 1.282 -4.719 -11.857 1.00 91.81 375 PHE A C 1
ATOM 2793 O O . PHE A 1 375 ? 0.808 -5.849 -11.920 1.00 91.81 375 PHE A O 1
ATOM 2800 N N . ASP A 1 376 ? 2.176 -4.263 -12.742 1.00 90.00 376 ASP A N 1
ATOM 2801 C CA . ASP A 1 376 ? 2.746 -5.082 -13.827 1.00 90.00 376 ASP A CA 1
ATOM 2802 C C . ASP A 1 376 ? 3.427 -6.347 -13.282 1.00 90.00 376 ASP A C 1
ATOM 2804 O O . ASP A 1 376 ? 3.156 -7.447 -13.759 1.00 90.00 376 ASP A O 1
ATOM 2808 N N . GLU A 1 377 ? 4.242 -6.201 -12.234 1.00 88.88 377 GLU A N 1
ATOM 2809 C CA . GLU A 1 377 ? 5.027 -7.305 -11.675 1.00 88.88 377 GLU A CA 1
ATOM 2810 C C . GLU A 1 377 ? 4.183 -8.277 -10.832 1.00 88.88 377 GLU A C 1
ATOM 2812 O O . GLU A 1 377 ? 4.355 -9.494 -10.893 1.00 88.88 377 GLU A O 1
ATOM 2817 N N . THR A 1 378 ? 3.264 -7.755 -10.015 1.00 89.69 378 THR A N 1
ATOM 2818 C CA . THR A 1 378 ? 2.564 -8.559 -8.994 1.00 89.69 378 THR A CA 1
ATOM 2819 C C . THR A 1 378 ? 1.117 -8.890 -9.347 1.00 89.69 378 THR A C 1
ATOM 2821 O O . THR A 1 378 ? 0.547 -9.824 -8.782 1.00 89.69 378 THR A O 1
ATOM 2824 N N . GLY A 1 379 ? 0.499 -8.127 -10.251 1.00 91.38 379 GLY A N 1
ATOM 2825 C CA . GLY A 1 379 ? -0.939 -8.168 -10.521 1.00 91.38 379 GLY A CA 1
ATOM 2826 C C . GLY A 1 379 ? -1.812 -7.520 -9.440 1.00 91.38 379 GLY A C 1
ATOM 2827 O O . GLY A 1 379 ? -3.036 -7.581 -9.555 1.00 91.38 379 GLY A O 1
ATOM 2828 N N . TYR A 1 380 ? -1.214 -6.906 -8.412 1.00 93.19 380 TYR A N 1
ATOM 2829 C CA . TYR A 1 380 ? -1.915 -6.261 -7.300 1.00 93.19 380 TYR A CA 1
ATOM 2830 C C . TYR A 1 380 ? -1.657 -4.757 -7.266 1.00 93.19 380 TYR A C 1
ATOM 2832 O O . TYR A 1 380 ? -0.562 -4.265 -7.540 1.00 93.19 380 TYR A O 1
ATOM 2840 N N . THR A 1 381 ? -2.689 -4.004 -6.910 1.00 94.38 381 THR A N 1
ATOM 2841 C CA . THR A 1 381 ? -2.596 -2.570 -6.639 1.00 94.38 381 THR A CA 1
ATOM 2842 C C . THR A 1 381 ? -1.901 -2.310 -5.300 1.00 94.38 381 THR A C 1
ATOM 2844 O O . THR A 1 381 ? -1.836 -3.181 -4.434 1.00 94.38 381 THR A O 1
ATOM 2847 N N . VAL A 1 382 ? -1.413 -1.084 -5.081 1.00 93.25 382 VAL A N 1
ATOM 2848 C CA . VAL A 1 382 ? -0.783 -0.703 -3.800 1.00 93.25 382 VAL A CA 1
ATOM 2849 C C . VAL A 1 382 ? -1.702 -0.950 -2.588 1.00 93.25 382 VAL A C 1
ATOM 2851 O O . VAL A 1 382 ? -1.211 -1.510 -1.612 1.00 93.25 382 VAL A O 1
ATOM 2854 N N . PRO A 1 383 ? -3.013 -0.620 -2.614 1.00 94.88 383 PRO A N 1
ATOM 2855 C CA . PRO A 1 383 ? -3.914 -0.966 -1.511 1.00 94.88 383 PRO A CA 1
ATOM 2856 C C . PRO A 1 383 ? -4.046 -2.475 -1.266 1.00 94.88 383 PRO A C 1
ATOM 2858 O O . PRO A 1 383 ? -4.077 -2.901 -0.116 1.00 94.88 383 PRO A O 1
ATOM 2861 N N . GLU A 1 384 ? -4.081 -3.292 -2.323 1.00 94.94 384 GLU A N 1
ATOM 2862 C CA . GLU A 1 384 ? -4.127 -4.754 -2.185 1.00 94.94 384 GLU A CA 1
ATOM 2863 C C . GLU A 1 384 ? -2.819 -5.284 -1.585 1.00 94.94 384 GLU A C 1
ATOM 2865 O O . GLU A 1 384 ? -2.851 -6.069 -0.643 1.00 94.94 384 GLU A O 1
ATOM 2870 N N . LEU A 1 385 ? -1.663 -4.796 -2.044 1.00 93.81 385 LEU A N 1
ATOM 2871 C CA . LEU A 1 385 ? -0.366 -5.141 -1.454 1.00 93.81 385 LEU A CA 1
ATOM 2872 C C . LEU A 1 385 ? -0.258 -4.696 0.011 1.00 93.81 385 LEU A C 1
ATOM 2874 O O . LEU A 1 385 ? 0.299 -5.435 0.819 1.00 93.81 385 LEU A O 1
ATOM 2878 N N . ALA A 1 386 ? -0.811 -3.534 0.374 1.00 94.44 386 ALA A N 1
ATOM 2879 C CA . ALA A 1 386 ? -0.866 -3.062 1.759 1.00 94.44 386 ALA A CA 1
ATOM 2880 C C . ALA A 1 386 ? -1.680 -4.009 2.640 1.00 94.44 386 ALA A C 1
ATOM 2882 O O . ALA A 1 386 ? -1.254 -4.335 3.745 1.00 94.44 386 ALA A O 1
ATOM 2883 N N . GLN A 1 387 ? -2.804 -4.509 2.128 1.00 95.19 387 GLN A N 1
ATOM 2884 C CA . GLN A 1 387 ? -3.623 -5.492 2.824 1.00 95.19 387 GLN A CA 1
ATOM 2885 C C . GLN A 1 387 ? -2.894 -6.828 3.008 1.00 95.19 387 GLN A C 1
ATOM 2887 O O . GLN A 1 387 ? -2.874 -7.382 4.107 1.00 95.19 387 GLN A O 1
ATOM 2892 N N . LEU A 1 388 ? -2.224 -7.320 1.965 1.00 94.50 388 LEU A N 1
ATOM 2893 C CA . LEU A 1 388 ? -1.412 -8.535 2.054 1.00 94.50 388 LEU A CA 1
ATOM 2894 C C . LEU A 1 388 ? -0.257 -8.375 3.056 1.00 94.50 388 LEU A C 1
ATOM 2896 O O . LEU A 1 388 ? -0.026 -9.267 3.873 1.00 94.50 388 LEU A O 1
ATOM 2900 N N . ALA A 1 389 ? 0.422 -7.226 3.033 1.00 93.81 389 ALA A N 1
ATOM 2901 C CA . ALA A 1 389 ? 1.496 -6.891 3.962 1.00 93.81 389 ALA A CA 1
ATOM 2902 C C . ALA A 1 389 ? 0.995 -6.778 5.408 1.00 93.81 389 ALA A C 1
ATOM 2904 O O . ALA A 1 389 ? 1.660 -7.275 6.314 1.00 93.81 389 ALA A O 1
ATOM 2905 N N . PHE A 1 390 ? -0.179 -6.181 5.633 1.00 96.06 390 PHE A N 1
ATOM 2906 C CA . PHE A 1 390 ? -0.806 -6.114 6.952 1.00 96.06 390 PHE A CA 1
ATOM 2907 C C . PHE A 1 390 ? -1.054 -7.513 7.522 1.00 96.06 390 PHE A C 1
ATOM 2909 O O . PHE A 1 390 ? -0.619 -7.805 8.635 1.00 96.06 390 PHE A O 1
ATOM 2916 N N . TYR A 1 391 ? -1.682 -8.402 6.749 1.00 96.50 391 TYR A N 1
ATOM 2917 C CA . TYR A 1 391 ? -1.978 -9.758 7.211 1.00 96.50 391 TYR A CA 1
ATOM 2918 C C . TYR A 1 391 ? -0.720 -10.600 7.422 1.00 96.50 391 TYR A C 1
ATOM 2920 O O . TYR A 1 391 ? -0.651 -11.363 8.388 1.00 96.50 391 TYR A O 1
ATOM 2928 N N . GLU A 1 392 ? 0.297 -10.460 6.571 1.00 95.00 392 GLU A N 1
ATOM 2929 C CA . GLU A 1 392 ? 1.575 -11.140 6.785 1.00 95.00 392 GLU A CA 1
ATOM 2930 C C . GLU A 1 392 ? 2.284 -10.625 8.044 1.00 95.00 392 GLU A C 1
ATOM 2932 O O . GLU A 1 392 ? 2.703 -11.429 8.881 1.00 95.00 392 GLU A O 1
ATOM 2937 N N . GLN A 1 393 ? 2.348 -9.303 8.224 1.00 94.81 393 GLN A N 1
ATOM 2938 C CA . GLN A 1 393 ? 2.965 -8.673 9.388 1.00 94.81 393 GLN A CA 1
ATOM 2939 C C . GLN A 1 393 ? 2.240 -9.087 10.666 1.00 94.81 393 GLN A C 1
ATOM 2941 O O . GLN A 1 393 ? 2.880 -9.516 11.625 1.00 94.81 393 GLN A O 1
ATOM 2946 N N . TRP A 1 394 ? 0.908 -9.042 10.673 1.00 96.19 394 TRP A N 1
ATOM 2947 C CA . TRP A 1 394 ? 0.112 -9.431 11.830 1.00 96.19 394 TRP A CA 1
ATOM 2948 C C . TRP A 1 394 ? 0.300 -10.902 12.213 1.00 96.19 394 TRP A C 1
ATOM 2950 O O . TRP A 1 394 ? 0.483 -11.231 13.389 1.00 96.19 394 TRP A O 1
ATOM 2960 N N . ALA A 1 395 ? 0.312 -11.793 11.224 1.00 96.25 395 ALA A N 1
ATOM 2961 C CA . ALA A 1 395 ? 0.432 -13.225 11.449 1.00 96.25 395 ALA A CA 1
ATOM 2962 C C . ALA A 1 395 ? 1.860 -13.673 11.772 1.00 96.25 395 ALA A C 1
ATOM 2964 O O . ALA A 1 395 ? 2.060 -14.551 12.613 1.00 96.25 395 ALA A O 1
ATOM 2965 N N . ASN A 1 396 ? 2.863 -13.117 11.098 1.00 94.62 396 ASN A N 1
ATOM 2966 C CA . ASN A 1 396 ? 4.215 -13.675 11.072 1.00 94.62 396 ASN A CA 1
ATOM 2967 C C . ASN A 1 396 ? 5.312 -12.678 11.468 1.00 94.62 396 ASN A C 1
ATOM 2969 O O . ASN A 1 396 ? 6.470 -13.077 11.571 1.00 94.62 396 ASN A O 1
ATOM 2973 N N . GLY A 1 397 ? 4.960 -11.420 11.744 1.00 92.44 397 GLY A N 1
ATOM 2974 C CA . GLY A 1 397 ? 5.914 -10.377 12.125 1.00 92.44 397 GLY A CA 1
ATOM 2975 C C . GLY A 1 397 ? 6.836 -9.952 10.981 1.00 92.44 397 GLY A C 1
ATOM 2976 O O . GLY A 1 397 ? 7.907 -9.397 11.237 1.00 92.44 397 GLY A O 1
ATOM 2977 N N . THR A 1 398 ? 6.461 -10.270 9.739 1.00 90.94 398 THR A N 1
ATOM 2978 C CA . THR A 1 398 ? 7.237 -9.978 8.534 1.00 90.94 398 THR A CA 1
ATOM 2979 C C . THR A 1 398 ? 6.368 -9.409 7.426 1.00 90.94 398 THR A C 1
ATOM 2981 O O . THR A 1 398 ? 5.189 -9.727 7.327 1.00 90.94 398 THR A O 1
ATOM 2984 N N . ILE A 1 399 ? 6.988 -8.633 6.543 1.00 87.81 399 ILE A N 1
ATOM 2985 C CA . ILE A 1 399 ? 6.424 -8.226 5.257 1.00 87.81 399 ILE A CA 1
ATOM 2986 C C . ILE A 1 399 ? 7.350 -8.784 4.179 1.00 87.81 399 ILE A C 1
ATOM 2988 O O . ILE A 1 399 ? 8.547 -8.496 4.181 1.00 87.81 399 ILE A O 1
ATOM 2992 N N . GLN A 1 400 ? 6.811 -9.624 3.300 1.00 82.81 400 GLN A N 1
ATOM 2993 C CA . GLN A 1 400 ? 7.541 -10.390 2.290 1.00 82.81 400 GLN A CA 1
ATOM 2994 C C . GLN A 1 400 ? 8.738 -11.168 2.873 1.00 82.81 400 GLN A C 1
ATOM 2996 O O . GLN A 1 400 ? 9.807 -11.264 2.272 1.00 82.81 400 GLN A O 1
ATOM 3001 N N . GLY A 1 401 ? 8.575 -11.716 4.080 1.00 82.00 401 GLY A N 1
ATOM 3002 C CA . GLY A 1 401 ? 9.614 -12.450 4.808 1.00 82.00 401 GLY A CA 1
ATOM 3003 C C . GLY A 1 401 ? 10.699 -11.589 5.471 1.00 82.00 401 GLY A C 1
ATOM 3004 O O . GLY A 1 401 ? 11.588 -12.144 6.121 1.00 82.00 401 GLY A O 1
ATOM 3005 N N . ALA A 1 402 ? 10.636 -10.259 5.358 1.00 82.62 402 ALA A N 1
ATOM 3006 C CA . ALA A 1 402 ? 11.555 -9.333 6.015 1.00 82.62 402 ALA A CA 1
ATOM 3007 C C . ALA A 1 402 ? 10.942 -8.721 7.286 1.00 82.62 402 ALA A C 1
ATOM 3009 O O . ALA A 1 402 ? 9.752 -8.416 7.343 1.00 82.62 402 ALA A O 1
ATOM 3010 N N . ALA A 1 403 ? 11.766 -8.497 8.312 1.00 84.88 403 ALA A N 1
ATOM 3011 C CA . ALA A 1 403 ? 11.355 -7.849 9.561 1.00 84.88 403 ALA A CA 1
ATOM 3012 C C . ALA A 1 403 ? 11.297 -6.318 9.395 1.00 84.88 403 ALA A C 1
ATOM 3014 O O . ALA A 1 403 ? 12.157 -5.599 9.904 1.00 84.88 403 ALA A O 1
ATOM 3015 N N . VAL A 1 404 ? 10.303 -5.836 8.645 1.00 82.56 404 VAL A N 1
ATOM 3016 C CA . VAL A 1 404 ? 10.138 -4.410 8.307 1.00 82.56 404 VAL A CA 1
ATOM 3017 C C . VAL A 1 404 ? 9.689 -3.590 9.519 1.00 82.56 404 VAL A C 1
ATOM 3019 O O . VAL A 1 404 ? 10.246 -2.526 9.776 1.00 82.56 404 VAL A O 1
ATOM 3022 N N . LEU A 1 405 ? 8.737 -4.105 10.306 1.00 85.75 405 LEU A N 1
ATOM 3023 C CA . LEU A 1 405 ? 8.212 -3.450 11.510 1.00 85.75 405 LEU A CA 1
ATOM 3024 C C . LEU A 1 405 ? 8.521 -4.295 12.759 1.00 85.75 405 LEU A C 1
ATOM 3026 O O . LEU A 1 405 ? 7.635 -4.955 13.305 1.00 85.75 405 LEU A O 1
ATOM 3030 N N . PRO A 1 406 ? 9.776 -4.302 13.249 1.00 83.75 406 PRO A N 1
ATOM 3031 C CA . PRO A 1 406 ? 10.187 -5.167 14.358 1.00 83.75 406 PRO A CA 1
ATOM 3032 C C . PRO A 1 406 ? 9.538 -4.797 15.705 1.00 83.75 406 PRO A C 1
ATOM 3034 O O . PRO A 1 406 ? 9.531 -5.614 16.624 1.00 83.75 406 PRO A O 1
ATOM 3037 N N . GLY A 1 407 ? 9.021 -3.569 15.841 1.00 85.25 407 GLY A N 1
ATOM 3038 C CA . GLY A 1 407 ? 8.252 -3.111 17.005 1.00 85.25 407 GLY A CA 1
ATOM 3039 C C . GLY A 1 407 ? 6.737 -3.315 16.887 1.00 85.25 407 GLY A C 1
ATOM 3040 O O . GLY A 1 407 ? 6.036 -3.131 17.883 1.00 85.25 407 GLY A O 1
ATOM 3041 N N . GLY A 1 408 ? 6.260 -3.707 15.702 1.00 89.62 408 GLY A N 1
ATOM 3042 C CA . GLY A 1 408 ? 4.850 -3.846 15.349 1.00 89.62 408 GLY A CA 1
ATOM 3043 C C . GLY A 1 408 ? 4.126 -2.532 15.023 1.00 89.62 408 GLY A C 1
ATOM 3044 O O . GLY A 1 408 ? 4.639 -1.447 15.300 1.00 89.62 408 GLY A O 1
ATOM 3045 N N . PHE A 1 409 ? 2.916 -2.609 14.465 1.00 91.00 409 PHE A N 1
ATOM 3046 C CA . PHE A 1 409 ? 2.110 -1.466 14.016 1.00 91.00 409 PHE A CA 1
ATOM 3047 C C . PHE A 1 409 ? 1.841 -0.454 15.127 1.00 91.00 409 PHE A C 1
ATOM 3049 O O . PHE A 1 409 ? 1.958 0.748 14.909 1.00 91.00 409 PHE A O 1
ATOM 3056 N N . LEU A 1 410 ? 1.563 -0.911 16.351 1.00 89.44 410 LEU A N 1
ATOM 3057 C CA . LEU A 1 410 ? 1.306 0.010 17.464 1.00 89.44 410 LEU A CA 1
ATOM 3058 C C . LEU A 1 410 ? 2.535 0.841 17.853 1.00 89.44 410 LEU A C 1
ATOM 3060 O O . LEU A 1 410 ? 2.380 1.905 18.452 1.00 89.44 410 LEU A O 1
ATOM 3064 N N . SER A 1 411 ? 3.749 0.396 17.509 1.00 89.38 411 SER A N 1
ATOM 3065 C CA . SER A 1 411 ? 4.958 1.187 17.764 1.00 89.38 411 SER A CA 1
ATOM 3066 C C . SER A 1 411 ? 5.040 2.445 16.895 1.00 89.38 411 SER A C 1
ATOM 3068 O O . SER A 1 411 ? 5.647 3.427 17.326 1.00 89.38 411 SER A O 1
ATOM 3070 N N . GLU A 1 412 ? 4.360 2.445 15.743 1.00 84.44 412 GLU A N 1
ATOM 3071 C CA . GLU A 1 412 ? 4.216 3.613 14.869 1.00 84.44 412 GLU A CA 1
ATOM 3072 C C . GLU A 1 412 ? 3.242 4.646 15.461 1.00 84.44 412 GLU A C 1
ATOM 3074 O O . GLU A 1 412 ? 3.435 5.848 15.280 1.00 84.44 412 GLU A O 1
ATOM 3079 N N . LEU A 1 413 ? 2.237 4.200 16.229 1.00 83.19 413 LEU A N 1
ATOM 3080 C CA . LEU A 1 413 ? 1.319 5.087 16.957 1.00 83.19 413 LEU A CA 1
ATOM 3081 C C . LEU A 1 413 ? 1.980 5.701 18.192 1.00 83.19 413 LEU A C 1
ATOM 3083 O O . LEU A 1 413 ? 1.903 6.907 18.433 1.00 83.19 413 LEU A O 1
ATOM 3087 N N . SER A 1 414 ? 2.643 4.871 18.995 1.00 84.31 414 SER A N 1
ATOM 3088 C CA . SER A 1 414 ? 3.413 5.332 20.142 1.00 84.31 414 SER A CA 1
ATOM 3089 C C . SER A 1 414 ? 4.535 4.364 20.471 1.00 84.31 414 SER A C 1
ATOM 3091 O O . SER A 1 414 ? 4.321 3.169 20.678 1.00 84.31 414 SER A O 1
ATOM 3093 N N . ALA A 1 415 ? 5.730 4.910 20.696 1.00 86.38 415 ALA A N 1
ATOM 3094 C CA . ALA A 1 415 ? 6.868 4.141 21.186 1.00 86.38 415 ALA A CA 1
ATOM 3095 C C . ALA A 1 415 ? 6.585 3.430 22.529 1.00 86.38 415 ALA A C 1
ATOM 3097 O O . ALA A 1 415 ? 7.262 2.457 22.854 1.00 86.38 415 ALA A O 1
ATOM 3098 N N . SER A 1 416 ? 5.589 3.876 23.312 1.00 87.25 416 SER A N 1
ATOM 3099 C CA . SER A 1 416 ? 5.165 3.193 24.546 1.00 87.25 416 SER A CA 1
ATOM 3100 C C . SER A 1 416 ? 4.440 1.867 24.302 1.00 87.25 416 SER A C 1
ATOM 3102 O O . SER A 1 416 ? 4.346 1.059 25.225 1.00 87.25 416 SER A O 1
ATOM 3104 N N . PHE A 1 417 ? 3.924 1.642 23.092 1.00 89.38 417 PHE A N 1
ATOM 3105 C CA . PHE A 1 417 ? 3.265 0.396 22.697 1.00 89.38 417 PHE A CA 1
ATOM 3106 C C . PHE A 1 417 ? 4.210 -0.587 22.006 1.00 89.38 417 PHE A C 1
ATOM 3108 O O . PHE A 1 417 ? 3.809 -1.711 21.710 1.00 89.38 417 PHE A O 1
ATOM 3115 N N . ALA A 1 418 ? 5.475 -0.209 21.811 1.00 86.81 418 ALA A N 1
ATOM 3116 C CA . ALA A 1 418 ? 6.493 -1.133 21.343 1.00 86.81 418 ALA A CA 1
ATOM 3117 C C . ALA A 1 418 ? 6.723 -2.247 22.381 1.00 86.81 418 ALA A C 1
ATOM 3119 O O . ALA A 1 418 ? 6.999 -1.984 23.555 1.00 86.81 418 ALA A O 1
ATOM 3120 N N . GLY A 1 419 ? 6.664 -3.502 21.936 1.00 84.69 419 GLY A N 1
ATOM 3121 C CA . GLY A 1 419 ? 6.939 -4.665 22.779 1.00 84.69 419 GLY A CA 1
ATOM 3122 C C . GLY A 1 419 ? 5.697 -5.416 23.261 1.00 84.69 419 GLY A C 1
ATOM 3123 O O . GLY A 1 419 ? 4.553 -5.038 23.013 1.00 84.69 419 GLY A O 1
ATOM 3124 N N . ALA A 1 420 ? 5.939 -6.505 23.992 1.00 85.69 420 ALA A N 1
ATOM 3125 C CA . ALA A 1 420 ? 4.884 -7.404 24.444 1.00 85.69 420 ALA A CA 1
ATOM 3126 C C . ALA A 1 420 ? 3.905 -6.742 25.451 1.00 85.69 420 ALA A C 1
ATOM 3128 O O . ALA A 1 420 ? 4.356 -5.994 26.326 1.00 85.69 420 ALA A O 1
ATOM 3129 N N . PRO A 1 421 ? 2.596 -7.065 25.392 1.00 89.56 421 PRO A N 1
ATOM 3130 C CA . PRO A 1 421 ? 1.966 -7.873 24.346 1.00 89.56 421 PRO A CA 1
ATOM 3131 C C . PRO A 1 421 ? 1.882 -7.095 23.025 1.00 89.56 421 PRO A C 1
ATOM 3133 O O . PRO A 1 421 ? 1.469 -5.938 23.006 1.00 89.56 421 PRO A O 1
ATOM 3136 N N . TYR A 1 422 ? 2.332 -7.723 21.940 1.00 89.94 422 TYR A N 1
ATOM 3137 C CA . TYR A 1 422 ? 2.313 -7.127 20.606 1.00 89.94 422 TYR A CA 1
ATOM 3138 C C . TYR A 1 422 ? 0.887 -7.134 20.049 1.00 89.94 422 TYR A C 1
ATOM 3140 O O . TYR A 1 422 ? 0.067 -7.965 20.446 1.00 89.94 422 TYR A O 1
ATOM 3148 N N . PHE A 1 423 ? 0.602 -6.218 19.125 1.00 92.81 423 PHE A N 1
ATOM 3149 C CA . PHE A 1 423 ? -0.625 -6.288 18.332 1.00 92.81 423 PHE A CA 1
ATOM 3150 C C . PHE A 1 423 ? -0.596 -7.487 17.388 1.00 92.81 423 PHE A C 1
ATOM 3152 O O . PHE A 1 423 ? -1.577 -8.211 17.269 1.00 92.81 423 PHE A O 1
ATOM 3159 N N . GLU A 1 424 ? 0.556 -7.740 16.782 1.00 94.25 424 GLU A N 1
ATOM 3160 C CA . GLU A 1 424 ? 0.792 -8.882 15.918 1.00 94.25 424 GLU A CA 1
ATOM 3161 C C . GLU A 1 424 ? 0.957 -10.167 16.722 1.00 94.25 424 GLU A C 1
ATOM 3163 O O . GLU A 1 424 ? 1.792 -10.266 17.625 1.00 94.25 424 GLU A O 1
ATOM 3168 N N . VAL A 1 425 ? 0.214 -11.195 16.325 1.00 94.50 425 VAL A N 1
ATOM 3169 C CA . VAL A 1 425 ? 0.362 -12.560 16.846 1.00 94.50 425 VAL A CA 1
ATOM 3170 C C . VAL A 1 425 ? 1.735 -13.130 16.476 1.00 94.50 425 VAL A C 1
ATOM 3172 O O . VAL A 1 425 ? 2.299 -13.936 17.216 1.00 94.50 425 VAL A O 1
ATOM 3175 N N . GLY A 1 426 ? 2.285 -12.702 15.336 1.00 92.62 426 GLY A N 1
ATOM 3176 C CA . GLY A 1 426 ? 3.579 -13.138 14.815 1.00 92.62 426 GLY A CA 1
ATOM 3177 C C . GLY A 1 426 ? 4.809 -12.506 15.460 1.00 92.62 426 GLY A C 1
ATOM 3178 O O . GLY A 1 426 ? 5.921 -12.776 15.008 1.00 92.62 426 GLY A O 1
ATOM 3179 N N . LEU A 1 427 ? 4.654 -11.666 16.488 1.00 91.94 427 LEU A N 1
ATOM 3180 C CA . LEU A 1 427 ? 5.780 -11.050 17.187 1.00 91.94 427 LEU A CA 1
ATOM 3181 C C . LEU A 1 427 ? 5.933 -11.587 18.622 1.00 91.94 427 LEU A C 1
ATOM 3183 O O . LEU A 1 427 ? 4.953 -11.739 19.352 1.00 91.94 427 LEU A O 1
ATOM 3187 N N . PRO A 1 428 ? 7.175 -11.878 19.069 1.00 89.06 428 PRO A N 1
ATOM 3188 C CA . PRO A 1 428 ? 8.448 -11.697 18.358 1.00 89.06 428 PRO A CA 1
ATOM 3189 C C . PRO A 1 428 ? 8.812 -12.877 17.436 1.00 89.06 428 PRO A C 1
ATOM 3191 O O . PRO A 1 428 ? 9.914 -12.913 16.892 1.00 89.06 428 PRO A O 1
ATOM 3194 N N . SER A 1 429 ? 7.944 -13.884 17.331 1.00 90.19 429 SER A N 1
ATOM 3195 C CA . SER A 1 429 ? 8.174 -15.098 16.550 1.00 90.19 429 SER A CA 1
ATOM 3196 C C . SER A 1 429 ? 6.947 -15.434 15.706 1.00 90.19 429 SER A C 1
ATOM 3198 O O . SER A 1 429 ? 5.848 -15.382 16.263 1.00 90.19 429 SER A O 1
ATOM 3200 N N . PRO A 1 430 ? 7.123 -15.860 14.441 1.00 93.19 430 PRO A N 1
ATOM 3201 C CA . PRO A 1 430 ? 6.008 -16.130 13.540 1.00 93.19 430 PRO A CA 1
ATOM 3202 C C . PRO A 1 430 ? 4.989 -17.110 14.127 1.00 93.19 430 PRO A C 1
ATOM 3204 O O . PRO A 1 430 ? 5.376 -18.108 14.742 1.00 93.19 430 PRO A O 1
ATOM 3207 N N . SER A 1 431 ? 3.697 -16.855 13.899 1.00 93.81 431 SER A N 1
ATOM 3208 C CA . SER A 1 431 ? 2.630 -17.754 14.359 1.00 93.81 431 SER A CA 1
ATOM 3209 C C . SER A 1 431 ? 2.519 -19.022 13.510 1.00 93.81 431 SER A C 1
ATOM 3211 O O . SER A 1 431 ? 2.083 -20.053 14.021 1.00 93.81 431 SER A O 1
ATOM 3213 N N . GLY A 1 432 ? 2.941 -18.954 12.241 1.00 91.94 432 GLY A N 1
ATOM 3214 C CA . GLY A 1 432 ? 2.797 -20.032 11.262 1.00 91.94 432 GLY A CA 1
ATOM 3215 C C . GLY A 1 432 ? 1.518 -19.953 10.425 1.00 91.94 432 GLY A C 1
ATOM 3216 O O . GLY A 1 432 ? 1.418 -20.696 9.451 1.00 91.94 432 GLY A O 1
ATOM 3217 N N . LEU A 1 433 ? 0.605 -19.026 10.745 1.00 95.94 433 LEU A N 1
ATOM 3218 C CA . LEU A 1 433 ? -0.637 -18.823 10.001 1.00 95.94 433 LEU A CA 1
ATOM 3219 C C . LEU A 1 433 ? -0.348 -18.475 8.537 1.00 95.94 433 LEU A C 1
ATOM 3221 O O . LEU A 1 433 ? 0.474 -17.603 8.222 1.00 95.94 433 LEU A O 1
ATOM 3225 N N . SER A 1 434 ? -1.062 -19.145 7.636 1.00 95.25 434 SER A N 1
ATOM 3226 C CA . SER A 1 434 ? -1.075 -18.793 6.223 1.00 95.25 434 SER A CA 1
ATOM 3227 C C . SER A 1 434 ? -1.862 -17.507 5.988 1.00 95.25 434 SER A C 1
ATOM 3229 O O . SER A 1 434 ? -2.781 -17.161 6.728 1.00 95.25 434 SER A O 1
ATOM 3231 N N . LEU A 1 435 ? -1.554 -16.824 4.887 1.00 93.00 435 LEU A N 1
ATOM 3232 C CA . LEU A 1 435 ? -2.265 -15.615 4.479 1.00 93.00 435 LEU A CA 1
ATOM 3233 C C . LEU A 1 435 ? -3.786 -15.836 4.371 1.00 93.00 435 LEU A C 1
ATOM 3235 O O . LEU A 1 435 ? -4.559 -14.999 4.820 1.00 93.00 435 LEU A O 1
ATOM 3239 N N . THR A 1 436 ? -4.225 -16.972 3.820 1.00 95.00 436 THR A N 1
ATOM 3240 C CA . THR A 1 436 ? -5.657 -17.291 3.697 1.00 95.00 436 THR A CA 1
ATOM 3241 C C . THR A 1 436 ? -6.329 -17.475 5.057 1.00 95.00 436 THR A C 1
ATOM 3243 O O . THR A 1 436 ? -7.448 -17.005 5.246 1.00 95.00 436 THR A O 1
ATOM 3246 N N . GLU A 1 437 ? -5.668 -18.135 6.010 1.00 96.44 437 GLU A N 1
ATOM 3247 C CA . GLU A 1 437 ? -6.193 -18.275 7.375 1.00 96.44 437 GLU A CA 1
ATOM 3248 C C . GLU A 1 437 ? -6.300 -16.912 8.055 1.00 96.44 437 GLU A C 1
ATOM 3250 O O . GLU A 1 437 ? -7.335 -16.612 8.646 1.00 96.44 437 GLU A O 1
ATOM 3255 N N . THR A 1 438 ? -5.284 -16.062 7.905 1.00 96.88 438 THR A N 1
ATOM 3256 C CA . THR A 1 438 ? -5.297 -14.704 8.452 1.00 96.88 438 THR A CA 1
ATOM 3257 C C . THR A 1 438 ? -6.416 -13.860 7.858 1.00 96.88 438 THR A C 1
ATOM 3259 O O . THR A 1 438 ? -7.184 -13.277 8.609 1.00 96.88 438 THR A O 1
ATOM 3262 N N . MET A 1 439 ? -6.581 -13.843 6.535 1.00 95.50 439 MET A N 1
ATOM 3263 C CA . MET A 1 439 ? -7.682 -13.113 5.895 1.00 95.50 439 MET A CA 1
ATOM 3264 C C . MET A 1 439 ? -9.049 -13.573 6.419 1.00 95.50 439 MET A C 1
ATOM 3266 O O . MET A 1 439 ? -9.908 -12.746 6.698 1.00 95.50 439 MET A O 1
ATOM 3270 N N . ASN A 1 440 ? -9.246 -14.880 6.626 1.00 95.62 440 ASN A N 1
ATOM 3271 C CA . ASN A 1 440 ? -10.489 -15.399 7.204 1.00 95.62 440 ASN A CA 1
ATOM 3272 C C . ASN A 1 440 ? -10.674 -14.983 8.674 1.00 95.62 440 ASN A C 1
ATOM 3274 O O . ASN A 1 440 ? -11.803 -14.759 9.105 1.00 95.62 440 ASN A O 1
ATOM 3278 N N . LEU A 1 441 ? -9.585 -14.888 9.447 1.00 96.81 441 LEU A N 1
ATOM 3279 C CA . LEU A 1 441 ? -9.583 -14.371 10.821 1.00 96.81 441 LEU A CA 1
ATOM 3280 C C . LEU A 1 441 ? -9.840 -12.859 10.893 1.00 96.81 441 LEU A C 1
ATOM 3282 O O . LEU A 1 441 ? -10.129 -12.366 11.972 1.00 96.81 441 LEU A O 1
ATOM 3286 N N . TRP A 1 442 ? -9.773 -12.125 9.786 1.00 96.69 442 TRP A N 1
ATOM 3287 C CA . TRP A 1 442 ? -10.096 -10.694 9.721 1.00 96.69 442 TRP A CA 1
ATOM 3288 C C . TRP A 1 442 ? -11.384 -10.410 8.925 1.00 96.69 442 TRP A C 1
ATOM 3290 O O . TRP A 1 442 ? -11.770 -9.261 8.751 1.00 96.69 442 TRP A O 1
ATOM 3300 N N . ASP A 1 443 ? -12.104 -11.445 8.475 1.00 95.25 443 ASP A N 1
ATOM 3301 C CA . ASP A 1 443 ? -13.366 -11.286 7.744 1.00 95.25 443 ASP A CA 1
ATOM 3302 C C . ASP A 1 443 ? -14.527 -10.941 8.690 1.00 95.25 443 ASP A C 1
ATOM 3304 O O . ASP A 1 443 ? -15.141 -11.830 9.284 1.00 95.25 443 ASP A O 1
ATOM 3308 N N . GLU A 1 444 ? -14.865 -9.654 8.796 1.00 93.81 444 GLU A N 1
ATOM 3309 C CA . GLU A 1 444 ? -15.975 -9.131 9.610 1.00 93.81 444 GLU A CA 1
ATOM 3310 C C . GLU A 1 444 ? -17.324 -9.830 9.359 1.00 93.81 444 GLU A C 1
ATOM 3312 O O . GLU A 1 444 ? -18.161 -9.932 10.268 1.00 93.81 444 GLU A O 1
ATOM 3317 N N . ALA A 1 445 ? -17.552 -10.335 8.139 1.00 94.00 445 ALA A N 1
ATOM 3318 C CA . ALA A 1 445 ? -18.787 -11.030 7.784 1.00 94.00 445 ALA A CA 1
ATOM 3319 C C . ALA A 1 445 ? -18.891 -12.420 8.438 1.00 94.00 445 ALA A C 1
ATOM 3321 O O . ALA A 1 445 ? -19.983 -12.996 8.521 1.00 94.00 445 ALA A O 1
ATOM 3322 N N . ASN A 1 446 ? -17.776 -12.970 8.920 1.00 94.62 446 ASN A N 1
ATOM 3323 C CA . ASN A 1 446 ? -17.739 -14.248 9.605 1.00 94.62 446 ASN A CA 1
ATOM 3324 C C . ASN A 1 446 ? -18.142 -14.094 11.080 1.00 94.62 446 ASN A C 1
ATOM 3326 O O . ASN A 1 446 ? -17.393 -13.593 11.908 1.00 94.62 446 ASN A O 1
ATOM 3330 N N . ALA A 1 447 ? -19.297 -14.635 11.467 1.00 94.25 447 ALA A N 1
ATOM 3331 C CA . ALA A 1 447 ? -19.792 -14.551 12.847 1.00 94.25 447 ALA A CA 1
ATOM 3332 C C . ALA A 1 447 ? -18.893 -15.225 13.914 1.00 94.25 447 ALA A C 1
ATOM 3334 O O . ALA A 1 447 ? -19.174 -15.099 15.103 1.00 94.25 447 ALA A O 1
ATOM 3335 N N . TYR A 1 448 ? -17.848 -15.960 13.515 1.00 95.12 448 TYR A N 1
ATOM 3336 C CA . TYR A 1 448 ? -16.870 -16.571 14.419 1.00 95.12 448 TYR A CA 1
ATOM 3337 C C . TYR A 1 448 ? -15.559 -15.786 14.534 1.00 95.12 448 TYR A C 1
ATOM 3339 O O . TYR A 1 448 ? -14.680 -16.215 15.284 1.00 95.12 448 TYR A O 1
ATOM 3347 N N . THR A 1 449 ? -15.371 -14.693 13.788 1.00 95.56 449 THR A N 1
ATOM 3348 C CA . THR A 1 449 ? -14.115 -13.937 13.858 1.00 95.56 449 THR A CA 1
ATOM 3349 C C . THR A 1 449 ? -14.023 -13.064 15.115 1.00 95.56 449 THR A C 1
ATOM 3351 O O . THR A 1 449 ? -15.033 -12.589 15.625 1.00 95.56 449 THR A O 1
ATOM 3354 N N . PHE A 1 450 ? -12.810 -12.836 15.625 1.00 93.56 450 PHE A N 1
ATOM 3355 C CA . PHE A 1 450 ? -12.573 -11.932 16.753 1.00 93.56 450 PHE A CA 1
ATOM 3356 C C . PHE A 1 450 ? -12.786 -10.450 16.390 1.00 93.56 450 PHE A C 1
ATOM 3358 O O . PHE A 1 450 ? -12.991 -9.643 17.288 1.00 93.56 450 PHE A O 1
ATOM 3365 N N . VAL A 1 451 ? -12.813 -10.088 15.102 1.00 93.81 451 VAL A N 1
ATOM 3366 C CA . VAL A 1 451 ? -13.214 -8.737 14.651 1.00 93.81 451 VAL A CA 1
ATOM 3367 C C . VAL A 1 451 ? -14.730 -8.587 14.464 1.00 93.81 451 VAL A C 1
ATOM 3369 O O . VAL A 1 451 ? -15.208 -7.606 13.913 1.00 93.81 451 VAL A O 1
ATOM 3372 N N . ASN A 1 452 ? -15.515 -9.559 14.937 1.00 92.38 452 ASN A N 1
ATOM 3373 C CA . ASN A 1 452 ? -16.971 -9.510 14.963 1.00 92.38 452 ASN A CA 1
ATOM 3374 C C . ASN A 1 452 ? -17.455 -9.528 16.419 1.00 92.38 452 ASN A C 1
ATOM 3376 O O . ASN A 1 452 ? -17.007 -10.358 17.212 1.00 92.38 452 ASN A O 1
ATOM 3380 N N . SER A 1 453 ? -18.423 -8.676 16.766 1.00 85.38 453 SER A N 1
ATOM 3381 C CA . SER A 1 453 ? -18.923 -8.529 18.144 1.00 85.38 453 SER A CA 1
ATOM 3382 C C . SER A 1 453 ? -19.514 -9.811 18.745 1.00 85.38 453 SER A C 1
ATOM 3384 O O . SER A 1 453 ? -19.455 -10.001 19.954 1.00 85.38 453 SER A O 1
ATOM 3386 N N . ASN A 1 454 ? -20.051 -10.729 17.933 1.00 86.50 454 ASN A N 1
ATOM 3387 C CA . ASN A 1 454 ? -20.481 -12.042 18.431 1.00 86.50 454 ASN A CA 1
ATOM 3388 C C . ASN A 1 454 ? -19.324 -13.041 18.468 1.00 86.50 454 ASN A C 1
ATOM 3390 O O . ASN A 1 454 ? -19.229 -13.863 19.381 1.00 86.50 454 ASN A O 1
ATOM 3394 N N . GLY A 1 455 ? -18.446 -12.987 17.467 1.00 92.19 455 GLY A N 1
ATOM 3395 C CA . GLY A 1 455 ? -17.334 -13.919 17.355 1.00 92.19 455 GLY A CA 1
ATOM 3396 C C . GLY A 1 455 ? -16.311 -13.732 18.471 1.00 92.19 455 GLY A C 1
ATOM 3397 O O . GLY A 1 455 ? -15.839 -14.727 19.019 1.00 92.19 455 GLY A O 1
ATOM 3398 N N . ILE A 1 456 ? -16.050 -12.499 18.917 1.00 92.12 456 ILE A N 1
ATOM 3399 C CA . ILE A 1 456 ? -15.135 -12.226 20.037 1.00 92.12 456 ILE A CA 1
ATOM 3400 C C . ILE A 1 456 ? -15.544 -12.952 21.330 1.00 92.12 456 ILE A C 1
ATOM 3402 O O . ILE A 1 456 ? -14.695 -13.506 22.032 1.00 92.12 456 ILE A O 1
ATOM 3406 N N . LEU A 1 457 ? -16.850 -13.068 21.595 1.00 88.62 457 LEU A N 1
ATOM 3407 C CA . LEU A 1 457 ? -17.380 -13.818 22.738 1.00 88.62 457 LEU A CA 1
ATOM 3408 C C . LEU A 1 457 ? -17.124 -15.327 22.596 1.00 88.62 457 LEU A C 1
ATOM 3410 O O . LEU A 1 457 ? -16.853 -16.014 23.584 1.00 88.62 457 LEU A O 1
ATOM 3414 N N . VAL A 1 458 ? -17.144 -15.853 21.365 1.00 93.31 458 VAL A N 1
ATOM 3415 C CA . VAL A 1 458 ? -16.762 -17.247 21.084 1.00 93.31 458 VAL A CA 1
ATOM 3416 C C . VAL A 1 458 ? -15.281 -17.473 21.386 1.00 93.31 458 VAL A C 1
ATOM 3418 O O . VAL A 1 458 ? -14.938 -18.486 22.001 1.00 93.31 458 VAL A O 1
ATOM 3421 N N . TRP A 1 459 ? -14.412 -16.538 20.998 1.00 95.00 459 TRP A N 1
ATOM 3422 C CA . TRP A 1 459 ? -12.975 -16.605 21.279 1.00 95.00 459 TRP A CA 1
ATOM 3423 C C . TRP A 1 459 ? -12.671 -16.563 22.779 1.00 95.00 459 TRP A C 1
ATOM 3425 O O . TRP A 1 459 ? -11.893 -17.383 23.267 1.00 95.00 459 TRP A O 1
ATOM 3435 N N . LEU A 1 460 ? -13.342 -15.688 23.529 1.00 89.50 460 LEU A N 1
ATOM 3436 C CA . LEU A 1 460 ? -13.229 -15.626 24.988 1.00 89.50 460 LEU A CA 1
ATOM 3437 C C . LEU A 1 460 ? -13.700 -16.919 25.656 1.00 89.50 460 LEU A C 1
ATOM 3439 O O . LEU A 1 460 ? -12.982 -17.501 26.470 1.00 89.50 460 LEU A O 1
ATOM 3443 N N . GLY A 1 461 ? -14.862 -17.437 25.251 1.00 90.19 461 GLY A N 1
ATOM 3444 C CA . GLY A 1 461 ? -15.352 -18.725 25.735 1.00 90.19 461 GLY A CA 1
ATOM 3445 C C . GLY A 1 461 ? -14.397 -19.879 25.406 1.00 90.19 461 GLY A C 1
ATOM 3446 O O . GLY A 1 461 ? -14.224 -20.802 26.207 1.00 90.19 461 GLY A O 1
ATOM 3447 N N . ALA A 1 462 ? -13.729 -19.833 24.251 1.00 94.38 462 ALA A N 1
ATOM 3448 C CA . ALA A 1 462 ? -12.770 -20.851 23.834 1.00 94.38 462 ALA A CA 1
ATOM 3449 C C . ALA A 1 462 ? -11.511 -20.907 24.713 1.00 94.38 462 ALA A C 1
ATOM 3451 O O . ALA A 1 462 ? -10.865 -21.953 24.739 1.00 94.38 462 ALA A O 1
ATOM 3452 N N . ILE A 1 463 ? -11.191 -19.874 25.501 1.00 90.19 463 ILE A N 1
ATOM 3453 C CA . ILE A 1 463 ? -10.064 -19.918 26.452 1.00 90.19 463 ILE A CA 1
ATOM 3454 C C . ILE A 1 463 ? -10.222 -21.087 27.439 1.00 90.19 463 ILE A C 1
ATOM 3456 O O . ILE A 1 463 ? -9.245 -21.759 27.771 1.00 90.19 463 ILE A O 1
ATOM 3460 N N . THR A 1 464 ? -11.453 -21.386 27.865 1.00 90.75 464 THR A N 1
ATOM 3461 C CA . THR A 1 464 ? -11.736 -22.447 28.849 1.00 90.75 464 THR A CA 1
ATOM 3462 C C . THR A 1 464 ? -12.599 -23.590 28.304 1.00 90.75 464 THR A C 1
ATOM 3464 O O . THR A 1 464 ? -12.712 -24.635 28.950 1.00 90.75 464 THR A O 1
ATOM 3467 N N . ASN A 1 465 ? -13.177 -23.451 27.105 1.00 94.88 465 ASN A N 1
ATOM 3468 C CA . ASN A 1 465 ? -14.102 -24.425 26.528 1.00 94.88 465 ASN A CA 1
ATOM 3469 C C . ASN A 1 465 ? -13.525 -25.149 25.299 1.00 94.88 465 ASN A C 1
ATOM 3471 O O . ASN A 1 465 ? -13.536 -24.634 24.180 1.00 94.88 465 ASN A O 1
ATOM 3475 N N . ALA A 1 466 ? -13.132 -26.414 25.482 1.00 94.94 466 ALA A N 1
ATOM 3476 C CA . ALA A 1 466 ? -12.587 -27.264 24.417 1.00 94.94 466 ALA A CA 1
ATOM 3477 C C . ALA A 1 466 ? -13.544 -27.490 23.225 1.00 94.94 466 ALA A C 1
ATOM 3479 O O . ALA A 1 466 ? -13.093 -27.764 22.114 1.00 94.94 466 ALA A O 1
ATOM 3480 N N . THR A 1 467 ? -14.861 -27.372 23.427 1.00 96.56 467 THR A N 1
ATOM 3481 C CA . THR A 1 467 ? -15.839 -27.493 22.331 1.00 96.56 467 THR A CA 1
ATOM 3482 C C . THR A 1 467 ? -15.765 -26.280 21.408 1.00 96.56 467 THR A C 1
ATOM 3484 O O . THR A 1 467 ? -15.755 -26.441 20.190 1.00 96.56 467 THR A O 1
ATOM 3487 N N . LEU A 1 468 ? -15.660 -25.077 21.982 1.00 97.00 468 LEU A N 1
ATOM 3488 C CA . LEU A 1 468 ? -15.501 -23.841 21.213 1.00 97.00 468 LEU A CA 1
ATOM 3489 C C . LEU A 1 468 ? -14.138 -23.799 20.514 1.00 97.00 468 LEU A C 1
ATOM 3491 O O . LEU A 1 468 ? -14.075 -23.441 19.344 1.00 97.00 468 LEU A O 1
ATOM 3495 N N . GLN A 1 469 ? -13.075 -24.287 21.163 1.00 97.38 469 GLN A N 1
ATOM 3496 C CA . GLN A 1 469 ? -11.767 -24.473 20.517 1.00 97.38 469 GLN A CA 1
ATOM 3497 C C . GLN A 1 469 ? -11.862 -25.358 19.263 1.00 97.38 469 GLN A C 1
ATOM 3499 O O . GLN A 1 469 ? -11.347 -25.001 18.205 1.00 97.38 469 GLN A O 1
ATOM 3504 N N . GLY A 1 470 ? -12.558 -26.498 19.360 1.00 97.06 470 GLY A N 1
ATOM 3505 C CA . GLY A 1 470 ? -12.776 -27.395 18.222 1.00 97.06 470 GLY A CA 1
ATOM 3506 C C . GLY A 1 470 ? -13.583 -26.754 17.088 1.00 97.06 470 GLY A C 1
ATOM 3507 O O . GLY A 1 470 ? -13.300 -27.013 15.918 1.00 97.06 470 GLY A O 1
ATOM 3508 N N . ALA A 1 471 ? -14.551 -25.895 17.422 1.00 96.50 471 ALA A N 1
ATOM 3509 C CA . ALA A 1 471 ? -15.305 -25.128 16.436 1.00 96.50 471 ALA A CA 1
ATOM 3510 C C . ALA A 1 471 ? -14.408 -24.117 15.704 1.00 96.50 471 ALA A C 1
ATOM 3512 O O . ALA A 1 471 ? -14.401 -24.115 14.479 1.00 96.50 471 ALA A O 1
ATOM 3513 N N . LEU A 1 472 ? -13.599 -23.334 16.426 1.00 97.81 472 LEU A N 1
ATOM 3514 C CA . LEU A 1 472 ? -12.685 -22.348 15.833 1.00 97.81 472 LEU A CA 1
ATOM 3515 C C . LEU A 1 472 ? -11.654 -23.001 14.897 1.00 97.81 472 LEU A C 1
ATOM 3517 O O . LEU A 1 472 ? -11.491 -22.550 13.766 1.00 97.81 472 LEU A O 1
ATOM 3521 N N . ILE A 1 473 ? -11.035 -24.110 15.320 1.00 97.75 473 ILE A N 1
ATOM 3522 C CA . ILE A 1 473 ? -10.131 -24.914 14.473 1.00 97.75 473 ILE A CA 1
ATOM 3523 C C . ILE A 1 473 ? -10.819 -25.316 13.166 1.00 97.75 473 ILE A C 1
ATOM 3525 O O . ILE A 1 473 ? -10.268 -25.137 12.083 1.00 97.75 473 ILE A O 1
ATOM 3529 N N . SER A 1 474 ? -12.042 -25.846 13.254 1.00 96.69 474 SER A N 1
ATOM 3530 C CA . SER A 1 474 ? -12.775 -26.287 12.067 1.00 96.69 474 SER A CA 1
ATOM 3531 C C . SER A 1 474 ? -13.204 -25.129 11.169 1.00 96.69 474 SER A C 1
ATOM 3533 O O . SER A 1 474 ? -13.248 -25.314 9.955 1.00 96.69 474 SER A O 1
ATOM 3535 N N . THR A 1 475 ? -13.575 -23.984 11.744 1.00 97.00 475 THR A N 1
ATOM 3536 C CA . THR A 1 475 ? -14.069 -22.822 10.998 1.00 97.00 475 THR A CA 1
ATOM 3537 C C . THR A 1 475 ? -12.947 -22.133 10.232 1.00 97.00 475 THR A C 1
ATOM 3539 O O . THR A 1 475 ? -13.133 -21.800 9.065 1.00 97.00 475 THR A O 1
ATOM 3542 N N . PHE A 1 476 ? -11.787 -21.945 10.864 1.00 97.06 476 PHE A N 1
ATOM 3543 C CA . PHE A 1 476 ? -10.677 -21.192 10.272 1.00 97.06 476 PHE A CA 1
ATOM 3544 C C . PHE A 1 476 ? -9.634 -22.069 9.580 1.00 97.06 476 PHE A C 1
ATOM 3546 O O . PHE A 1 476 ? -8.772 -21.543 8.890 1.00 97.06 476 PHE A O 1
ATOM 3553 N N . GLY A 1 477 ? -9.709 -23.395 9.733 1.00 96.06 477 GLY A N 1
ATOM 3554 C CA . GLY A 1 477 ? -8.738 -24.322 9.145 1.00 96.06 477 GLY A CA 1
ATOM 3555 C C . GLY A 1 477 ? -7.392 -24.374 9.875 1.00 96.06 477 GLY A C 1
ATOM 3556 O O . GLY A 1 477 ? -6.522 -25.126 9.449 1.00 96.06 477 GLY A O 1
ATOM 3557 N N . ILE A 1 478 ? -7.260 -23.651 10.989 1.00 97.38 478 ILE A N 1
ATOM 3558 C CA . ILE A 1 478 ? -6.034 -23.529 11.782 1.00 97.38 478 ILE A CA 1
ATOM 3559 C C . ILE A 1 478 ? -5.733 -24.788 12.603 1.00 97.38 478 ILE A C 1
ATOM 3561 O O . ILE A 1 478 ? -6.616 -25.543 13.016 1.00 97.38 478 ILE A O 1
ATOM 3565 N N . THR A 1 479 ? -4.463 -25.001 12.916 1.00 97.12 479 THR A N 1
ATOM 3566 C CA . THR A 1 479 ? -3.995 -26.087 13.776 1.00 97.12 479 THR A CA 1
ATOM 3567 C C . THR A 1 479 ? -4.253 -25.807 15.265 1.00 97.12 479 THR A C 1
ATOM 3569 O O . THR A 1 479 ? -4.382 -24.658 15.693 1.00 97.12 479 THR A O 1
ATOM 3572 N N . PRO A 1 480 ? -4.247 -26.845 16.129 1.00 96.06 480 PRO A N 1
ATOM 3573 C CA . PRO A 1 480 ? -4.327 -26.646 17.579 1.00 96.06 480 PRO A CA 1
ATOM 3574 C C . PRO A 1 480 ? -3.188 -25.792 18.161 1.00 96.06 480 PRO A C 1
ATOM 3576 O O . PRO A 1 480 ? -3.377 -25.132 19.184 1.00 96.06 480 PRO A O 1
ATOM 3579 N N . ALA A 1 481 ? -2.005 -25.816 17.535 1.00 95.50 481 ALA A N 1
ATOM 3580 C CA . ALA A 1 481 ? -0.865 -25.013 17.968 1.00 95.50 481 ALA A CA 1
ATOM 3581 C C . ALA A 1 481 ? -1.094 -23.529 17.653 1.00 95.50 481 ALA A C 1
ATOM 3583 O O . ALA A 1 481 ? -0.939 -22.701 18.544 1.00 95.50 481 ALA A O 1
ATOM 3584 N N . GLU A 1 482 ? -1.549 -23.211 16.439 1.00 96.44 482 GLU A N 1
ATOM 3585 C CA . GLU A 1 482 ? -1.913 -21.842 16.045 1.00 96.44 482 GLU A CA 1
ATOM 3586 C C . GLU A 1 482 ? -3.067 -21.299 16.888 1.00 96.44 482 GLU A C 1
ATOM 3588 O O . GLU A 1 482 ? -2.974 -20.181 17.387 1.00 96.44 482 GLU A O 1
ATOM 3593 N N . LEU A 1 483 ? -4.108 -22.104 17.146 1.00 96.88 483 LEU A N 1
ATOM 3594 C CA . LEU A 1 483 ? -5.182 -21.706 18.059 1.00 96.88 483 LEU A CA 1
ATOM 3595 C C . LEU A 1 483 ? -4.635 -21.375 19.453 1.00 96.88 483 LEU A C 1
ATOM 3597 O O . LEU A 1 483 ? -5.046 -20.389 20.057 1.00 96.88 483 LEU A O 1
ATOM 3601 N N . THR A 1 484 ? -3.709 -22.184 19.975 1.00 95.00 484 THR A N 1
ATOM 3602 C CA . THR A 1 484 ? -3.090 -21.914 21.281 1.00 95.00 484 THR A CA 1
ATOM 3603 C C . THR A 1 484 ? -2.349 -20.577 21.264 1.00 95.00 484 THR A C 1
ATOM 3605 O O . THR A 1 484 ? -2.515 -19.788 22.191 1.00 95.00 484 THR A O 1
ATOM 3608 N N . THR A 1 485 ? -1.581 -20.294 20.208 1.00 94.62 485 THR A N 1
ATOM 3609 C CA . THR A 1 485 ? -0.899 -19.004 20.025 1.00 94.62 485 THR A CA 1
ATOM 3610 C C . THR A 1 485 ? -1.896 -17.846 19.990 1.00 94.62 485 THR A C 1
ATOM 3612 O O . THR A 1 485 ? -1.706 -16.869 20.710 1.00 94.62 485 THR A O 1
ATOM 3615 N N . LEU A 1 486 ? -2.987 -17.978 19.230 1.00 96.00 486 LEU A N 1
ATOM 3616 C CA . LEU A 1 486 ? -4.036 -16.962 19.119 1.00 96.00 486 LEU A CA 1
ATOM 3617 C C . LEU A 1 486 ? -4.743 -16.707 20.453 1.00 96.00 486 LEU A C 1
ATOM 3619 O O . LEU A 1 486 ? -4.909 -15.557 20.836 1.00 96.00 486 LEU A O 1
ATOM 3623 N N . LEU A 1 487 ? -5.112 -17.750 21.202 1.00 94.75 487 LEU A N 1
ATOM 3624 C CA . LEU A 1 487 ? -5.764 -17.593 22.509 1.00 94.75 487 LEU A CA 1
ATOM 3625 C C . LEU A 1 487 ? -4.829 -16.963 23.553 1.00 94.75 487 LEU A C 1
ATOM 3627 O O . LEU A 1 487 ? -5.275 -16.159 24.371 1.00 94.75 487 LEU A O 1
ATOM 3631 N N . VAL A 1 488 ? -3.534 -17.301 23.525 1.00 92.31 488 VAL A N 1
ATOM 3632 C CA . VAL A 1 488 ? -2.525 -16.682 24.402 1.00 92.31 488 VAL A CA 1
ATOM 3633 C C . VAL A 1 488 ? -2.318 -15.212 24.041 1.00 92.31 488 VAL A C 1
ATOM 3635 O O . VAL A 1 488 ? -2.306 -14.370 24.940 1.00 92.31 488 VAL A O 1
ATOM 3638 N N . TRP A 1 489 ? -2.175 -14.907 22.748 1.00 93.56 489 TRP A N 1
ATOM 3639 C CA . TRP A 1 489 ? -2.085 -13.535 22.249 1.00 93.56 489 TRP A CA 1
ATOM 3640 C C . TRP A 1 489 ? -3.302 -12.730 22.688 1.00 93.56 489 TRP A C 1
ATOM 3642 O O . TRP A 1 489 ? -3.148 -11.720 23.367 1.00 93.56 489 TRP A O 1
ATOM 3652 N N . LEU A 1 490 ? -4.498 -13.229 22.388 1.00 91.56 490 LEU A N 1
ATOM 3653 C CA . LEU A 1 490 ? -5.750 -12.541 22.639 1.00 91.56 490 LEU A CA 1
ATOM 3654 C C . LEU A 1 490 ? -5.948 -12.271 24.140 1.00 91.56 490 LEU A C 1
ATOM 3656 O O . LEU A 1 490 ? -6.261 -11.150 24.524 1.00 91.56 490 LEU A O 1
ATOM 3660 N N . GLY A 1 491 ? -5.665 -13.248 25.011 1.00 88.50 491 GLY A N 1
ATOM 3661 C CA . GLY A 1 491 ? -5.726 -13.049 26.464 1.00 88.50 491 GLY A CA 1
ATOM 3662 C C . GLY A 1 491 ? -4.754 -11.976 26.979 1.00 88.50 491 GLY A C 1
ATOM 3663 O O . GLY A 1 491 ? -5.116 -11.160 27.829 1.00 88.50 491 GLY A O 1
ATOM 3664 N N . GLY A 1 492 ? -3.525 -11.935 26.454 1.00 87.31 492 GLY A N 1
ATOM 3665 C CA . GLY A 1 492 ? -2.557 -10.885 26.790 1.00 87.31 492 GLY A CA 1
ATOM 3666 C C . GLY A 1 492 ? -2.939 -9.516 26.221 1.00 87.31 492 GLY A C 1
ATOM 3667 O O . GLY A 1 492 ? -2.778 -8.496 26.890 1.00 87.31 492 GLY A O 1
ATOM 3668 N N . PHE A 1 493 ? -3.472 -9.491 25.001 1.00 88.69 493 PHE A N 1
ATOM 3669 C CA . PHE A 1 493 ? -3.888 -8.277 24.311 1.00 88.69 493 PHE A CA 1
ATOM 3670 C C . PHE A 1 493 ? -5.094 -7.631 25.006 1.00 88.69 493 PHE A C 1
ATOM 3672 O O . PHE A 1 493 ? -5.045 -6.444 25.323 1.00 88.69 493 PHE A O 1
ATOM 3679 N N . PHE A 1 494 ? -6.110 -8.418 25.373 1.00 85.25 494 PHE A N 1
ATOM 3680 C CA . PHE A 1 494 ? -7.276 -7.951 26.129 1.00 85.25 494 PHE A CA 1
ATOM 3681 C C . PHE A 1 494 ? -6.926 -7.352 27.483 1.00 85.25 494 PHE A C 1
ATOM 3683 O O . PHE A 1 494 ? -7.438 -6.304 27.851 1.00 85.25 494 PHE A O 1
ATOM 3690 N N . THR A 1 495 ? -6.075 -8.028 28.252 1.00 84.88 495 THR A N 1
ATOM 3691 C CA . THR A 1 495 ? -5.827 -7.636 29.647 1.00 84.88 495 THR A CA 1
ATOM 3692 C C . THR A 1 495 ? -4.899 -6.433 29.776 1.00 84.88 495 THR A C 1
ATOM 3694 O O . THR A 1 495 ? -4.873 -5.793 30.824 1.00 84.88 495 THR A O 1
ATOM 3697 N N . VAL A 1 496 ? -4.126 -6.122 28.731 1.00 89.69 496 VAL A N 1
ATOM 3698 C CA . VAL A 1 496 ? -3.097 -5.076 28.784 1.00 89.69 496 VAL A CA 1
ATOM 3699 C C . VAL A 1 496 ? -3.291 -4.005 27.716 1.00 89.69 496 VAL A C 1
ATOM 3701 O O . VAL A 1 496 ? -3.249 -2.824 28.046 1.00 89.69 496 VAL A O 1
ATOM 3704 N N . ARG A 1 497 ? -3.458 -4.379 26.441 1.00 90.12 497 ARG A N 1
ATOM 3705 C CA . ARG A 1 497 ? -3.445 -3.422 25.321 1.00 90.12 497 ARG A CA 1
ATOM 3706 C C . ARG A 1 497 ? -4.798 -2.792 25.070 1.00 90.12 497 ARG A C 1
ATOM 3708 O O . ARG A 1 497 ? -4.838 -1.585 24.887 1.00 90.12 497 ARG A O 1
ATOM 3715 N N . ILE A 1 498 ? -5.882 -3.561 25.116 1.00 90.38 498 ILE A N 1
ATOM 3716 C CA . ILE A 1 498 ? -7.222 -3.016 24.870 1.00 90.38 498 ILE A CA 1
ATOM 3717 C C . ILE A 1 498 ? -7.562 -1.869 25.840 1.00 90.38 498 ILE A C 1
ATOM 3719 O O . ILE A 1 498 ? -7.901 -0.799 25.347 1.00 90.38 498 ILE A O 1
ATOM 3723 N N . PRO A 1 499 ? -7.372 -1.986 27.173 1.00 90.12 499 PRO A N 1
ATOM 3724 C CA . PRO A 1 499 ? -7.575 -0.859 28.084 1.00 90.12 499 PRO A CA 1
ATOM 3725 C C . PRO A 1 499 ? -6.747 0.381 27.730 1.00 90.12 499 PRO A C 1
ATOM 3727 O O . PRO A 1 499 ? -7.259 1.493 27.779 1.00 90.12 499 PRO A O 1
ATOM 3730 N N . GLN A 1 500 ? -5.483 0.192 27.335 1.00 90.69 500 GLN A N 1
ATOM 3731 C CA . GLN A 1 500 ? -4.592 1.292 26.949 1.00 90.69 500 GLN A CA 1
ATOM 3732 C C . GLN A 1 500 ? -5.038 1.978 25.657 1.00 90.69 500 GLN A C 1
ATOM 3734 O O . GLN A 1 500 ? -4.921 3.193 25.541 1.00 90.69 500 GLN A O 1
ATOM 3739 N N . LEU A 1 501 ? -5.512 1.199 24.684 1.00 90.38 501 LEU A N 1
ATOM 3740 C CA . LEU A 1 501 ? -5.980 1.697 23.394 1.00 90.38 501 LEU A CA 1
ATOM 3741 C C . LEU A 1 501 ? -7.319 2.418 23.540 1.00 90.38 501 LEU A C 1
ATOM 3743 O O . LEU A 1 501 ? -7.464 3.522 23.033 1.00 90.38 501 LEU A O 1
ATOM 3747 N N . ILE A 1 502 ? -8.242 1.866 24.328 1.00 89.31 502 ILE A N 1
ATOM 3748 C CA . ILE A 1 502 ? -9.506 2.525 24.664 1.00 89.31 502 ILE A CA 1
ATOM 3749 C C . ILE A 1 502 ? -9.248 3.860 25.377 1.00 89.31 502 ILE A C 1
ATOM 3751 O O . ILE A 1 502 ? -9.836 4.875 25.002 1.00 89.31 502 ILE A O 1
ATOM 3755 N N . GLU A 1 503 ? -8.350 3.900 26.366 1.00 90.69 503 GLU A N 1
ATOM 3756 C CA . GLU A 1 503 ? -7.982 5.150 27.047 1.00 90.69 503 GLU A CA 1
ATOM 3757 C C . GLU A 1 503 ? -7.325 6.147 26.084 1.00 90.69 503 GLU A C 1
ATOM 3759 O O . GLU A 1 503 ? -7.614 7.341 26.136 1.00 90.69 503 GLU A O 1
ATOM 3764 N N . TYR A 1 504 ? -6.480 5.668 25.170 1.00 87.94 504 TYR A N 1
ATOM 3765 C CA . TYR A 1 504 ? -5.844 6.504 24.156 1.00 87.94 504 TYR A CA 1
ATOM 3766 C C . TYR A 1 504 ? -6.857 7.122 23.180 1.00 87.94 504 TYR A C 1
ATOM 3768 O O . TYR A 1 504 ? -6.764 8.312 22.878 1.00 87.94 504 TYR A O 1
ATOM 3776 N N . GLU A 1 505 ? -7.825 6.337 22.705 1.00 86.06 505 GLU A N 1
ATOM 3777 C CA . GLU A 1 505 ? -8.828 6.768 21.725 1.00 86.06 505 GLU A CA 1
ATOM 3778 C C . GLU A 1 505 ? -9.915 7.653 22.343 1.00 86.06 505 GLU A C 1
ATOM 3780 O O . GLU A 1 505 ? -10.303 8.671 21.767 1.00 86.06 505 GLU A O 1
ATOM 3785 N N . THR A 1 506 ? -10.411 7.280 23.524 1.00 84.69 506 THR A N 1
ATOM 3786 C CA . THR A 1 506 ? -11.568 7.936 24.154 1.00 84.69 506 THR A CA 1
ATOM 3787 C C . THR A 1 506 ? -11.174 9.011 25.166 1.00 84.69 506 THR A C 1
ATOM 3789 O O . THR A 1 506 ? -11.962 9.917 25.441 1.00 84.69 506 THR A O 1
ATOM 3792 N N . GLY A 1 507 ? -9.965 8.928 25.726 1.00 89.62 507 GLY A N 1
ATOM 3793 C CA . GLY A 1 507 ? -9.523 9.741 26.858 1.00 89.62 507 GLY A CA 1
ATOM 3794 C C . GLY A 1 507 ? -10.070 9.292 28.218 1.00 89.62 507 GLY A C 1
ATOM 3795 O O . GLY A 1 507 ? -9.810 9.981 29.203 1.00 89.62 507 GLY A O 1
ATOM 3796 N N . TYR A 1 508 ? -10.815 8.182 28.278 1.00 90.00 508 TYR A N 1
ATOM 3797 C CA . TYR A 1 508 ? -11.407 7.636 29.500 1.00 90.00 508 TYR A CA 1
ATOM 3798 C C . TYR A 1 508 ? -10.769 6.302 29.887 1.00 90.00 508 TYR A C 1
ATOM 3800 O O . TYR A 1 508 ? -10.553 5.422 29.055 1.00 90.00 508 TYR A O 1
ATOM 3808 N N . THR A 1 509 ? -10.524 6.122 31.178 1.00 93.38 509 THR A N 1
ATOM 3809 C CA . THR A 1 509 ? -10.139 4.827 31.745 1.00 93.38 509 THR A CA 1
ATOM 3810 C C . THR A 1 509 ? -11.310 3.837 31.703 1.00 93.38 509 THR A C 1
ATOM 3812 O O . THR A 1 509 ? -12.474 4.230 31.611 1.00 93.38 509 THR A O 1
ATOM 3815 N N . ILE A 1 510 ? -11.026 2.533 31.813 1.00 91.25 510 ILE A N 1
ATOM 3816 C CA . ILE A 1 510 ? -12.078 1.500 31.853 1.00 91.25 510 ILE A CA 1
ATOM 3817 C C . ILE A 1 510 ? -13.101 1.738 32.981 1.00 91.25 510 ILE A C 1
ATOM 3819 O O . ILE A 1 510 ? -14.290 1.677 32.678 1.00 91.25 510 ILE A O 1
ATOM 3823 N N . PRO A 1 511 ? -12.708 2.092 34.223 1.00 93.69 511 PRO A N 1
ATOM 3824 C CA . PRO A 1 511 ? -13.679 2.439 35.265 1.00 93.69 511 PRO A CA 1
ATOM 3825 C C . PRO A 1 511 ? -14.553 3.653 34.917 1.00 93.69 511 PRO A C 1
ATOM 3827 O O . PRO A 1 511 ? -15.752 3.651 35.176 1.00 93.69 511 PRO A O 1
ATOM 3830 N N . GLU A 1 512 ? -13.990 4.685 34.278 1.00 92.81 512 GLU A N 1
ATOM 3831 C CA . GLU A 1 512 ? -14.776 5.851 33.844 1.00 92.81 512 GLU A CA 1
ATOM 3832 C C . GLU A 1 512 ? -15.780 5.476 32.745 1.00 92.81 512 GLU A C 1
ATOM 3834 O O . GLU A 1 512 ? -16.927 5.918 32.778 1.00 92.81 512 GLU A O 1
ATOM 3839 N N . LEU A 1 513 ? -15.388 4.619 31.798 1.00 92.00 513 LEU A N 1
ATOM 3840 C CA . LEU A 1 513 ? -16.302 4.103 30.777 1.00 92.00 513 LEU A CA 1
ATOM 3841 C C . LEU A 1 513 ? -17.358 3.164 31.354 1.00 92.00 513 LEU A C 1
ATOM 3843 O O . LEU A 1 513 ? -18.492 3.192 30.879 1.00 92.00 513 LEU A O 1
ATOM 3847 N N . ALA A 1 514 ? -17.021 2.365 32.367 1.00 91.88 514 ALA A N 1
ATOM 3848 C CA . ALA A 1 514 ? -17.981 1.539 33.092 1.00 91.88 514 ALA A CA 1
ATOM 3849 C C . ALA A 1 514 ? -19.042 2.412 33.762 1.00 91.88 514 ALA A C 1
ATOM 3851 O O . ALA A 1 514 ? -20.228 2.150 33.583 1.00 91.88 514 ALA A O 1
ATOM 3852 N N . GLN A 1 515 ? -18.639 3.511 34.407 1.00 93.69 515 GLN A N 1
ATOM 3853 C CA . GLN A 1 515 ? -19.575 4.474 34.989 1.00 93.69 515 GLN A CA 1
ATOM 3854 C C . GLN A 1 515 ? -20.489 5.107 33.931 1.00 93.69 515 GLN A C 1
ATOM 3856 O O . GLN A 1 515 ? -21.707 5.161 34.095 1.00 93.69 515 GLN A O 1
ATOM 3861 N N . LEU A 1 516 ? -19.920 5.563 32.812 1.00 92.81 516 LEU A N 1
ATOM 3862 C CA . LEU A 1 516 ? -20.703 6.150 31.721 1.00 92.81 516 LEU A CA 1
ATOM 3863 C C . LEU A 1 516 ? -21.670 5.134 31.096 1.00 92.81 516 LEU A C 1
ATOM 3865 O O . LEU A 1 516 ? -22.813 5.478 30.802 1.00 92.81 516 LEU A O 1
ATOM 3869 N N . SER A 1 517 ? -21.232 3.884 30.942 1.00 92.44 517 SER A N 1
ATOM 3870 C CA . SER A 1 517 ? -22.051 2.784 30.420 1.00 92.44 517 SER A CA 1
ATOM 3871 C C . SER A 1 517 ? -23.162 2.403 31.392 1.00 92.44 517 SER A C 1
ATOM 3873 O O . SER A 1 517 ? -24.286 2.159 30.968 1.00 92.44 517 SER A O 1
ATOM 3875 N N . PHE A 1 518 ? -22.880 2.406 32.696 1.00 93.94 518 PHE A N 1
ATOM 3876 C CA . PHE A 1 518 ? -23.880 2.213 33.739 1.00 93.94 518 PHE A CA 1
ATOM 3877 C C . PHE A 1 518 ? -24.959 3.296 33.674 1.00 93.94 518 PHE A C 1
ATOM 3879 O O . PHE A 1 518 ? -26.147 2.979 33.660 1.00 93.94 518 PHE A O 1
ATOM 3886 N N . TYR A 1 519 ? -24.563 4.565 33.551 1.00 95.12 519 TYR A N 1
ATOM 3887 C CA . TYR A 1 519 ? -25.511 5.666 33.404 1.00 95.12 519 TYR A CA 1
ATOM 3888 C C . TYR A 1 519 ? -26.357 5.567 32.146 1.00 95.12 519 TYR A C 1
ATOM 3890 O O . TYR A 1 519 ? -27.558 5.822 32.217 1.00 95.12 519 TYR A O 1
ATOM 3898 N N . GLU A 1 520 ? -25.755 5.225 31.010 1.00 93.88 520 GLU A N 1
ATOM 3899 C CA . GLU A 1 520 ? -26.491 5.058 29.762 1.00 93.88 520 GLU A CA 1
ATOM 3900 C C . GLU A 1 520 ? -27.461 3.876 29.852 1.00 93.88 520 GLU A C 1
ATOM 3902 O O . GLU A 1 520 ? -28.635 4.019 29.521 1.00 93.88 520 GLU A O 1
ATOM 3907 N N . GLN A 1 521 ? -27.021 2.741 30.400 1.00 93.38 521 GLN A N 1
ATOM 3908 C CA . GLN A 1 521 ? -27.876 1.572 30.585 1.00 93.38 521 GLN A CA 1
ATOM 3909 C C . GLN A 1 521 ? -29.044 1.903 31.515 1.00 93.38 521 GLN A C 1
ATOM 3911 O O . GLN A 1 521 ? -30.196 1.624 31.189 1.00 93.38 521 GLN A O 1
ATOM 3916 N N . TRP A 1 522 ? -28.774 2.561 32.641 1.00 94.19 522 TRP A N 1
ATOM 3917 C CA . TRP A 1 522 ? -29.800 2.973 33.591 1.00 94.19 522 TRP A CA 1
ATOM 3918 C C . TRP A 1 522 ? -30.797 3.972 32.989 1.00 94.19 522 TRP A C 1
ATOM 3920 O O . TRP A 1 522 ? -32.011 3.815 33.145 1.00 94.19 522 TRP A O 1
ATOM 3930 N N . ALA A 1 523 ? -30.306 4.987 32.281 1.00 94.81 523 ALA A N 1
ATOM 3931 C CA . ALA A 1 523 ? -31.128 6.058 31.733 1.00 94.81 523 ALA A CA 1
ATOM 3932 C C . ALA A 1 523 ? -31.881 5.651 30.461 1.00 94.81 523 ALA A C 1
ATOM 3934 O O . ALA A 1 523 ? -33.042 6.023 30.290 1.00 94.81 523 ALA A O 1
ATOM 3935 N N . ASP A 1 524 ? -31.231 4.915 29.567 1.00 93.50 524 ASP A N 1
ATOM 3936 C CA . ASP A 1 524 ? -31.686 4.704 28.193 1.00 93.50 524 ASP A CA 1
ATOM 3937 C C . ASP A 1 524 ? -31.916 3.233 27.835 1.00 93.50 524 ASP A C 1
ATOM 3939 O O . ASP A 1 524 ? -32.575 2.945 26.833 1.00 93.50 524 ASP A O 1
ATOM 3943 N N . GLY A 1 525 ? -31.477 2.301 28.686 1.00 89.88 525 GLY A N 1
ATOM 3944 C CA . GLY A 1 525 ? -31.584 0.863 28.437 1.00 89.88 525 GLY A CA 1
ATOM 3945 C C . GLY A 1 525 ? -30.603 0.365 27.376 1.00 89.88 525 GLY A C 1
ATOM 3946 O O . GLY A 1 525 ? -30.808 -0.710 26.810 1.00 89.88 525 GLY A O 1
ATOM 3947 N N . THR A 1 526 ? -29.578 1.161 27.066 1.00 90.12 526 THR A N 1
ATOM 3948 C CA . THR A 1 526 ? -28.530 0.839 26.097 1.00 90.12 526 THR A CA 1
ATOM 3949 C C . THR A 1 526 ? -27.151 1.156 26.650 1.00 90.12 526 THR A C 1
ATOM 3951 O O . THR A 1 526 ? -26.999 2.026 27.496 1.00 90.12 526 THR A O 1
ATOM 3954 N N . ILE A 1 527 ? -26.133 0.493 26.111 1.00 85.81 527 ILE A N 1
ATOM 3955 C CA . ILE A 1 527 ? -24.726 0.840 26.308 1.00 85.81 527 ILE A CA 1
ATOM 3956 C C . ILE A 1 527 ? -24.151 1.146 24.930 1.00 85.81 527 ILE A C 1
ATOM 3958 O O . ILE A 1 527 ? -24.208 0.303 24.034 1.00 85.81 527 ILE A O 1
ATOM 3962 N N . GLN A 1 528 ? -23.639 2.359 24.744 1.00 80.56 528 GLN A N 1
ATOM 3963 C CA . GLN A 1 528 ? -23.176 2.900 23.467 1.00 80.56 528 GLN A CA 1
ATOM 3964 C C . GLN A 1 528 ? -24.227 2.786 22.344 1.00 80.56 528 GLN A C 1
ATOM 3966 O O . GLN A 1 528 ? -23.915 2.530 21.182 1.00 80.56 528 GLN A O 1
ATOM 3971 N N . GLY A 1 529 ? -25.507 2.944 22.690 1.00 81.56 529 GLY A N 1
ATOM 3972 C CA . GLY A 1 529 ? -26.650 2.791 21.789 1.00 81.56 529 GLY A CA 1
ATOM 3973 C C . GLY A 1 529 ? -26.989 1.344 21.414 1.00 81.56 529 GLY A C 1
ATOM 3974 O O . GLY A 1 529 ? -27.887 1.120 20.597 1.00 81.56 529 GLY A O 1
ATOM 3975 N N . LEU A 1 530 ? -26.302 0.357 21.996 1.00 78.44 530 LEU A N 1
ATOM 3976 C CA . LEU A 1 530 ? -26.528 -1.067 21.767 1.00 78.44 530 LEU A CA 1
ATOM 3977 C C . LEU A 1 530 ? -27.297 -1.697 22.933 1.00 78.44 530 LEU A C 1
ATOM 3979 O O . LEU A 1 530 ? -27.116 -1.351 24.098 1.00 78.44 530 LEU A O 1
ATOM 3983 N N . SER A 1 531 ? -28.145 -2.677 22.618 1.00 83.81 531 SER A N 1
ATOM 3984 C CA . SER A 1 531 ? -28.900 -3.458 23.607 1.00 83.81 531 SER A CA 1
ATOM 3985 C C . SER A 1 531 ? -28.022 -4.563 24.209 1.00 83.81 531 SER A C 1
ATOM 3987 O O . SER A 1 531 ? -28.272 -5.746 23.969 1.00 83.81 531 SER A O 1
ATOM 3989 N N . ILE A 1 532 ? -26.974 -4.174 24.940 1.00 78.56 532 ILE A N 1
ATOM 3990 C CA . ILE A 1 532 ? -25.996 -5.102 25.533 1.00 78.56 532 ILE A CA 1
ATOM 3991 C C . ILE A 1 532 ? -26.632 -5.908 26.674 1.00 78.56 532 ILE A C 1
ATOM 3993 O O . ILE A 1 532 ? -26.508 -7.130 26.692 1.00 78.56 532 ILE A O 1
ATOM 3997 N N . LEU A 1 533 ? -27.381 -5.243 27.561 1.00 83.56 533 LEU A N 1
ATOM 3998 C CA . LEU A 1 533 ? -28.129 -5.863 28.660 1.00 83.56 533 LEU A CA 1
ATOM 3999 C C . LEU A 1 533 ? -29.641 -5.673 28.438 1.00 83.56 533 LEU A C 1
ATOM 4001 O O . LEU A 1 533 ? -30.246 -4.778 29.031 1.00 83.56 533 LEU A O 1
ATOM 4005 N N . PRO A 1 534 ? -30.277 -6.480 27.562 1.00 83.94 534 PRO A N 1
ATOM 4006 C CA . PRO A 1 534 ? -31.688 -6.304 27.202 1.00 83.94 534 PRO A CA 1
ATOM 4007 C C . PRO A 1 534 ? -32.654 -6.510 28.377 1.00 83.94 534 PRO A C 1
ATOM 4009 O O . PRO A 1 534 ? -33.753 -5.959 28.355 1.00 83.94 534 PRO A O 1
ATOM 4012 N N . ASP A 1 535 ? -32.245 -7.288 29.383 1.00 84.62 535 ASP A N 1
ATOM 4013 C CA . ASP A 1 535 ? -33.028 -7.587 30.587 1.00 84.62 535 ASP A CA 1
ATOM 4014 C C . ASP A 1 535 ? -32.531 -6.811 31.831 1.00 84.62 535 ASP A C 1
ATOM 4016 O O . ASP A 1 535 ? -33.047 -7.016 32.931 1.00 84.62 535 ASP A O 1
ATOM 4020 N N . GLY A 1 536 ? -31.559 -5.903 31.657 1.00 85.81 536 GLY A N 1
ATOM 4021 C CA . GLY A 1 536 ? -31.016 -5.040 32.713 1.00 85.81 536 GLY A CA 1
ATOM 4022 C C . GLY A 1 536 ? -30.036 -5.712 33.684 1.00 85.81 536 GLY A C 1
ATOM 4023 O O . GLY A 1 536 ? -29.856 -6.928 33.673 1.00 85.81 536 GLY A O 1
ATOM 4024 N N . PHE A 1 537 ? -29.414 -4.927 34.566 1.00 85.69 537 PHE A N 1
ATOM 4025 C CA . PHE A 1 537 ? -28.416 -5.373 35.549 1.00 85.69 537 PHE A CA 1
ATOM 4026 C C . PHE A 1 537 ? -28.962 -6.406 36.536 1.00 85.69 537 PHE A C 1
ATOM 4028 O O . PHE A 1 537 ? -28.229 -7.278 36.989 1.00 85.69 537 PHE A O 1
ATOM 4035 N N . LEU A 1 538 ? -30.263 -6.370 36.837 1.00 82.56 538 LEU A N 1
ATOM 4036 C CA . LEU A 1 538 ? -30.884 -7.352 37.733 1.00 82.56 538 LEU A CA 1
ATOM 4037 C C . LEU A 1 538 ? -30.881 -8.780 37.166 1.00 82.56 538 LEU A C 1
ATOM 4039 O O . LEU A 1 538 ? -30.971 -9.747 37.928 1.00 82.56 538 LEU A O 1
ATOM 4043 N N . SER A 1 539 ? -30.775 -8.921 35.842 1.00 82.44 539 SER A N 1
ATOM 4044 C CA . SER A 1 539 ? -30.662 -10.224 35.184 1.00 82.44 539 SER A CA 1
ATOM 4045 C C . SER A 1 539 ? -29.282 -10.868 35.348 1.00 82.44 539 SER A C 1
ATOM 4047 O O . SER A 1 539 ? -29.157 -12.076 35.152 1.00 82.44 539 SER A O 1
ATOM 4049 N N . GLU A 1 540 ? -28.284 -10.089 35.773 1.00 77.81 540 GLU A N 1
ATOM 4050 C CA . GLU A 1 540 ? -26.910 -10.539 36.015 1.00 77.81 540 GLU A CA 1
ATOM 4051 C C . GLU A 1 540 ? -26.674 -10.980 37.477 1.00 77.81 540 GLU A C 1
ATOM 4053 O O . GLU A 1 540 ? -25.630 -11.553 37.784 1.00 77.81 540 GLU A O 1
ATOM 4058 N N . LEU A 1 541 ? -27.645 -10.763 38.377 1.00 71.94 541 LEU A N 1
ATOM 4059 C CA . LEU A 1 541 ? -27.572 -11.181 39.785 1.00 71.94 541 LEU A CA 1
ATOM 4060 C C . LEU A 1 541 ? -27.648 -12.712 39.951 1.00 71.94 541 LEU A C 1
ATOM 4062 O O . LEU A 1 541 ? -28.221 -13.418 39.119 1.00 71.94 541 LEU A O 1
ATOM 4066 N N . ASP A 1 542 ? -27.156 -13.233 41.083 1.00 70.12 542 ASP A N 1
ATOM 4067 C CA . ASP A 1 542 ? -27.335 -14.640 41.488 1.00 70.12 542 ASP A CA 1
ATOM 4068 C C . ASP A 1 542 ? -28.162 -14.765 42.791 1.00 70.12 542 ASP A C 1
ATOM 4070 O O . ASP A 1 542 ? -27.628 -14.524 43.878 1.00 70.12 542 ASP A O 1
ATOM 4074 N N . PRO A 1 543 ? -29.445 -15.189 42.736 1.00 74.00 543 PRO A N 1
ATOM 4075 C CA . PRO A 1 543 ? -30.205 -15.583 41.547 1.00 74.00 543 PRO A CA 1
ATOM 4076 C C . PRO A 1 543 ? -30.739 -14.377 40.741 1.00 74.00 543 PRO A C 1
ATOM 4078 O O . PRO A 1 543 ? -31.075 -13.350 41.329 1.00 74.00 543 PRO A O 1
ATOM 4081 N N . PRO A 1 544 ? -30.932 -14.521 39.415 1.00 79.06 544 PRO A N 1
ATOM 4082 C CA . PRO A 1 544 ? -31.327 -13.405 38.559 1.00 79.06 544 PRO A CA 1
ATOM 4083 C C . PRO A 1 544 ? -32.794 -13.016 38.756 1.00 79.06 544 PRO A C 1
ATOM 4085 O O . PRO A 1 544 ? -33.674 -13.881 38.877 1.00 79.06 544 PRO A O 1
ATOM 4088 N N . ILE A 1 545 ? -33.076 -11.712 38.716 1.00 79.69 545 ILE A N 1
ATOM 4089 C CA . ILE A 1 545 ? -34.436 -11.160 38.716 1.00 79.69 545 ILE A CA 1
ATOM 4090 C C . ILE A 1 545 ? -34.766 -10.738 37.281 1.00 79.69 545 ILE A C 1
ATOM 4092 O O . ILE A 1 545 ? -34.212 -9.776 36.760 1.00 79.69 545 ILE A O 1
ATOM 4096 N N . LEU A 1 546 ? -35.657 -11.490 36.628 1.00 76.25 546 LEU A N 1
ATOM 4097 C CA . LEU A 1 546 ? -35.976 -11.317 35.207 1.00 76.25 546 LEU A CA 1
ATOM 4098 C C . LEU A 1 546 ? -37.309 -10.594 34.991 1.00 76.25 546 LEU A C 1
ATOM 4100 O O . LEU A 1 546 ? -38.334 -10.982 35.560 1.00 76.25 546 LEU A O 1
ATOM 4104 N N . GLY A 1 547 ? -37.311 -9.659 34.041 1.00 70.19 547 GLY A N 1
ATOM 4105 C CA . GLY A 1 547 ? -38.504 -8.964 33.565 1.00 70.19 547 GLY A CA 1
ATOM 4106 C C . GLY A 1 547 ? -38.889 -7.741 34.404 1.00 70.19 547 GLY A C 1
ATOM 4107 O O . GLY A 1 547 ? -38.254 -7.449 35.413 1.00 70.19 547 GLY A O 1
ATOM 4108 N N . PRO A 1 548 ? -39.932 -7.005 33.981 1.00 74.81 548 PRO A N 1
ATOM 4109 C CA . PRO A 1 548 ? -40.316 -5.773 34.644 1.00 74.81 548 PRO A CA 1
ATOM 4110 C C . PRO A 1 548 ? -40.866 -6.029 36.059 1.00 74.81 548 PRO A C 1
ATOM 4112 O O . PRO A 1 548 ? -41.538 -7.048 36.272 1.00 74.81 548 PRO A O 1
ATOM 4115 N N . PRO A 1 549 ? -40.679 -5.065 36.979 1.00 76.25 549 PRO A N 1
ATOM 4116 C CA . PRO A 1 549 ? -40.036 -3.769 36.750 1.00 76.25 549 PRO A CA 1
ATOM 4117 C C . PRO A 1 549 ? -38.512 -3.878 36.691 1.00 76.25 549 PRO A C 1
ATOM 4119 O O . PRO A 1 549 ? -37.899 -4.623 37.445 1.00 76.25 549 PRO A O 1
ATOM 4122 N N . TYR A 1 550 ? -37.913 -3.126 35.773 1.00 83.00 550 TYR A N 1
ATOM 4123 C CA . TYR A 1 550 ? -36.467 -3.113 35.583 1.00 83.00 550 TYR A CA 1
ATOM 4124 C C . TYR A 1 550 ? -35.803 -2.127 36.548 1.00 83.00 550 TYR A C 1
ATOM 4126 O O . TYR A 1 550 ? -36.427 -1.170 37.021 1.00 83.00 550 TYR A O 1
ATOM 4134 N N . PHE A 1 551 ? -34.521 -2.346 36.828 1.00 86.94 551 PHE A N 1
ATOM 4135 C CA . PHE A 1 551 ? -33.708 -1.364 37.543 1.00 86.94 551 PHE A CA 1
ATOM 4136 C C . PHE A 1 551 ? -33.501 -0.099 36.697 1.00 86.94 551 PHE A C 1
ATOM 4138 O O . PHE A 1 551 ? -33.450 1.005 37.224 1.00 86.94 551 PHE A O 1
ATOM 4145 N N . GLU A 1 552 ? -33.453 -0.244 35.381 1.00 92.19 552 GLU A N 1
ATOM 4146 C CA . GLU A 1 552 ? -33.239 0.817 34.412 1.00 92.19 552 GLU A CA 1
ATOM 4147 C C . GLU A 1 552 ? -34.537 1.584 34.127 1.00 92.19 552 GLU A C 1
ATOM 4149 O O . GLU A 1 552 ? -35.575 1.013 33.766 1.00 92.19 552 GLU A O 1
ATOM 4154 N N . VAL A 1 553 ? -34.461 2.914 34.192 1.00 90.69 553 VAL A N 1
ATOM 4155 C CA . VAL A 1 553 ? -35.549 3.806 33.766 1.00 90.69 553 VAL A CA 1
ATOM 4156 C C . VAL A 1 553 ? -35.835 3.593 32.277 1.00 90.69 553 VAL A C 1
ATOM 4158 O O . VAL A 1 553 ? -36.995 3.463 31.871 1.00 90.69 553 VAL A O 1
ATOM 4161 N N . GLY A 1 554 ? -34.769 3.482 31.477 1.00 88.69 554 GLY A N 1
ATOM 4162 C CA . GLY A 1 554 ? -34.836 3.344 30.022 1.00 88.69 554 GLY A CA 1
ATOM 4163 C C . GLY A 1 554 ? -35.519 2.064 29.534 1.00 88.69 554 GLY A C 1
ATOM 4164 O O . GLY A 1 554 ? -36.201 2.082 28.509 1.00 88.69 554 GLY A O 1
ATOM 4165 N N . LEU A 1 555 ? -35.428 0.967 30.296 1.00 87.75 555 LEU A N 1
ATOM 4166 C CA . LEU A 1 555 ? -36.114 -0.293 29.973 1.00 87.75 555 LEU A CA 1
ATOM 4167 C C . LEU A 1 555 ? -37.594 -0.300 30.390 1.00 87.75 555 LEU A C 1
ATOM 4169 O O . LEU A 1 555 ? -38.360 -1.150 29.933 1.00 87.75 555 LEU A O 1
ATOM 4173 N N . THR A 1 556 ? -38.020 0.648 31.231 1.00 83.69 556 THR A N 1
ATOM 4174 C CA . THR A 1 556 ? -39.404 0.730 31.720 1.00 83.69 556 THR A CA 1
ATOM 4175 C C . THR A 1 556 ? -40.308 1.476 30.736 1.00 83.69 556 THR A C 1
ATOM 4177 O O . THR A 1 556 ? -41.329 0.940 30.301 1.00 83.69 556 THR A O 1
ATOM 4180 N N . GLU A 1 557 ? -39.936 2.704 30.357 1.00 77.81 557 GLU A N 1
ATOM 4181 C CA . GLU A 1 557 ? -40.758 3.564 29.485 1.00 77.81 557 GLU A CA 1
ATOM 4182 C C . GLU A 1 557 ? -40.112 3.890 28.126 1.00 77.81 557 GLU A C 1
ATOM 4184 O O . GLU A 1 557 ? -40.729 4.553 27.287 1.00 77.81 557 GLU A O 1
ATOM 4189 N N . GLY A 1 558 ? -38.895 3.401 27.883 1.00 85.81 558 GLY A N 1
ATOM 4190 C CA . GLY A 1 558 ? -38.054 3.792 26.755 1.00 85.81 558 GLY A CA 1
ATOM 4191 C C . GLY A 1 558 ? -37.014 4.849 27.146 1.00 85.81 558 GLY A C 1
ATOM 4192 O O . GLY A 1 558 ? -37.040 5.357 28.270 1.00 85.81 558 GLY A O 1
ATOM 4193 N N . PRO A 1 559 ? -36.108 5.206 26.219 1.00 92.19 559 PRO A N 1
ATOM 4194 C CA . PRO A 1 559 ? -34.954 6.037 26.528 1.00 92.19 559 PRO A CA 1
ATOM 4195 C C . PRO A 1 559 ? -35.354 7.413 27.065 1.00 92.19 559 PRO A C 1
ATOM 4197 O O . PRO A 1 559 ? -36.266 8.068 26.545 1.00 92.19 559 PRO A O 1
ATOM 4200 N N . THR A 1 560 ? -34.664 7.850 28.114 1.00 93.19 560 THR A N 1
ATOM 4201 C CA . THR A 1 560 ? -34.915 9.122 28.805 1.00 93.19 560 THR A CA 1
ATOM 4202 C C . THR A 1 560 ? -34.130 10.282 28.185 1.00 93.19 560 THR A C 1
ATOM 4204 O O . THR A 1 560 ? -34.510 11.450 28.339 1.00 93.19 560 THR A O 1
ATOM 4207 N N . GLY A 1 561 ? -33.037 9.987 27.474 1.00 92.50 561 GLY A N 1
ATOM 4208 C CA . GLY A 1 561 ? -32.119 10.962 26.894 1.00 92.50 561 GLY A CA 1
ATOM 4209 C C . GLY A 1 561 ? -31.417 11.818 27.949 1.00 92.50 561 GLY A C 1
ATOM 4210 O O . GLY A 1 561 ? -31.185 13.009 27.711 1.00 92.50 561 GLY A O 1
ATOM 4211 N N . LEU A 1 562 ? -31.175 11.267 29.144 1.00 95.56 562 LEU A N 1
ATOM 4212 C CA . LEU A 1 562 ? -30.396 11.937 30.186 1.00 95.56 562 LEU A CA 1
ATOM 4213 C C . LEU A 1 562 ? -28.936 12.070 29.746 1.00 95.56 562 LEU A C 1
ATOM 4215 O O . LEU A 1 562 ? -28.361 11.168 29.145 1.00 95.56 562 LEU A O 1
ATOM 4219 N N . THR A 1 563 ? -28.315 13.206 30.051 1.00 94.56 563 THR A N 1
ATOM 4220 C CA . THR A 1 563 ? -26.873 13.368 29.820 1.00 94.56 563 THR A CA 1
ATOM 4221 C C . THR A 1 563 ? -26.074 12.729 30.954 1.00 94.56 563 THR A C 1
ATOM 4223 O O . THR A 1 563 ? -26.544 12.689 32.089 1.00 94.56 563 THR A O 1
ATOM 4226 N N . ALA A 1 564 ? -24.819 12.342 30.697 1.00 91.00 564 ALA A N 1
ATOM 4227 C CA . ALA A 1 564 ? -23.918 11.829 31.738 1.00 91.00 564 ALA A CA 1
ATOM 4228 C C . ALA A 1 564 ? -23.850 12.755 32.968 1.00 91.00 564 ALA A C 1
ATOM 4230 O O . ALA A 1 564 ? -24.001 12.301 34.092 1.00 91.00 564 ALA A O 1
ATOM 4231 N N . SER A 1 565 ? -23.775 14.075 32.760 1.00 94.25 565 SER A N 1
ATOM 4232 C CA . SER A 1 565 ? -23.781 15.058 33.855 1.00 94.25 565 SER A CA 1
ATOM 4233 C C . SER A 1 565 ? -25.093 15.117 34.650 1.00 94.25 565 SER A C 1
ATOM 4235 O O . SER A 1 565 ? -25.103 15.567 35.792 1.00 94.25 565 SER A O 1
ATOM 4237 N N . GLN A 1 566 ? -26.224 14.771 34.027 1.00 96.75 566 GLN A N 1
ATOM 4238 C CA . GLN A 1 566 ? -27.509 14.668 34.721 1.00 96.75 566 GLN A CA 1
ATOM 4239 C C . GLN A 1 566 ? -27.557 13.380 35.542 1.00 96.75 566 GLN A C 1
ATOM 4241 O O . GLN A 1 566 ? -28.003 13.432 36.684 1.00 96.75 566 GLN A O 1
ATOM 4246 N N . CYS A 1 567 ? -27.051 12.267 35.003 1.00 96.19 567 CYS A N 1
ATOM 4247 C CA . CYS A 1 567 ? -26.887 11.027 35.755 1.00 96.19 567 CYS A CA 1
ATOM 4248 C C . CYS A 1 567 ? -25.938 11.225 36.945 1.00 96.19 567 CYS A C 1
ATOM 4250 O O . CYS A 1 567 ? -26.350 10.957 38.063 1.00 96.19 567 CYS A O 1
ATOM 4252 N N . ASP A 1 568 ? -24.766 11.836 36.759 1.00 94.69 568 ASP A N 1
ATOM 4253 C CA . ASP A 1 568 ? -23.854 12.184 37.861 1.00 94.69 568 ASP A CA 1
ATOM 4254 C C . ASP A 1 568 ? -24.562 12.950 38.991 1.00 94.69 568 ASP A C 1
ATOM 4256 O O . ASP A 1 568 ? -24.382 12.650 40.166 1.00 94.69 568 ASP A O 1
ATOM 4260 N N . ALA A 1 569 ? -25.412 13.931 38.659 1.00 95.19 569 ALA A N 1
ATOM 4261 C CA . ALA A 1 569 ? -26.157 14.689 39.668 1.00 95.19 569 ALA A CA 1
ATOM 4262 C C . ALA A 1 569 ? -27.218 13.839 40.396 1.00 95.19 569 ALA A C 1
ATOM 4264 O O . ALA A 1 569 ? -27.456 14.026 41.593 1.00 95.19 569 ALA A O 1
ATOM 4265 N N . LEU A 1 570 ? -27.849 12.906 39.676 1.00 96.38 570 LEU A N 1
ATOM 4266 C CA . LEU A 1 570 ? -28.836 11.966 40.212 1.00 96.38 570 LEU A CA 1
ATOM 4267 C C . LEU A 1 570 ? -28.198 10.875 41.080 1.00 96.38 570 LEU A C 1
ATOM 4269 O O . LEU A 1 570 ? -28.871 10.378 41.980 1.00 96.38 570 LEU A O 1
ATOM 4273 N N . TRP A 1 571 ? -26.930 10.552 40.835 1.00 95.69 571 TRP A N 1
ATOM 4274 C CA . TRP A 1 571 ? -26.146 9.532 41.532 1.00 95.69 571 TRP A CA 1
ATOM 4275 C C . TRP A 1 571 ? -25.149 10.124 42.559 1.00 95.69 571 TRP A C 1
ATOM 4277 O O . TRP A 1 571 ? -24.361 9.406 43.158 1.00 95.69 571 TRP A O 1
ATOM 4287 N N . ASP A 1 572 ? -25.210 11.430 42.856 1.00 94.25 572 ASP A N 1
ATOM 4288 C CA . ASP A 1 572 ? -24.342 12.067 43.863 1.00 94.25 572 ASP A CA 1
ATOM 4289 C C . ASP A 1 572 ? -24.814 11.762 45.297 1.00 94.25 572 ASP A C 1
ATOM 4291 O O . ASP A 1 572 ? -25.755 12.381 45.804 1.00 94.25 572 ASP A O 1
ATOM 4295 N N . GLU A 1 573 ? -24.141 10.843 45.991 1.00 92.38 573 GLU A N 1
ATOM 4296 C CA . GLU A 1 573 ? -24.424 10.459 47.386 1.00 92.38 573 GLU A CA 1
ATOM 4297 C C . GLU A 1 573 ? -24.461 11.638 48.378 1.00 92.38 573 GLU A C 1
ATOM 4299 O O . GLU A 1 573 ? -25.118 11.579 49.423 1.00 92.38 573 GLU A O 1
ATOM 4304 N N . THR A 1 574 ? -23.764 12.736 48.074 1.00 92.19 574 THR A N 1
ATOM 4305 C CA . THR A 1 574 ? -23.663 13.909 48.953 1.00 92.19 574 THR A CA 1
ATOM 4306 C C . THR A 1 574 ? -24.720 14.974 48.668 1.00 92.19 574 THR A C 1
ATOM 4308 O O . THR A 1 574 ? -24.929 15.879 49.485 1.00 92.19 574 THR A O 1
ATOM 4311 N N . SER A 1 575 ? -25.415 14.867 47.534 1.00 93.69 575 SER A N 1
ATOM 4312 C CA . SER A 1 575 ? -26.399 15.847 47.087 1.00 93.69 575 SER A CA 1
ATOM 4313 C C . SER A 1 575 ? -27.754 15.646 47.763 1.00 93.69 575 SER A C 1
ATOM 4315 O O . SER A 1 575 ? -28.325 14.555 47.787 1.00 93.69 575 SER A O 1
ATOM 4317 N N . GLU A 1 576 ? -28.354 16.740 48.237 1.00 94.56 576 GLU A N 1
ATOM 4318 C CA . GLU A 1 576 ? -29.739 16.742 48.733 1.00 94.56 576 GLU A CA 1
ATOM 4319 C C . GLU A 1 576 ? -30.796 16.637 47.614 1.00 94.56 576 GLU A C 1
ATOM 4321 O O . GLU A 1 576 ? -31.993 16.701 47.897 1.00 94.56 576 GLU A O 1
ATOM 4326 N N . TYR A 1 577 ? -30.367 16.525 46.352 1.00 95.00 577 TYR A N 1
ATOM 4327 C CA . TYR A 1 577 ? -31.220 16.419 45.161 1.00 95.00 577 TYR A CA 1
ATOM 4328 C C . TYR A 1 577 ? -31.080 15.068 44.436 1.00 95.00 577 TYR A C 1
ATOM 4330 O O . TYR A 1 577 ? -31.781 14.836 43.449 1.00 95.00 577 TYR A O 1
ATOM 4338 N N . SER A 1 578 ? -30.206 14.193 44.934 1.00 94.75 578 SER A N 1
ATOM 4339 C CA . SER A 1 578 ? -29.871 12.885 44.363 1.00 94.75 578 SER A CA 1
ATOM 4340 C C . SER A 1 578 ? -30.907 11.798 44.687 1.00 94.75 578 SER A C 1
ATOM 4342 O O . SER A 1 578 ? -31.707 11.935 45.618 1.00 94.75 578 SER A O 1
ATOM 4344 N N . LEU A 1 579 ? -30.909 10.721 43.902 1.00 93.94 579 LEU A N 1
ATOM 4345 C CA . LEU A 1 579 ? -31.678 9.499 44.149 1.00 93.94 579 LEU A CA 1
ATOM 4346 C C . LEU A 1 579 ? -30.993 8.588 45.178 1.00 93.94 579 LEU A C 1
ATOM 4348 O O . LEU A 1 579 ? -31.676 7.865 45.899 1.00 93.94 579 LEU A O 1
ATOM 4352 N N . VAL A 1 580 ? -29.669 8.665 45.297 1.00 92.19 580 VAL A N 1
ATOM 4353 C CA . VAL A 1 580 ? -28.859 7.787 46.158 1.00 92.19 580 VAL A CA 1
ATOM 4354 C C . VAL A 1 580 ? -28.445 8.438 47.479 1.00 92.19 580 VAL A C 1
ATOM 4356 O O . VAL A 1 580 ? -27.556 7.959 48.172 1.00 92.19 580 VAL A O 1
ATOM 4359 N N . SER A 1 581 ? -29.121 9.514 47.892 1.00 89.38 581 SER A N 1
ATOM 4360 C CA . SER A 1 581 ? -28.965 10.074 49.238 1.00 89.38 581 SER A CA 1
ATOM 4361 C C . SER A 1 581 ? -30.269 10.000 50.025 1.00 89.38 581 SER A C 1
ATOM 4363 O O . SER A 1 581 ? -31.355 10.280 49.511 1.00 89.38 581 SER A O 1
ATOM 4365 N N . ALA A 1 582 ? -30.180 9.702 51.325 1.00 81.19 582 ALA A N 1
ATOM 4366 C CA . ALA A 1 582 ? -31.355 9.635 52.200 1.00 81.19 582 ALA A CA 1
ATOM 4367 C C . ALA A 1 582 ? -32.155 10.955 52.231 1.00 8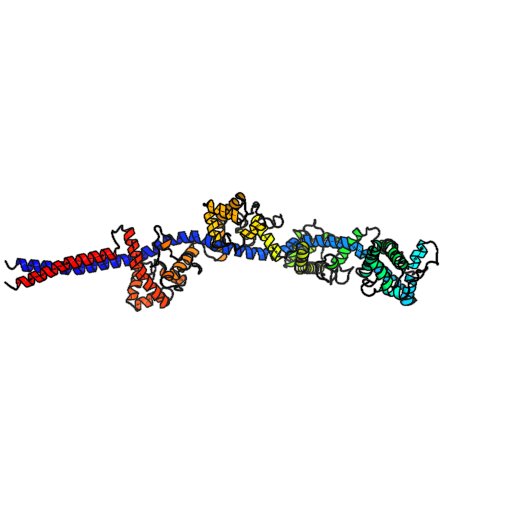1.19 582 ALA A C 1
ATOM 4369 O O . ALA A 1 582 ? -33.379 10.965 52.383 1.00 81.19 582 ALA A O 1
ATOM 4370 N N . SER A 1 583 ? -31.475 12.098 52.090 1.00 86.50 583 SER A N 1
ATOM 4371 C CA . SER A 1 583 ? -32.138 13.405 52.030 1.00 86.50 583 SER A CA 1
ATOM 4372 C C . SER A 1 583 ? -32.787 13.671 50.669 1.00 86.50 583 SER A C 1
ATOM 4374 O O . SER A 1 583 ? -33.910 14.182 50.620 1.00 86.50 583 SER A O 1
ATOM 4376 N N . GLY A 1 584 ? -32.120 13.276 49.583 1.00 91.94 584 GLY A N 1
ATOM 4377 C CA . GLY A 1 584 ? -32.582 13.482 48.220 1.00 91.94 584 GLY A CA 1
ATOM 4378 C C . GLY A 1 584 ? -33.753 12.580 47.857 1.00 91.94 584 GLY A C 1
ATOM 4379 O O . GLY A 1 584 ? -34.768 13.084 47.374 1.00 91.94 584 GLY A O 1
ATOM 4380 N N . ILE A 1 585 ? -33.713 11.293 48.215 1.00 90.44 585 ILE A N 1
ATOM 4381 C CA . ILE A 1 585 ? -34.807 10.359 47.917 1.00 90.44 585 ILE A CA 1
ATOM 4382 C C . ILE A 1 585 ? -36.135 10.801 48.551 1.00 90.44 585 ILE A C 1
ATOM 4384 O O . ILE A 1 585 ? -37.204 10.742 47.938 1.00 90.44 585 ILE A O 1
ATOM 4388 N N . ASN A 1 586 ? -36.070 11.375 49.755 1.00 87.50 586 ASN A N 1
ATOM 4389 C CA . ASN A 1 586 ? -37.226 11.970 50.415 1.00 87.50 586 ASN A CA 1
ATOM 4390 C C . ASN A 1 586 ? -37.764 13.191 49.650 1.00 87.50 586 ASN A C 1
ATOM 4392 O O . ASN A 1 586 ? -38.981 13.400 49.606 1.00 87.50 586 ASN A O 1
ATOM 4396 N N . LYS A 1 587 ? -36.904 14.008 49.026 1.00 92.31 587 LYS A N 1
ATOM 4397 C CA . LYS A 1 587 ? -37.359 15.088 48.135 1.00 92.31 587 LYS A CA 1
ATOM 4398 C C . LYS A 1 587 ? -38.020 14.527 46.877 1.00 92.31 587 LYS A C 1
ATOM 4400 O O . LYS A 1 587 ? -39.075 15.038 46.502 1.00 92.31 587 LYS A O 1
ATOM 4405 N N . TRP A 1 588 ? -37.474 13.466 46.283 1.00 94.38 588 TRP A N 1
ATOM 4406 C CA . TRP A 1 588 ? -38.061 12.792 45.120 1.00 94.38 588 TRP A CA 1
ATOM 4407 C C . TRP A 1 588 ? -39.471 12.263 45.404 1.00 94.38 588 TRP A C 1
ATOM 4409 O O . TRP A 1 588 ? -40.402 12.593 44.670 1.00 94.38 588 TRP A O 1
ATOM 4419 N N . TYR A 1 589 ? -39.699 11.580 46.531 1.00 89.81 589 TYR A N 1
ATOM 4420 C CA . TYR A 1 589 ? -41.059 11.169 46.910 1.00 89.81 589 TYR A CA 1
ATOM 4421 C C . TYR A 1 589 ? -41.996 12.355 47.186 1.00 89.81 589 TYR A C 1
ATOM 4423 O O . TYR A 1 589 ? -43.177 12.312 46.835 1.00 89.81 589 TYR A O 1
ATOM 4431 N N . ASN A 1 590 ? -41.488 13.444 47.771 1.00 89.50 590 ASN A N 1
ATOM 4432 C CA . ASN A 1 590 ? -42.286 14.650 48.010 1.00 89.50 590 ASN A CA 1
ATOM 4433 C C . ASN A 1 590 ? -42.639 15.405 46.720 1.00 89.50 590 ASN A C 1
ATOM 4435 O O . ASN A 1 590 ? -43.669 16.084 46.679 1.00 89.50 590 ASN A O 1
ATOM 4439 N N . ALA A 1 591 ? -41.834 15.283 45.664 1.00 92.56 591 ALA A N 1
ATOM 4440 C CA . ALA A 1 591 ? -42.085 15.929 44.379 1.00 92.56 591 ALA A CA 1
ATOM 4441 C C . ALA A 1 591 ? -43.393 15.462 43.723 1.00 92.56 591 ALA A C 1
ATOM 4443 O O . ALA A 1 591 ? -44.042 16.256 43.045 1.00 92.56 591 ALA A O 1
ATOM 4444 N N . ILE A 1 592 ? -43.847 14.239 44.024 1.00 88.75 592 ILE A N 1
ATOM 4445 C CA . ILE A 1 592 ? -45.146 13.698 43.585 1.00 88.75 592 ILE A CA 1
ATOM 4446 C C . ILE A 1 592 ? -46.313 14.566 44.091 1.00 88.75 592 ILE A C 1
ATOM 4448 O O . ILE A 1 592 ? -47.341 14.705 43.430 1.00 88.75 592 ILE A O 1
ATOM 4452 N N . LEU A 1 593 ? -46.164 15.171 45.274 1.00 88.06 593 LEU A N 1
ATOM 4453 C CA . LEU A 1 593 ? -47.208 15.956 45.940 1.00 88.06 593 LEU A CA 1
ATOM 4454 C C . LEU A 1 593 ? -46.934 17.471 45.920 1.00 88.06 593 LEU A C 1
ATOM 4456 O O . LEU A 1 593 ? -47.820 18.256 46.266 1.00 88.06 593 LEU A O 1
ATOM 4460 N N . SER A 1 594 ? -45.726 17.896 45.534 1.00 92.75 594 SER A N 1
ATOM 4461 C CA . SER A 1 594 ? -45.244 19.276 45.645 1.00 92.75 594 SER A CA 1
ATOM 4462 C C . SER A 1 594 ? -44.609 19.766 44.345 1.00 92.75 594 SER A C 1
ATOM 4464 O O . SER A 1 594 ? -43.449 19.480 44.051 1.00 92.75 594 SER A O 1
ATOM 4466 N N . ASN A 1 595 ? -45.329 20.628 43.620 1.00 91.56 595 ASN A N 1
ATOM 4467 C CA . ASN A 1 595 ? -44.805 21.275 42.411 1.00 91.56 595 ASN A CA 1
ATOM 4468 C C . ASN A 1 595 ? -43.558 22.136 42.690 1.00 91.56 595 ASN A C 1
ATOM 4470 O O . ASN A 1 595 ? -42.738 22.338 41.803 1.00 91.56 595 ASN A O 1
ATOM 4474 N N . ALA A 1 596 ? -43.414 22.679 43.903 1.00 94.31 596 ALA A N 1
ATOM 4475 C CA . ALA A 1 596 ? -42.226 23.451 44.266 1.00 94.31 596 ALA A CA 1
ATOM 4476 C C . ALA A 1 596 ? -40.986 22.549 44.351 1.00 94.31 596 ALA A C 1
ATOM 4478 O O . ALA A 1 596 ? -39.953 22.881 43.782 1.00 94.31 596 ALA A O 1
ATOM 4479 N N . THR A 1 597 ? -41.123 21.389 44.999 1.00 94.25 597 THR A N 1
ATOM 4480 C CA . THR A 1 597 ? -40.052 20.389 45.126 1.00 94.25 597 THR A CA 1
ATOM 4481 C C . THR A 1 597 ? -39.723 19.755 43.774 1.00 94.25 597 THR A C 1
ATOM 4483 O O . THR A 1 597 ? -38.557 19.535 43.471 1.00 94.25 597 THR A O 1
ATOM 4486 N N . PHE A 1 598 ? -40.734 19.539 42.927 1.00 95.19 598 PHE A N 1
ATOM 4487 C CA . PHE A 1 598 ? -40.554 19.084 41.548 1.00 95.19 598 PHE A CA 1
ATOM 4488 C C . PHE A 1 598 ? -39.642 20.024 40.740 1.00 95.19 598 PHE A C 1
ATOM 4490 O O . PHE A 1 598 ? -38.658 19.580 40.156 1.00 95.19 598 PHE A O 1
ATOM 4497 N N . GLU A 1 599 ? -39.921 21.333 40.739 1.00 95.25 599 GLU A N 1
ATOM 4498 C CA . GLU A 1 599 ? -39.094 22.313 40.013 1.00 95.25 599 GLU A CA 1
ATOM 4499 C C . GLU A 1 599 ? -37.701 22.500 40.634 1.00 95.25 599 GLU A C 1
ATOM 4501 O O . GLU A 1 599 ? -36.730 22.774 39.921 1.00 95.25 599 GLU A O 1
ATOM 4506 N N . GLU A 1 600 ? -37.593 22.342 41.954 1.00 95.88 600 GLU A N 1
ATOM 4507 C CA . GLU A 1 600 ? -36.324 22.381 42.682 1.00 95.88 600 GLU A CA 1
ATOM 4508 C C . GLU A 1 600 ? -35.403 21.229 42.248 1.00 95.88 600 GLU A C 1
ATOM 4510 O O . GLU A 1 600 ? -34.267 21.486 41.850 1.00 95.88 600 GLU A O 1
ATOM 4515 N N . LEU A 1 601 ? -35.895 19.984 42.235 1.00 96.19 601 LEU A N 1
ATOM 4516 C CA . LEU A 1 601 ? -35.144 18.818 41.743 1.00 96.19 601 LEU A CA 1
ATOM 4517 C C . LEU A 1 601 ? -34.750 18.979 40.276 1.00 96.19 601 LEU A C 1
ATOM 4519 O O . LEU A 1 601 ? -33.598 18.758 39.911 1.00 96.19 601 LEU A O 1
ATOM 4523 N N . ARG A 1 602 ? -35.691 19.436 39.444 1.00 96.62 602 ARG A N 1
ATOM 4524 C CA . ARG A 1 602 ? -35.472 19.661 38.014 1.00 96.62 602 ARG A CA 1
ATOM 4525 C C . ARG A 1 602 ? -34.306 20.612 37.752 1.00 96.62 602 ARG A C 1
ATOM 4527 O O . ARG A 1 602 ? -33.480 20.364 36.880 1.00 96.62 602 ARG A O 1
ATOM 4534 N N . THR A 1 603 ? -34.242 21.705 38.509 1.00 94.94 603 THR A N 1
ATOM 4535 C CA . THR A 1 603 ? -33.210 22.737 38.347 1.00 94.94 603 THR A CA 1
ATOM 4536 C C . THR A 1 603 ? -31.847 22.264 38.847 1.00 94.94 603 THR A C 1
ATOM 4538 O O . THR A 1 603 ? -30.841 22.544 38.200 1.00 94.94 603 THR A O 1
ATOM 4541 N N . ASN A 1 604 ? -31.807 21.550 39.976 1.00 95.56 604 ASN A N 1
ATOM 4542 C CA . ASN A 1 604 ? -30.549 21.141 40.602 1.00 95.56 604 ASN A CA 1
ATOM 4543 C C . ASN A 1 604 ? -29.913 19.898 39.958 1.00 95.56 604 ASN A C 1
ATOM 4545 O O . ASN A 1 604 ? -28.699 19.759 40.027 1.00 95.56 604 ASN A O 1
ATOM 4549 N N . ASN A 1 605 ? -30.681 19.063 39.252 1.00 95.88 605 ASN A N 1
ATOM 4550 C CA . ASN A 1 605 ? -30.165 17.903 38.511 1.00 95.88 605 ASN A CA 1
ATOM 4551 C C . ASN A 1 605 ? -29.899 18.227 37.031 1.00 95.88 605 ASN A C 1
ATOM 4553 O O . ASN A 1 605 ? -30.360 17.540 36.126 1.00 95.88 605 ASN A O 1
ATOM 4557 N N . GLY A 1 606 ? -29.209 19.340 36.763 1.00 92.44 606 GLY A N 1
ATOM 4558 C CA . GLY A 1 606 ? -28.794 19.697 35.400 1.00 92.44 606 GLY A CA 1
ATOM 4559 C C . GLY A 1 606 ? -29.934 20.101 34.455 1.00 92.44 606 GLY A C 1
ATOM 4560 O O . GLY A 1 606 ? -29.795 19.982 33.239 1.00 92.44 606 GLY A O 1
ATOM 4561 N N . GLY A 1 607 ? -31.063 20.583 34.985 1.00 94.31 607 GLY A N 1
ATOM 4562 C CA . GLY A 1 607 ? -32.156 21.120 34.172 1.00 94.31 607 GLY A CA 1
ATOM 4563 C C . GLY A 1 607 ? -32.996 20.054 33.469 1.00 94.31 607 GLY A C 1
ATOM 4564 O O . GLY A 1 607 ? -33.312 20.228 32.292 1.00 94.31 607 GLY A O 1
ATOM 4565 N N . LEU A 1 608 ? -33.370 18.986 34.183 1.00 96.62 608 LEU A N 1
ATOM 4566 C CA . LEU A 1 608 ? -34.202 17.898 33.656 1.00 96.62 608 LEU A CA 1
ATOM 4567 C C . LEU A 1 608 ? -35.441 18.435 32.912 1.00 96.62 608 LEU A C 1
ATOM 4569 O O . LEU A 1 608 ? -36.046 19.456 33.264 1.00 96.62 608 LEU A O 1
ATOM 4573 N N . SER A 1 609 ? -35.848 17.754 31.849 1.00 96.44 609 SER A N 1
ATOM 4574 C CA . SER A 1 609 ? -37.117 18.050 31.189 1.00 96.44 609 SER A CA 1
ATOM 4575 C C . SER A 1 609 ? -38.291 17.532 32.025 1.00 96.44 609 SER A C 1
ATOM 4577 O O . SER A 1 609 ? -38.150 16.641 32.860 1.00 96.44 609 SER A O 1
ATOM 4579 N N . THR A 1 610 ? -39.493 18.065 31.793 1.00 94.56 610 THR A N 1
ATOM 4580 C CA . THR A 1 610 ? -40.706 17.548 32.449 1.00 94.56 610 THR A CA 1
ATOM 4581 C C . THR A 1 610 ? -40.959 16.076 32.108 1.00 94.56 610 THR A C 1
ATOM 4583 O O . THR A 1 610 ? -41.475 15.343 32.947 1.00 94.56 610 THR A O 1
ATOM 4586 N N . VAL A 1 611 ? -40.580 15.641 30.901 1.00 94.38 611 VAL A N 1
ATOM 4587 C CA . VAL A 1 611 ? -40.712 14.243 30.464 1.00 94.38 611 VAL A CA 1
ATOM 4588 C C . VAL A 1 611 ? -39.774 13.348 31.272 1.00 94.38 611 VAL A C 1
ATOM 4590 O O . VAL A 1 611 ? -40.258 12.432 31.924 1.00 94.38 611 VAL A O 1
ATOM 4593 N N . GLN A 1 612 ? -38.485 13.694 31.341 1.00 95.62 612 GLN A N 1
ATOM 4594 C CA . GLN A 1 612 ? -37.487 12.970 32.141 1.00 95.62 612 GLN A CA 1
ATOM 4595 C C . GLN A 1 612 ? -37.891 12.877 33.615 1.00 95.62 612 GLN A C 1
ATOM 4597 O O . GLN A 1 612 ? -37.857 11.806 34.208 1.00 95.62 612 GLN A O 1
ATOM 4602 N N . MET A 1 613 ? -38.347 13.990 34.200 1.00 95.81 613 MET A N 1
ATOM 4603 C CA . MET A 1 613 ? -38.851 14.002 35.576 1.00 95.81 613 MET A CA 1
ATOM 4604 C C . MET A 1 613 ? -40.014 13.026 35.782 1.00 95.81 613 MET A C 1
ATOM 4606 O O . MET A 1 613 ? -40.086 12.378 36.821 1.00 95.81 613 MET A O 1
ATOM 4610 N N . THR A 1 614 ? -40.935 12.943 34.818 1.00 93.12 614 THR A N 1
ATOM 4611 C CA . THR A 1 614 ? -42.099 12.050 34.909 1.00 93.12 614 THR A CA 1
ATOM 4612 C C . THR A 1 614 ? -41.657 10.590 34.832 1.00 93.12 614 THR A C 1
ATOM 4614 O O . THR A 1 614 ? -42.007 9.823 35.719 1.00 93.12 614 THR A O 1
ATOM 4617 N N . GLN A 1 615 ? -40.802 10.247 33.863 1.00 93.69 615 GLN A N 1
ATOM 4618 C CA . GLN A 1 615 ? -40.256 8.894 33.700 1.00 93.69 615 GLN A CA 1
ATOM 4619 C C . GLN A 1 615 ? -39.521 8.416 34.961 1.00 93.69 615 GLN A C 1
ATOM 4621 O O . GLN A 1 615 ? -39.781 7.318 35.443 1.00 93.69 615 GLN A O 1
ATOM 4626 N N . ILE A 1 616 ? -38.657 9.258 35.546 1.00 95.00 616 ILE A N 1
ATOM 4627 C CA . ILE A 1 616 ? -37.929 8.916 36.780 1.00 95.00 616 ILE A CA 1
ATOM 4628 C C . ILE A 1 616 ? -38.900 8.716 37.949 1.00 95.00 616 ILE A C 1
ATOM 4630 O O . ILE A 1 616 ? -38.735 7.781 38.724 1.00 95.00 616 ILE A O 1
ATOM 4634 N N . LEU A 1 617 ? -39.916 9.571 38.105 1.00 94.06 617 LEU A N 1
ATOM 4635 C CA . LEU A 1 617 ? -40.880 9.442 39.204 1.00 94.06 617 LEU A CA 1
ATOM 4636 C C . LEU A 1 617 ? -41.752 8.187 39.076 1.00 94.06 617 LEU A C 1
ATOM 4638 O O . LEU A 1 617 ? -42.003 7.521 40.083 1.00 94.06 617 LEU A O 1
ATOM 4642 N N . ASP A 1 618 ? -42.190 7.861 37.861 1.00 91.88 618 ASP A N 1
ATOM 4643 C CA . ASP A 1 618 ? -43.007 6.678 37.588 1.00 91.88 618 ASP A CA 1
ATOM 4644 C C . ASP A 1 618 ? -42.191 5.385 37.757 1.00 91.88 618 ASP A C 1
ATOM 4646 O O . ASP A 1 618 ? -42.680 4.428 38.369 1.00 91.88 618 ASP A O 1
ATOM 4650 N N . TRP A 1 619 ? -40.926 5.380 37.319 1.00 93.88 619 TRP A N 1
ATOM 4651 C CA . TRP A 1 619 ? -39.968 4.304 37.591 1.00 93.88 619 TRP A CA 1
ATOM 4652 C C . TRP A 1 619 ? -39.698 4.146 39.090 1.00 93.88 619 TRP A C 1
ATOM 4654 O O . TRP A 1 619 ? -39.804 3.045 39.623 1.00 93.88 619 TRP A O 1
ATOM 4664 N N . LEU A 1 620 ? -39.416 5.239 39.802 1.00 91.94 620 LEU A N 1
ATOM 4665 C CA . LEU A 1 620 ? -39.006 5.200 41.207 1.00 91.94 620 LEU A CA 1
ATOM 4666 C C . LEU A 1 620 ? -40.068 4.556 42.111 1.00 91.94 620 LEU A C 1
ATOM 4668 O O . LEU A 1 620 ? -39.744 3.879 43.091 1.00 91.94 620 LEU A O 1
ATOM 4672 N N . LEU A 1 621 ? -41.349 4.774 41.802 1.00 88.56 621 LEU A N 1
ATOM 4673 C CA . LEU A 1 621 ? -42.451 4.131 42.513 1.00 88.56 621 LEU A CA 1
ATOM 4674 C C . LEU A 1 621 ? -42.476 2.617 42.278 1.00 88.56 621 LEU A C 1
ATOM 4676 O O . LEU A 1 621 ? -42.606 1.869 43.245 1.00 88.56 621 LEU A O 1
ATOM 4680 N N . GLN A 1 622 ? -42.312 2.177 41.028 1.00 88.62 622 GLN A N 1
ATOM 4681 C CA . GLN A 1 622 ? -42.264 0.7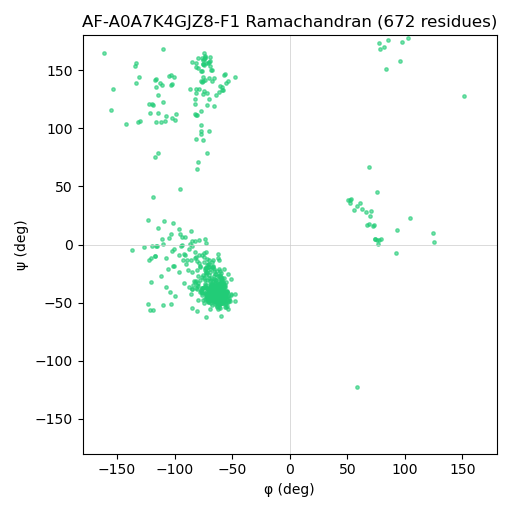55 40.672 1.00 88.62 622 GLN A CA 1
ATOM 4682 C C . GLN A 1 622 ? -41.039 0.070 41.287 1.00 88.62 622 GLN A C 1
ATOM 4684 O O . GLN A 1 622 ? -41.170 -0.968 41.934 1.00 88.62 622 GLN A O 1
ATOM 4689 N N . PHE A 1 623 ? -39.866 0.698 41.179 1.00 87.38 623 PHE A N 1
ATOM 4690 C CA . PHE A 1 623 ? -38.621 0.200 41.755 1.00 87.38 623 PHE A CA 1
ATOM 4691 C C . PHE A 1 623 ? -38.735 0.005 43.274 1.00 87.38 623 PHE A C 1
ATOM 4693 O O . PHE A 1 623 ? -38.408 -1.062 43.792 1.00 87.38 623 PHE A O 1
ATOM 4700 N N . ARG A 1 624 ? -39.281 0.990 44.003 1.00 86.00 624 ARG A N 1
ATOM 4701 C CA . ARG A 1 624 ? -39.515 0.876 45.454 1.00 86.00 624 ARG A CA 1
ATOM 4702 C C . ARG A 1 624 ? -40.483 -0.257 45.798 1.00 86.00 624 ARG A C 1
ATOM 4704 O O . ARG A 1 624 ? -40.217 -1.046 46.706 1.00 86.00 624 ARG A O 1
ATOM 4711 N N . ASP A 1 625 ? -41.641 -0.277 45.140 1.00 82.62 625 ASP A N 1
ATOM 4712 C CA . ASP A 1 625 ? -42.764 -1.122 45.553 1.00 82.62 625 ASP A CA 1
ATOM 4713 C C . ASP A 1 625 ? -42.549 -2.600 45.217 1.00 82.62 625 ASP A C 1
ATOM 4715 O O . ASP A 1 625 ? -43.028 -3.473 45.949 1.00 82.62 625 ASP A O 1
ATOM 4719 N N . GLU A 1 626 ? -41.788 -2.876 44.160 1.00 83.81 626 GLU A N 1
ATOM 4720 C CA . GLU A 1 626 ? -41.585 -4.226 43.647 1.00 83.81 626 GLU A CA 1
ATOM 4721 C C . GLU A 1 626 ? -40.155 -4.724 43.894 1.00 83.81 626 GLU A C 1
ATOM 4723 O O . GLU A 1 626 ? -39.990 -5.768 44.523 1.00 83.81 626 GLU A O 1
ATOM 4728 N N . ILE A 1 627 ? -39.122 -3.966 43.501 1.00 81.56 627 ILE A N 1
ATOM 4729 C CA . ILE A 1 627 ? -37.722 -4.419 43.591 1.00 81.56 627 ILE A CA 1
ATOM 4730 C C . ILE A 1 627 ? -37.160 -4.266 45.000 1.00 81.56 627 ILE A C 1
ATOM 4732 O O . ILE A 1 627 ? -36.774 -5.260 45.612 1.00 81.56 627 ILE A O 1
ATOM 4736 N N . VAL A 1 628 ? -37.164 -3.057 45.569 1.00 79.81 628 VAL A N 1
ATOM 4737 C CA . VAL A 1 628 ? -36.594 -2.821 46.913 1.00 79.81 628 VAL A CA 1
ATOM 4738 C C . VAL A 1 628 ? -37.327 -3.653 47.965 1.00 79.81 628 VAL A C 1
ATOM 4740 O O . VAL A 1 628 ? -36.716 -4.234 48.858 1.00 79.81 628 VAL A O 1
ATOM 4743 N N . ASN A 1 629 ? -38.647 -3.779 47.838 1.00 75.25 629 ASN A N 1
ATOM 4744 C CA . ASN A 1 629 ? -39.466 -4.624 48.703 1.00 75.25 629 ASN A CA 1
ATOM 4745 C C . ASN A 1 629 ? -39.124 -6.129 48.568 1.00 75.25 629 ASN A C 1
ATOM 4747 O O . ASN A 1 629 ? -39.128 -6.846 49.575 1.00 75.25 629 ASN A O 1
ATOM 4751 N N . ALA A 1 630 ? -38.791 -6.614 47.365 1.00 76.00 630 ALA A N 1
ATOM 4752 C CA . ALA A 1 630 ? -38.321 -7.984 47.152 1.00 76.00 630 ALA A CA 1
ATOM 4753 C C . ALA A 1 630 ? -36.913 -8.212 47.729 1.00 76.00 630 ALA A C 1
ATOM 4755 O O . ALA A 1 630 ? -36.728 -9.166 48.490 1.00 76.00 630 ALA A O 1
ATOM 4756 N N . LEU A 1 631 ? -35.964 -7.309 47.460 1.00 73.12 631 LEU A N 1
ATOM 4757 C CA . LEU A 1 631 ? -34.595 -7.363 47.992 1.00 73.12 631 LEU A CA 1
ATOM 4758 C C . LEU A 1 631 ? -34.592 -7.334 49.529 1.00 73.12 631 LEU A C 1
ATOM 4760 O O . LEU A 1 631 ? -34.000 -8.193 50.181 1.00 73.12 631 LEU A O 1
ATOM 4764 N N . ALA A 1 632 ? -35.371 -6.431 50.129 1.00 69.88 632 ALA A N 1
ATOM 4765 C CA . ALA A 1 632 ? -35.500 -6.301 51.579 1.00 69.88 632 ALA A CA 1
ATOM 4766 C C . ALA A 1 632 ? -36.060 -7.569 52.252 1.00 69.88 632 ALA A C 1
ATOM 4768 O O . ALA A 1 632 ? -35.696 -7.900 53.383 1.00 69.88 632 ALA A O 1
ATOM 4769 N N . LYS A 1 633 ? -36.965 -8.302 51.585 1.00 69.81 633 LYS A N 1
ATOM 4770 C CA . LYS A 1 633 ? -37.466 -9.590 52.090 1.00 69.81 633 LYS A CA 1
ATOM 4771 C C . LYS A 1 633 ? -36.343 -10.616 52.187 1.00 69.81 633 LYS A C 1
ATOM 4773 O O . LYS A 1 633 ? -36.298 -11.354 53.174 1.00 69.81 633 LYS A O 1
ATOM 4778 N N . GLU A 1 634 ? -35.516 -10.699 51.153 1.00 68.94 634 GLU A N 1
ATOM 4779 C CA . GLU A 1 634 ? -34.421 -11.658 51.062 1.00 68.94 634 GLU A CA 1
ATOM 4780 C C . GLU A 1 634 ? -33.327 -11.342 52.081 1.00 68.94 634 GLU A C 1
ATOM 4782 O O . GLU A 1 634 ? -33.009 -12.200 52.908 1.00 68.94 634 GLU A O 1
ATOM 4787 N N . GLU A 1 635 ? -32.866 -10.092 52.121 1.00 68.00 635 GLU A N 1
ATOM 4788 C CA . GLU A 1 635 ? -31.826 -9.631 53.044 1.00 68.00 635 GLU A CA 1
ATOM 4789 C C . GLU A 1 635 ? -32.217 -9.859 54.516 1.00 68.00 635 GLU A C 1
ATOM 4791 O O . GLU A 1 635 ? -31.438 -10.369 55.324 1.00 68.00 635 GLU A O 1
ATOM 4796 N N . MET A 1 636 ? -33.469 -9.551 54.874 1.00 64.88 636 MET A N 1
ATOM 4797 C CA . MET A 1 636 ? -33.973 -9.724 56.240 1.00 64.88 636 MET A CA 1
ATOM 4798 C C . MET A 1 636 ? -34.484 -11.145 56.544 1.00 64.88 636 MET A C 1
ATOM 4800 O O . MET A 1 636 ? -34.946 -11.403 57.662 1.00 64.88 636 MET A O 1
ATOM 4804 N N . GLY A 1 637 ? -34.452 -12.073 55.580 1.00 59.22 637 GLY A N 1
ATOM 4805 C CA . GLY A 1 637 ? -34.966 -13.438 55.736 1.00 59.22 637 GLY A CA 1
ATOM 4806 C C . GLY A 1 637 ? -36.455 -13.497 56.110 1.00 59.22 637 GLY A C 1
ATOM 4807 O O . GLY A 1 637 ? -36.880 -14.364 56.885 1.00 59.22 637 GLY A O 1
ATOM 4808 N N . LEU A 1 638 ? -37.255 -12.547 55.620 1.00 61.19 638 LEU A N 1
ATOM 4809 C CA . LEU A 1 638 ? -38.662 -12.416 55.988 1.00 61.19 638 LEU A CA 1
ATOM 4810 C C . LEU A 1 638 ? -39.525 -13.488 55.301 1.00 61.19 638 LEU A C 1
ATOM 4812 O O . LEU A 1 638 ? -39.322 -13.826 54.134 1.00 61.19 638 LEU A O 1
ATOM 4816 N N . PRO A 1 639 ? -40.571 -14.001 55.982 1.00 52.34 639 PRO A N 1
ATOM 4817 C CA . PRO A 1 639 ? -41.456 -15.016 55.407 1.00 52.34 639 PRO A CA 1
ATOM 4818 C C . PRO A 1 639 ? -42.301 -14.484 54.236 1.00 52.34 639 PRO A C 1
ATOM 4820 O O . PRO A 1 639 ? -42.903 -15.271 53.506 1.00 52.34 639 PRO A O 1
ATOM 4823 N N . MET A 1 640 ? -42.384 -13.160 54.077 1.00 59.84 640 MET A N 1
ATOM 4824 C CA . MET A 1 640 ? -43.081 -12.459 53.003 1.00 59.84 640 MET A CA 1
ATOM 4825 C C . MET A 1 640 ? -42.578 -11.020 52.897 1.00 59.84 640 MET A C 1
ATOM 4827 O O . MET A 1 640 ? -41.938 -10.528 53.822 1.00 59.84 640 MET A O 1
ATOM 4831 N N . GLU A 1 641 ? -42.889 -10.362 51.786 1.00 65.31 641 GLU A N 1
ATOM 4832 C CA . GLU A 1 641 ? -42.473 -8.986 51.511 1.00 65.31 641 GLU A CA 1
ATOM 4833 C C . GLU A 1 641 ? -42.894 -8.005 52.616 1.00 65.31 641 GLU A C 1
ATOM 4835 O O . GLU A 1 641 ? -44.027 -8.106 53.105 1.00 65.31 641 GLU A O 1
ATOM 4840 N N . PRO A 1 642 ? -42.030 -7.051 53.007 1.00 61.91 642 PRO A N 1
ATOM 4841 C CA . PRO A 1 642 ? -42.328 -6.023 53.999 1.00 61.91 642 PRO A CA 1
ATOM 4842 C C . PRO A 1 642 ? -43.673 -5.307 53.807 1.00 61.91 642 PRO A C 1
ATOM 4844 O O . PRO A 1 642 ? -44.409 -5.154 54.785 1.00 61.91 642 PRO A O 1
ATOM 4847 N N . TYR A 1 643 ? -44.065 -4.944 52.578 1.00 65.44 643 TYR A N 1
ATOM 4848 C CA . TYR A 1 643 ? -45.388 -4.349 52.331 1.00 65.44 643 TYR A CA 1
ATOM 4849 C C . TYR A 1 643 ? -46.536 -5.327 52.595 1.00 65.44 643 TYR A C 1
ATOM 4851 O O . TYR A 1 643 ? -47.546 -4.960 53.201 1.00 65.44 643 TYR A O 1
ATOM 4859 N N . ALA A 1 644 ? -46.394 -6.590 52.188 1.00 63.78 644 ALA A N 1
ATOM 4860 C CA . ALA A 1 644 ? -47.383 -7.628 52.466 1.00 63.78 644 ALA A CA 1
ATOM 4861 C C . ALA A 1 644 ? -47.468 -7.925 53.970 1.00 63.78 644 ALA A C 1
ATOM 4863 O O . ALA A 1 644 ? -48.566 -8.068 54.507 1.00 63.78 644 ALA A O 1
ATOM 4864 N N . LEU A 1 645 ? -46.330 -7.949 54.666 1.00 59.38 645 LEU A N 1
ATOM 4865 C CA . LEU A 1 645 ? -46.240 -8.129 56.109 1.00 59.38 645 LEU A CA 1
ATOM 4866 C C . LEU A 1 645 ? -46.884 -6.951 56.851 1.00 59.38 645 LEU A C 1
ATOM 4868 O O . LEU A 1 645 ? -47.702 -7.171 57.741 1.00 59.38 645 LEU A O 1
ATOM 4872 N N . GLY A 1 646 ? -46.584 -5.714 56.448 1.00 59.25 646 GLY A N 1
ATOM 4873 C CA . GLY A 1 646 ? -47.186 -4.488 56.969 1.00 59.25 646 GLY A CA 1
ATOM 4874 C C . GLY A 1 646 ? -48.698 -4.445 56.746 1.00 59.25 646 GLY A C 1
ATOM 4875 O O . GLY A 1 646 ? -49.451 -4.194 57.688 1.00 59.25 646 GLY A O 1
ATOM 4876 N N . ASN A 1 647 ? -49.165 -4.806 55.548 1.00 62.50 647 ASN A N 1
ATOM 4877 C CA . ASN A 1 647 ? -50.589 -4.911 55.228 1.00 62.50 647 ASN A CA 1
ATOM 4878 C C . ASN A 1 647 ? -51.283 -6.046 55.991 1.00 62.50 647 ASN A C 1
ATOM 4880 O O . ASN A 1 647 ? -52.403 -5.866 56.461 1.00 62.50 647 ASN A O 1
ATOM 4884 N N . ILE A 1 648 ? -50.643 -7.202 56.177 1.00 61.44 648 ILE A N 1
ATOM 4885 C CA . ILE A 1 648 ? -51.186 -8.310 56.978 1.00 61.44 648 ILE A CA 1
ATOM 4886 C C . ILE A 1 648 ? -51.230 -7.942 58.457 1.00 61.44 648 ILE A C 1
ATOM 4888 O O . ILE A 1 648 ? -52.209 -8.262 59.131 1.00 61.44 648 ILE A O 1
ATOM 4892 N N . LEU A 1 649 ? -50.225 -7.230 58.966 1.00 55.72 649 LEU A N 1
ATOM 4893 C CA . LEU A 1 649 ? -50.232 -6.680 60.318 1.00 55.72 649 LEU A CA 1
ATOM 4894 C C . LEU A 1 649 ? -51.328 -5.625 60.466 1.00 55.72 649 LEU A C 1
ATOM 4896 O O . LEU A 1 649 ? -52.070 -5.675 61.442 1.00 55.72 649 LEU A O 1
ATOM 4900 N N . LEU A 1 650 ? -51.502 -4.728 59.491 1.00 58.66 650 LEU A N 1
ATOM 4901 C CA . LEU A 1 650 ? -52.570 -3.730 59.465 1.00 58.66 650 LEU A CA 1
ATOM 4902 C C . LEU A 1 650 ? -53.946 -4.400 59.434 1.00 58.66 650 LEU A C 1
ATOM 4904 O O . LEU A 1 650 ? -54.788 -4.087 60.267 1.00 58.66 650 LEU A O 1
ATOM 4908 N N . ILE A 1 651 ? -54.178 -5.356 58.534 1.00 58.59 651 ILE A N 1
ATOM 4909 C CA . ILE A 1 651 ? -55.437 -6.105 58.426 1.00 58.59 651 ILE A CA 1
ATOM 4910 C C . ILE A 1 651 ? -55.665 -6.947 59.684 1.00 58.59 651 ILE A C 1
ATOM 4912 O O . ILE A 1 651 ? -56.780 -6.980 60.194 1.00 58.59 651 ILE A O 1
ATOM 4916 N N . GLY A 1 652 ? -54.631 -7.579 60.238 1.00 53.09 652 GLY A N 1
ATOM 4917 C CA . GLY A 1 652 ? -54.697 -8.345 61.483 1.00 53.09 652 GLY A CA 1
ATOM 4918 C C . GLY A 1 652 ? -55.020 -7.472 62.699 1.00 53.09 652 GLY A C 1
ATOM 4919 O O . GLY A 1 652 ? -55.860 -7.843 63.523 1.00 53.09 652 GLY A O 1
ATOM 4920 N N . LEU A 1 653 ? -54.430 -6.277 62.781 1.00 55.38 653 LEU A N 1
ATOM 4921 C CA . LEU A 1 653 ? -54.679 -5.279 63.825 1.00 55.38 653 LEU A CA 1
ATOM 4922 C C . LEU A 1 653 ? -56.040 -4.589 63.655 1.00 55.38 653 LEU A C 1
ATOM 4924 O O . LEU A 1 653 ? -56.712 -4.329 64.650 1.00 55.38 653 LEU A O 1
ATOM 4928 N N . VAL A 1 654 ? -56.494 -4.343 62.424 1.00 52.72 654 VAL A N 1
ATOM 4929 C CA . VAL A 1 654 ? -57.806 -3.753 62.109 1.00 52.72 654 VAL A CA 1
ATOM 4930 C C . VAL A 1 654 ? -58.929 -4.781 62.269 1.00 52.72 654 VAL A C 1
ATOM 4932 O O . VAL A 1 654 ? -59.985 -4.438 62.792 1.00 52.72 654 VAL A O 1
ATOM 4935 N N . ALA A 1 655 ? -58.723 -6.049 61.911 1.00 52.28 655 ALA A N 1
ATOM 4936 C CA . ALA A 1 655 ? -59.690 -7.122 62.142 1.00 52.28 655 ALA A CA 1
ATOM 4937 C C . ALA A 1 655 ? -59.775 -7.487 63.635 1.00 52.28 655 ALA A C 1
ATOM 4939 O O . ALA A 1 655 ? -60.875 -7.617 64.177 1.00 52.28 655 ALA A O 1
ATOM 4940 N N . GLY A 1 656 ? -58.633 -7.574 64.329 1.00 49.44 656 GLY A N 1
ATOM 4941 C CA . GLY A 1 656 ? -58.573 -7.798 65.776 1.00 49.44 656 GLY A CA 1
ATOM 4942 C C . GLY A 1 656 ? -59.107 -6.611 66.588 1.00 49.44 656 GLY A C 1
ATOM 4943 O O . GLY A 1 656 ? -59.911 -6.789 67.505 1.00 49.44 656 GLY A O 1
ATOM 4944 N N . GLY A 1 657 ? -58.731 -5.386 66.216 1.00 47.97 657 GLY A N 1
ATOM 4945 C CA . GLY A 1 657 ? -59.201 -4.141 66.828 1.00 47.97 657 GLY A CA 1
ATOM 4946 C C . GLY A 1 657 ? -60.660 -3.822 66.496 1.00 47.97 657 GLY A C 1
ATOM 4947 O O . GLY A 1 657 ? -61.408 -3.390 67.372 1.00 47.97 657 GLY A O 1
ATOM 4948 N N . GLY A 1 658 ? -61.102 -4.114 65.272 1.00 45.53 658 GLY A N 1
ATOM 4949 C CA . GLY A 1 658 ? -62.481 -3.962 64.808 1.00 45.53 658 GLY A CA 1
ATOM 4950 C C . GLY A 1 658 ? -63.440 -4.924 65.505 1.00 45.53 658 GLY A C 1
ATOM 4951 O O . GLY A 1 658 ? -64.504 -4.499 65.955 1.00 45.53 658 GLY A O 1
ATOM 4952 N N . ALA A 1 659 ? -63.048 -6.187 65.706 1.00 47.59 659 ALA A N 1
ATOM 4953 C CA . ALA A 1 659 ? -63.831 -7.139 66.493 1.00 47.59 659 ALA A CA 1
ATOM 4954 C C . ALA A 1 659 ? -63.998 -6.679 67.955 1.00 47.59 659 ALA A C 1
ATOM 4956 O O . ALA A 1 659 ? -65.101 -6.753 68.499 1.00 47.59 659 ALA A O 1
ATOM 4957 N N . LEU A 1 660 ? -62.941 -6.138 68.575 1.00 45.00 660 LEU A N 1
ATOM 4958 C CA . LEU A 1 660 ? -62.968 -5.623 69.952 1.00 45.00 660 LEU A CA 1
ATOM 4959 C C . LEU A 1 660 ? -63.749 -4.303 70.083 1.00 45.00 660 LEU A C 1
ATOM 4961 O O . LEU A 1 660 ? -64.483 -4.129 71.059 1.00 45.00 660 LEU A O 1
ATOM 4965 N N . ALA A 1 661 ? -63.665 -3.406 69.096 1.00 45.34 661 ALA A N 1
ATOM 4966 C CA . ALA A 1 661 ? -64.432 -2.162 69.050 1.00 45.34 661 ALA A CA 1
ATOM 4967 C C . ALA A 1 661 ? -65.929 -2.419 68.812 1.00 45.34 661 ALA A C 1
ATOM 4969 O O . ALA A 1 661 ? -66.770 -1.826 69.488 1.00 45.34 661 ALA A O 1
ATOM 4970 N N . VAL A 1 662 ? -66.280 -3.359 67.925 1.00 46.34 662 VAL A N 1
ATOM 4971 C CA . VAL A 1 662 ? -67.666 -3.802 67.704 1.00 46.34 662 VAL A CA 1
ATOM 4972 C C . VAL A 1 662 ? -68.218 -4.494 68.956 1.00 46.34 662 VAL A C 1
ATOM 4974 O O . VAL A 1 662 ? -69.322 -4.164 69.385 1.00 46.34 662 VAL A O 1
ATOM 4977 N N . LEU A 1 663 ? -67.443 -5.361 69.623 1.00 41.97 663 LEU A N 1
ATOM 4978 C CA . LEU A 1 663 ? -67.797 -5.932 70.934 1.00 41.97 663 LEU A CA 1
ATOM 4979 C C . LEU A 1 663 ? -67.992 -4.851 72.010 1.00 41.97 663 LEU A C 1
ATOM 4981 O O . LEU A 1 663 ? -68.942 -4.930 72.789 1.00 41.97 663 LEU A O 1
ATOM 4985 N N . GLY A 1 664 ? -67.146 -3.818 72.033 1.00 45.06 664 GLY A N 1
ATOM 4986 C CA . GLY A 1 664 ? -67.266 -2.665 72.929 1.00 45.06 664 GLY A CA 1
ATOM 4987 C C . GLY A 1 664 ? -68.536 -1.843 72.680 1.00 45.06 664 GLY A C 1
ATOM 4988 O O . GLY A 1 664 ? -69.272 -1.550 73.623 1.00 45.06 664 GLY A O 1
ATOM 4989 N N . ILE A 1 665 ? -68.852 -1.537 71.417 1.00 47.94 665 ILE A N 1
ATOM 4990 C CA . ILE A 1 665 ? -70.079 -0.829 71.012 1.00 47.94 665 ILE A CA 1
ATOM 4991 C C . ILE A 1 665 ? -71.322 -1.665 71.347 1.00 47.94 665 ILE A C 1
ATOM 4993 O O . ILE A 1 665 ? -72.286 -1.130 71.897 1.00 47.94 665 ILE A O 1
ATOM 4997 N N . ILE A 1 666 ? -71.290 -2.979 71.102 1.00 46.16 666 ILE A N 1
ATOM 4998 C CA . ILE A 1 666 ? -72.368 -3.912 71.461 1.00 46.16 666 ILE A CA 1
ATOM 4999 C C . ILE A 1 666 ? -72.561 -3.964 72.987 1.00 46.16 666 ILE A C 1
ATOM 5001 O O . ILE A 1 666 ? -73.695 -3.901 73.462 1.00 46.16 666 ILE A O 1
ATOM 5005 N N . LEU A 1 667 ? -71.484 -4.005 73.780 1.00 42.31 667 LEU A N 1
ATOM 5006 C CA . LEU A 1 667 ? -71.541 -3.990 75.250 1.00 42.31 667 LEU A CA 1
ATOM 5007 C C . LEU A 1 667 ? -72.069 -2.656 75.812 1.00 42.31 667 LEU A C 1
ATOM 5009 O O . LEU A 1 667 ? -72.845 -2.659 76.771 1.00 42.31 667 LEU A O 1
ATOM 5013 N N . ILE A 1 668 ? -71.712 -1.522 75.200 1.00 47.12 668 ILE A N 1
ATOM 5014 C CA . ILE A 1 668 ? -72.224 -0.187 75.558 1.00 47.12 668 ILE A CA 1
ATOM 5015 C C . ILE A 1 668 ? -73.708 -0.059 75.181 1.00 47.12 668 ILE A C 1
ATOM 5017 O O . ILE A 1 668 ? -74.502 0.433 75.989 1.00 47.12 668 ILE A O 1
ATOM 5021 N N . ALA A 1 669 ? -74.114 -0.564 74.013 1.00 42.94 669 ALA A N 1
ATO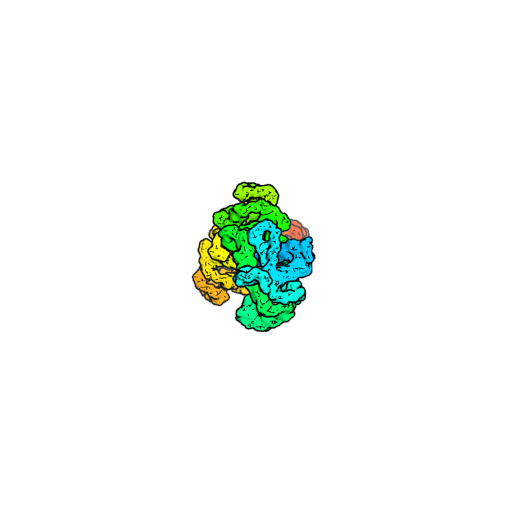M 5022 C CA . ALA A 1 669 ? -75.508 -0.592 73.567 1.00 42.94 669 ALA A CA 1
ATOM 5023 C C . ALA A 1 669 ? -76.382 -1.500 74.454 1.00 42.94 669 ALA A C 1
ATOM 5025 O O . ALA A 1 669 ? -77.494 -1.116 74.821 1.00 42.94 669 ALA A O 1
ATOM 5026 N N . LEU A 1 670 ? -75.863 -2.660 74.876 1.00 39.91 670 LEU A N 1
ATOM 5027 C CA . LEU A 1 670 ? -76.533 -3.566 75.818 1.00 39.91 670 LEU A CA 1
ATOM 5028 C C . LEU A 1 670 ? -76.631 -2.983 77.239 1.00 39.91 670 LEU A C 1
ATOM 5030 O O . LEU A 1 670 ? -77.604 -3.262 77.935 1.00 39.91 670 LEU A O 1
ATOM 5034 N N . SER A 1 671 ? -75.697 -2.124 77.671 1.00 42.44 671 SER A N 1
ATOM 5035 C CA . SER A 1 671 ? -75.775 -1.467 78.991 1.00 42.44 671 SER A CA 1
ATOM 5036 C C . SER A 1 671 ? -76.853 -0.380 79.113 1.00 42.44 671 SER A C 1
ATOM 5038 O O . SER A 1 671 ? -77.155 0.041 80.224 1.00 42.44 671 SER A O 1
ATOM 5040 N N . LYS A 1 672 ? -77.451 0.066 77.996 1.00 39.56 672 LYS A N 1
ATOM 5041 C CA . LYS A 1 672 ? -78.539 1.062 77.975 1.00 39.56 672 LYS A CA 1
ATOM 5042 C C . LYS A 1 672 ? -79.948 0.446 77.981 1.00 39.56 672 LYS A C 1
ATOM 5044 O O . LYS A 1 672 ? -80.922 1.194 77.961 1.00 39.56 672 LYS A O 1
ATOM 5049 N N . ARG A 1 673 ? -80.081 -0.889 77.989 1.00 38.75 673 ARG A N 1
ATOM 5050 C CA . ARG A 1 673 ? -81.377 -1.602 77.933 1.00 38.75 673 ARG A CA 1
ATOM 5051 C C . ARG A 1 673 ? -81.745 -2.409 79.191 1.00 38.75 673 ARG A C 1
ATOM 5053 O O . ARG A 1 673 ? -82.687 -3.195 79.121 1.00 38.75 673 ARG A O 1
ATOM 5060 N N . ILE A 1 674 ? -81.068 -2.203 80.327 1.00 35.22 674 ILE A N 1
ATOM 5061 C CA . ILE A 1 674 ? -81.461 -2.746 81.647 1.00 35.22 674 ILE A CA 1
ATOM 5062 C C . ILE A 1 674 ? -81.319 -1.671 82.717 1.00 35.22 674 ILE A C 1
ATOM 5064 O O . ILE A 1 674 ? -80.216 -1.081 82.791 1.00 35.22 674 ILE A O 1
#

Mean predicted aligned error: 12.29 Å

Secondary structure (DSSP, 8-state):
--HHHHHHHHHHHHHHHHHHHHHHHHHHHHHHHHHHTHHHHHHHHHHHHHHHHHHHHHHHHHHHHHHHHHHHHHHHHHHHHHHHHHHHHHHHHHHHHHHHHHHHHHHHHHHHHHHHHHHHHHHHH-HHHHHHHHHH-TT-----SSSSPPPPHHHHHHHHHT-SS-------HHHHHHHHH-BTTB--TTS-SSS-HHHHHHHHHHHHHHTT-HHHHHHHHHHTT--HHHHHHHHHHIIIIIIIIIIHHHHTTS-HHHHHHHHHHHHHHH--SSTT---GGGT-TTSPTT-----TTSSS-----HHHHHHHT-TTSTTSTTSTTHHHHHHHHHTT-HHHHHHHHHHTT--TTHHHHHHHHHHHIIIIIHHHHHHHHHS--HHHHHHHHHHHHHHHS-BTTB-S-TT-HHHHH-GGG-SSSPSSTTSSS-----HHHHHHHT-TT-TTSTTSTTHHHHHHHHTT-HHHHHHHHHHH---HHHHHHHHHHHHHIIIIIHHHHHHHHHS--HHHHHHHHHHHHHHHS-BTTB-SSTT-GGGGSSS---SSSPS-HHHHHS-----HHHHHHHT-TT-TT-SSSHHHHHHHHHHTT-HHHHHHHHHHTT---HHHHHHHHHHHHHIIIIIIHHHHHHHTT-SS-HHHHHHHHHHHHHHHHHHHHHHHHHHHHHTT--